Protein AF-A0AAV4JXS5-F1 (afdb_monomer_lite)

Sequence (543 aa):
MNNYVEPRRKEVLKKGHYRPLAHAPCLNTRSRQRSNQSGASGQAVKSPAWQGLETTVSVNIDRDWITKGKPPVSAPNWSAARILPVAVTVVVKVLRVVAVIVVVVVVVVVVVVVVVVVVVVVVVVVEVKKKKKKKKKRKEEEEADDDDVDDFDDDDDDDDDDDDDDDDDDDDDDDVEEEKNTMVLVVVVVVVVIMYVYREEYVCYSGWYSNDNWECNYAYCNGLTNLNGACNNYFSNSHIIYDRTSVQYYSAGSCVSPGSCSCTKNGFYGNGHTCGMCTAMSNCDTEICSNYYNQYCGRCAGRVVDQRRARGAVTAPAATLAPVPQNSPVPVLVRVDSAEAIAKQVFDTYPTIHNNYLYIVQGGTMYSPHNTNAGPTQSTKWTNYNNPSNLNFRFQASYSISAPSYHNYVTGFSVGLTGARFYLYQRRSSSNIRSYSYTCPSAGSAGSPRTSLLTCTSDISPSSYLSLPMNHLDELWFYCQADNGGYVVVRNHESGGSNTYYYSGKTQNYLFTFTIDIVDPYHCYSGTTCLNQMLDVPDVAVS

pLDDT: mean 70.64, std 22.06, range [28.62, 97.19]

Foldseek 3Di:
DDDDDDDDDDDDDDDDDDDDDDDDDDDDDDDDDDDDDDDDDDDDDDDDDDDDDDDDDDDDDDDDDDDDDDDDDDDPPPDPVVVVVVVVVVVVVVVVVVVVVVVVVVVVVVVVVVVVVVVVVVVVVVVVVVVVVVVVVVVVVPPPDDDDDYDDDDDDDDDDDDDDDDDDDDPDDDPPDPPVVVVVVVVVVVVVVVVVVPPDQDDDDPQFDDPPSPDRPWGDFPNDTVVRQQAWDFAPPDWAAPDPPDTDRIWDWHDPHHQWTDTDDAQWEIPRRYIDGEDDDPQARTWGAHDNVGIDHPHGHDDPDPDPDDDDDDDDDDDDDDDDDPDDPDPPPPPPPPVVVVVVVQFADEKDKAFKWKAQPPPGTDGQQDPVRHPDGPLEAEDADWQRQKIKIKIKIADADDDPDDDVFWPDDDKIWAWKKKKKFKDDPRDGPDMDMDTAPQAHHQAGGDRDMDMGMDMDGCVRPPPDIDDQFIKIKMKIKIWMWYWTWTADPVVRDIDIDITTHDMDMDIGMYTHHNQQDWDDDPDDDIDSDDDDPVNVVVD

Structure (mmCIF, N/CA/C/O backbone):
data_AF-A0AAV4JXS5-F1
#
_entry.id   AF-A0AAV4JXS5-F1
#
loop_
_atom_site.group_PDB
_atom_site.id
_atom_site.type_symbol
_atom_site.label_atom_id
_atom_site.label_alt_id
_atom_site.label_comp_id
_atom_site.label_asym_id
_atom_site.label_entity_id
_atom_site.label_seq_id
_atom_site.pdbx_PDB_ins_code
_atom_site.Cartn_x
_atom_site.Cartn_y
_atom_site.Cartn_z
_atom_site.occupancy
_atom_site.B_iso_or_equiv
_atom_site.auth_seq_id
_atom_site.auth_comp_id
_atom_site.auth_asym_id
_atom_site.auth_atom_id
_atom_site.pdbx_PDB_model_num
ATOM 1 N N . MET A 1 1 ? 50.121 -50.075 6.901 1.00 34.81 1 MET A N 1
ATOM 2 C CA . MET A 1 1 ? 50.917 -50.076 8.144 1.00 34.81 1 MET A CA 1
ATOM 3 C C . MET A 1 1 ? 50.045 -49.544 9.271 1.00 34.81 1 MET A C 1
ATOM 5 O O . MET A 1 1 ? 49.522 -48.451 9.143 1.00 34.81 1 MET A O 1
ATOM 9 N N . ASN A 1 2 ? 49.890 -50.383 10.298 1.00 36.88 2 ASN A N 1
ATOM 10 C CA . ASN A 1 2 ? 49.363 -50.187 11.655 1.00 36.88 2 ASN A CA 1
ATOM 11 C C . ASN A 1 2 ? 47.922 -49.698 11.894 1.00 36.88 2 ASN A C 1
ATOM 13 O O . ASN A 1 2 ? 47.618 -48.513 11.949 1.00 36.88 2 ASN A O 1
ATOM 17 N N . ASN A 1 3 ? 47.095 -50.711 12.181 1.00 46.12 3 ASN A N 1
ATOM 18 C CA . ASN A 1 3 ? 45.921 -50.708 13.049 1.00 46.12 3 ASN A CA 1
ATOM 19 C C . ASN A 1 3 ? 46.208 -50.093 14.428 1.00 46.12 3 ASN A C 1
ATOM 21 O O . ASN A 1 3 ? 47.240 -50.407 15.017 1.00 46.12 3 ASN A O 1
ATOM 25 N N . TYR A 1 4 ? 45.230 -49.386 14.999 1.00 37.94 4 TYR A N 1
ATOM 26 C CA . TYR A 1 4 ? 44.966 -49.440 16.439 1.00 37.94 4 TYR A CA 1
ATOM 27 C C . TYR A 1 4 ? 43.470 -49.235 16.712 1.00 37.94 4 TYR A C 1
ATOM 29 O O . TYR A 1 4 ? 42.831 -48.336 16.170 1.00 37.94 4 TYR A O 1
ATOM 37 N N . VAL A 1 5 ? 42.929 -50.142 17.520 1.00 43.94 5 VAL A N 1
ATOM 38 C CA . VAL A 1 5 ? 41.526 -50.317 17.906 1.00 43.94 5 VAL A CA 1
ATOM 39 C C . VAL A 1 5 ? 41.415 -50.085 19.423 1.00 43.94 5 VAL A C 1
ATOM 41 O O . VAL A 1 5 ? 42.381 -50.339 20.138 1.00 43.94 5 VAL A O 1
ATOM 44 N N . GLU A 1 6 ? 40.207 -49.687 19.861 1.00 40.00 6 GLU A N 1
ATOM 45 C CA . GLU A 1 6 ? 39.623 -49.682 21.229 1.00 40.00 6 GLU A CA 1
ATOM 46 C C . GLU A 1 6 ? 39.808 -48.451 22.159 1.00 40.00 6 GLU A C 1
ATOM 48 O O . GLU A 1 6 ? 40.770 -47.705 21.999 1.00 40.00 6 GLU A O 1
ATOM 53 N N . PRO A 1 7 ? 38.936 -48.243 23.192 1.00 50.34 7 PRO A N 1
ATOM 54 C CA . PRO A 1 7 ? 37.662 -48.920 23.501 1.00 50.34 7 PRO A CA 1
ATOM 55 C C . PRO A 1 7 ? 36.454 -48.015 23.846 1.00 50.34 7 PRO A C 1
ATOM 57 O O . PRO A 1 7 ? 36.547 -46.837 24.189 1.00 50.34 7 PRO A O 1
ATOM 60 N N . ARG A 1 8 ? 35.278 -48.660 23.821 1.00 39.47 8 ARG A N 1
ATOM 61 C CA . ARG A 1 8 ? 33.970 -48.173 24.290 1.00 39.47 8 ARG A CA 1
ATOM 62 C C . ARG A 1 8 ? 33.972 -47.912 25.802 1.00 39.47 8 ARG A C 1
ATOM 64 O O . ARG A 1 8 ? 34.279 -48.815 26.579 1.00 39.47 8 ARG A O 1
ATOM 71 N N . ARG A 1 9 ? 33.477 -46.744 26.228 1.00 37.09 9 ARG A N 1
ATOM 72 C CA . ARG A 1 9 ? 33.058 -46.488 27.616 1.00 37.09 9 ARG A CA 1
ATOM 73 C C . ARG A 1 9 ? 31.533 -46.440 27.699 1.00 37.09 9 ARG A C 1
ATOM 75 O O . ARG A 1 9 ? 30.885 -45.669 27.001 1.00 37.09 9 ARG A O 1
ATOM 82 N N . LYS A 1 10 ? 30.980 -47.311 28.546 1.00 39.78 10 LYS A N 1
ATOM 83 C CA . LYS A 1 10 ? 29.585 -47.301 28.997 1.00 39.78 10 LYS A CA 1
ATOM 84 C C . LYS A 1 10 ? 29.386 -46.093 29.913 1.00 39.78 10 LYS A C 1
ATOM 86 O O . LYS A 1 10 ? 30.100 -45.992 30.907 1.00 39.78 10 LYS A O 1
ATOM 91 N N . GLU A 1 11 ? 28.395 -45.252 29.636 1.00 39.47 11 GLU A N 1
ATOM 92 C CA . GLU A 1 11 ? 27.838 -44.345 30.639 1.00 39.47 11 GLU A CA 1
ATOM 93 C C . GLU A 1 11 ? 26.352 -44.600 30.867 1.00 39.47 11 GLU A C 1
ATOM 95 O O . GLU A 1 11 ? 25.600 -45.057 30.008 1.00 39.47 11 GLU A O 1
ATOM 100 N N . VAL A 1 12 ? 26.011 -44.401 32.131 1.00 39.31 12 VAL A N 1
ATOM 101 C CA . VAL A 1 12 ? 24.877 -44.924 32.873 1.00 39.31 12 VAL A CA 1
ATOM 102 C C . VAL A 1 12 ? 23.689 -43.974 32.759 1.00 39.31 12 VAL A C 1
ATOM 104 O O . VAL A 1 12 ? 23.835 -42.757 32.840 1.00 39.31 12 VAL A O 1
ATOM 107 N N . LEU A 1 13 ? 22.495 -44.556 32.627 1.00 37.47 13 LEU A N 1
ATOM 108 C CA . LEU A 1 13 ? 21.205 -43.876 32.694 1.00 37.47 13 LEU A CA 1
ATOM 109 C C . LEU A 1 13 ? 21.092 -42.936 33.910 1.00 37.47 13 LEU A C 1
ATOM 111 O O . LEU A 1 13 ? 21.135 -43.385 35.055 1.00 37.47 13 LEU A O 1
ATOM 115 N N . LYS A 1 14 ? 20.745 -41.668 33.662 1.00 36.12 14 LYS A N 1
ATOM 116 C CA . LYS A 1 14 ? 19.943 -40.859 34.591 1.00 36.12 14 LYS A CA 1
ATOM 117 C C . LYS A 1 14 ? 18.656 -40.424 33.892 1.00 36.12 14 LYS A C 1
ATOM 119 O O . LYS A 1 14 ? 18.670 -39.604 32.981 1.00 36.12 14 LYS A O 1
ATOM 124 N N . LYS A 1 15 ? 17.534 -41.007 34.326 1.00 36.88 15 LYS A N 1
ATOM 125 C CA . LYS A 1 15 ? 16.172 -40.591 33.967 1.00 36.88 15 LYS A CA 1
ATOM 126 C C . LYS A 1 15 ? 15.890 -39.220 34.589 1.00 36.88 15 LYS A C 1
ATOM 128 O O . LYS A 1 15 ? 15.784 -39.118 35.807 1.00 36.88 15 LYS A O 1
ATOM 133 N N . GLY A 1 16 ? 15.741 -38.192 33.759 1.00 31.45 16 GLY A N 1
ATOM 134 C CA . GLY A 1 16 ? 15.135 -36.917 34.136 1.00 31.45 16 GLY A CA 1
ATOM 135 C C . GLY A 1 16 ? 13.681 -36.880 33.672 1.00 31.45 16 GLY A C 1
ATOM 136 O O . GLY A 1 16 ? 13.414 -36.878 32.475 1.00 31.45 16 GLY A O 1
ATOM 137 N N . HIS A 1 17 ? 12.738 -36.883 34.612 1.00 38.22 17 HIS A N 1
ATOM 138 C CA . HIS A 1 17 ? 11.329 -36.601 34.348 1.00 38.22 17 HIS A CA 1
ATOM 139 C C . HIS A 1 17 ? 11.139 -35.105 34.070 1.00 38.22 17 HIS A C 1
ATOM 141 O O . HIS A 1 17 ? 11.329 -34.296 34.974 1.00 38.22 17 HIS A O 1
ATOM 147 N N . TYR A 1 18 ? 10.676 -34.748 32.870 1.00 31.47 18 TYR A N 1
ATOM 148 C CA . TYR A 1 18 ? 10.029 -33.459 32.617 1.00 31.47 18 TYR A CA 1
ATOM 149 C C . TYR A 1 18 ? 8.575 -33.691 32.202 1.00 31.47 18 TYR A C 1
ATOM 151 O O . TYR A 1 18 ? 8.278 -34.422 31.259 1.00 31.47 18 TYR A O 1
ATOM 159 N N . ARG A 1 19 ? 7.668 -33.100 32.984 1.00 31.00 19 ARG A N 1
ATOM 160 C CA . ARG A 1 19 ? 6.220 -33.059 32.750 1.00 31.00 19 ARG A CA 1
ATOM 161 C C . ARG A 1 19 ? 5.905 -32.054 31.630 1.00 31.00 19 ARG A C 1
ATOM 163 O O . ARG A 1 19 ? 6.539 -31.000 31.606 1.00 31.00 19 ARG A O 1
ATOM 170 N N . PRO A 1 20 ? 4.906 -32.306 30.768 1.00 34.59 20 PRO A N 1
ATOM 171 C CA . PRO A 1 20 ? 4.465 -31.324 29.786 1.00 34.59 20 PRO A CA 1
ATOM 172 C C . PRO A 1 20 ? 3.580 -30.259 30.452 1.00 34.59 20 PRO A C 1
ATOM 174 O O . PRO A 1 20 ? 2.637 -30.577 31.179 1.00 34.59 20 PRO A O 1
ATOM 177 N N . LEU A 1 21 ? 3.894 -28.987 30.198 1.00 31.45 21 LEU A N 1
ATOM 178 C CA . LEU A 1 21 ? 3.032 -27.847 30.506 1.00 31.45 21 LEU A CA 1
ATOM 179 C C . LEU A 1 21 ? 2.033 -27.653 29.365 1.00 31.45 21 LEU A C 1
ATOM 181 O O . LEU A 1 21 ? 2.389 -27.689 28.190 1.00 31.45 21 LEU A O 1
ATOM 185 N N . ALA A 1 22 ? 0.774 -27.472 29.745 1.00 33.66 22 ALA A N 1
ATOM 186 C CA . ALA A 1 22 ? -0.372 -27.401 28.861 1.00 33.66 22 ALA A CA 1
ATOM 187 C C . ALA A 1 22 ? -0.928 -25.970 28.736 1.00 33.66 22 ALA A C 1
ATOM 189 O O . ALA A 1 22 ? -0.859 -25.188 29.683 1.00 33.66 22 ALA A O 1
ATOM 190 N N . HIS A 1 23 ? -1.604 -25.760 27.600 1.00 31.77 23 HIS A N 1
ATOM 191 C CA . HIS A 1 23 ? -2.674 -24.799 27.286 1.00 31.77 23 HIS A CA 1
ATOM 192 C C . HIS A 1 23 ? -2.331 -23.376 26.806 1.00 31.77 23 HIS A C 1
ATOM 194 O O . HIS A 1 23 ? -1.908 -22.513 27.567 1.00 31.77 23 HIS A O 1
ATOM 200 N N . ALA A 1 24 ? -2.733 -23.117 25.554 1.00 33.50 24 ALA A N 1
ATOM 201 C CA . ALA A 1 24 ? -3.222 -21.829 25.062 1.00 33.50 24 ALA A CA 1
ATOM 202 C C . ALA A 1 24 ? -4.765 -21.899 24.914 1.00 33.50 24 ALA A C 1
ATOM 204 O O . ALA A 1 24 ? -5.274 -22.963 24.541 1.00 33.50 24 ALA A O 1
ATOM 205 N N . PRO A 1 25 ? -5.534 -20.831 25.204 1.00 40.19 25 PRO A N 1
ATOM 206 C CA . PRO A 1 25 ? -6.989 -20.840 25.063 1.00 40.19 25 PRO A CA 1
ATOM 207 C C . PRO A 1 25 ? -7.436 -20.371 23.667 1.00 40.19 25 PRO A C 1
ATOM 209 O O . PRO A 1 25 ? -7.042 -19.304 23.203 1.00 40.19 25 PRO A O 1
ATOM 212 N N . CYS A 1 26 ? -8.305 -21.152 23.021 1.00 30.78 26 CYS A N 1
ATOM 213 C CA . CYS A 1 26 ? -9.026 -20.763 21.806 1.00 30.78 26 CYS A CA 1
ATOM 214 C C . CYS A 1 26 ? -10.383 -20.148 22.187 1.00 30.78 26 CYS A C 1
ATOM 216 O O . CYS A 1 26 ? -11.215 -20.815 22.803 1.00 30.78 26 CYS A O 1
ATOM 218 N N . LEU A 1 27 ? -10.610 -18.888 21.815 1.00 34.38 27 LEU A N 1
ATOM 219 C CA . LEU A 1 27 ? -11.906 -18.206 21.905 1.00 34.38 27 LEU A CA 1
ATOM 220 C C . LEU A 1 27 ? -12.658 -18.379 20.579 1.00 34.38 27 LEU A C 1
ATOM 222 O O . LEU A 1 27 ? -12.078 -18.184 19.516 1.00 34.38 27 LEU A O 1
ATOM 226 N N . ASN A 1 28 ? -13.944 -18.730 20.638 1.00 30.03 28 ASN A N 1
ATOM 227 C CA . ASN A 1 28 ? -14.799 -18.888 19.462 1.00 30.03 28 ASN A CA 1
ATOM 228 C C . ASN A 1 28 ? -16.010 -17.948 19.564 1.00 30.03 28 ASN A C 1
ATOM 230 O O . ASN A 1 28 ? -16.782 -18.031 20.521 1.00 30.03 28 ASN A O 1
ATOM 234 N N . THR A 1 29 ? -16.188 -17.070 18.579 1.00 31.92 29 THR A N 1
ATOM 235 C CA . THR A 1 29 ? -17.360 -16.204 18.415 1.00 31.92 29 THR A CA 1
ATOM 236 C C . THR A 1 29 ? -18.291 -16.803 17.356 1.00 31.92 29 THR A C 1
ATOM 238 O O . THR A 1 29 ? -17.986 -16.840 16.169 1.00 31.92 29 THR A O 1
ATOM 241 N N . ARG A 1 30 ? -19.469 -17.281 17.779 1.00 30.41 30 ARG A N 1
ATOM 242 C CA . ARG A 1 30 ? -20.573 -17.659 16.877 1.00 30.41 30 ARG A CA 1
ATOM 243 C C . ARG A 1 30 ? -21.348 -16.405 16.465 1.00 30.41 30 ARG A C 1
ATOM 245 O O . ARG A 1 30 ? -21.971 -15.788 17.325 1.00 30.41 30 ARG A O 1
ATOM 252 N N . SER A 1 31 ? -21.407 -16.084 15.172 1.00 30.03 31 SER A N 1
ATOM 253 C CA . SER A 1 31 ? -22.419 -15.174 14.618 1.00 30.03 31 SER A CA 1
ATOM 254 C C . SER A 1 31 ? -23.512 -15.982 13.908 1.00 30.03 31 SER A C 1
ATOM 256 O O . SER A 1 31 ? -23.256 -16.926 13.164 1.00 30.03 31 SER A O 1
ATOM 258 N N . ARG A 1 32 ? -24.766 -15.658 14.225 1.00 29.31 32 ARG A N 1
ATOM 259 C CA . ARG A 1 32 ? -25.981 -16.302 13.715 1.00 29.31 32 ARG A CA 1
ATOM 260 C C . ARG A 1 32 ? -26.558 -15.352 12.662 1.00 29.31 32 ARG A C 1
ATOM 262 O O . ARG A 1 32 ? -27.016 -14.273 13.026 1.00 29.31 32 ARG A O 1
ATOM 269 N N . GLN A 1 33 ? -26.509 -15.712 11.380 1.00 31.72 33 GLN A N 1
ATOM 270 C CA . GLN A 1 33 ? -27.184 -14.951 10.324 1.00 31.72 33 GLN A CA 1
ATOM 271 C C . GLN A 1 33 ? -28.706 -15.079 10.489 1.00 31.72 33 GLN A C 1
ATOM 273 O O . GLN A 1 33 ? -29.249 -16.183 10.490 1.00 31.72 33 GLN A O 1
ATOM 278 N N . ARG A 1 34 ? -29.394 -13.941 10.619 1.00 28.62 34 ARG A N 1
ATOM 279 C CA . ARG A 1 34 ? -30.818 -13.795 10.303 1.00 28.62 34 ARG A CA 1
ATOM 280 C C . ARG A 1 34 ? -30.924 -12.806 9.150 1.00 28.62 34 ARG A C 1
ATOM 282 O O . ARG A 1 34 ? -30.517 -11.657 9.282 1.00 28.62 34 ARG A O 1
ATOM 289 N N . SER A 1 35 ? -31.444 -13.291 8.033 1.00 36.88 35 SER A N 1
ATOM 290 C CA . SER A 1 35 ? -31.957 -12.502 6.924 1.00 36.88 35 SER A CA 1
ATOM 291 C C . SER A 1 35 ? -33.221 -11.762 7.366 1.00 36.88 35 SER A C 1
ATOM 293 O O . SER A 1 35 ? -34.081 -12.353 8.012 1.00 36.88 35 SER A O 1
ATOM 295 N N . ASN A 1 36 ? -33.340 -10.485 7.007 1.00 31.77 36 ASN A N 1
ATOM 296 C CA . ASN A 1 36 ? -34.630 -9.813 6.877 1.00 31.77 36 ASN A CA 1
ATOM 297 C C . ASN A 1 36 ? -34.543 -8.785 5.746 1.00 31.77 36 ASN A C 1
ATOM 299 O O . ASN A 1 36 ? -33.726 -7.868 5.779 1.00 31.77 36 ASN A O 1
ATOM 303 N N . GLN A 1 37 ? -35.390 -9.002 4.743 1.00 36.91 37 GLN A N 1
ATOM 304 C CA . GLN A 1 37 ? -35.730 -8.070 3.676 1.00 36.91 37 GLN A CA 1
ATOM 305 C C . GLN A 1 37 ? -36.734 -7.025 4.184 1.00 36.91 37 GLN A C 1
ATOM 307 O O . GLN A 1 37 ? -37.650 -7.352 4.935 1.00 36.91 37 GLN A O 1
ATOM 312 N N . SER A 1 38 ? -36.564 -5.781 3.745 1.00 32.69 38 SER A N 1
ATOM 313 C CA . SER A 1 38 ? -37.563 -4.710 3.525 1.00 32.69 38 SER A CA 1
ATOM 314 C C . SER A 1 38 ? -36.740 -3.441 3.241 1.00 32.69 38 SER A C 1
ATOM 316 O O . SER A 1 38 ? -35.727 -3.224 3.891 1.00 32.69 38 SER A O 1
ATOM 318 N N . GLY A 1 39 ? -36.991 -2.585 2.257 1.00 31.00 39 GLY A N 1
ATOM 319 C CA . GLY A 1 39 ? -38.138 -2.370 1.387 1.00 31.00 39 GLY A CA 1
ATOM 320 C C . GLY A 1 39 ? -38.400 -0.861 1.360 1.00 31.00 39 GLY A C 1
ATOM 321 O O . GLY A 1 39 ? -38.734 -0.335 2.413 1.00 31.00 39 GLY A O 1
ATOM 322 N N . ALA A 1 40 ? -38.273 -0.232 0.176 1.00 31.14 40 ALA A N 1
ATOM 323 C CA . ALA A 1 40 ? -38.803 1.095 -0.213 1.00 31.14 40 ALA A CA 1
ATOM 324 C C . ALA A 1 40 ? -38.297 2.315 0.610 1.00 31.14 40 ALA A C 1
ATOM 326 O O . ALA A 1 40 ? -37.905 2.191 1.756 1.00 31.14 40 ALA A O 1
ATOM 327 N N . SER A 1 41 ? -38.245 3.572 0.173 1.00 32.09 41 SER A N 1
ATOM 328 C CA . SER A 1 41 ? -38.574 4.347 -1.033 1.00 32.09 41 SER A CA 1
ATOM 329 C C . SER A 1 41 ? -38.220 5.802 -0.671 1.00 32.09 41 SER A C 1
ATOM 331 O O . SER A 1 41 ? -38.343 6.160 0.500 1.00 32.09 41 SER A O 1
ATOM 333 N N . GLY A 1 42 ? -37.876 6.667 -1.629 1.00 31.67 42 GLY A N 1
ATOM 334 C CA . GLY A 1 42 ? -37.898 8.114 -1.368 1.00 31.67 42 GLY A CA 1
ATOM 335 C C . GLY A 1 42 ? -36.990 8.954 -2.255 1.00 31.67 42 GLY A C 1
ATOM 336 O O . GLY A 1 42 ? -35.882 9.300 -1.863 1.00 31.67 42 GLY A O 1
ATOM 337 N N . GLN A 1 43 ? -37.487 9.300 -3.441 1.00 34.59 43 GLN A N 1
ATOM 338 C CA . GLN A 1 43 ? -37.007 10.420 -4.253 1.00 34.59 43 GLN A CA 1
ATOM 339 C C . GLN A 1 43 ? -37.282 11.761 -3.546 1.00 34.59 43 GLN A C 1
ATOM 341 O O . GLN A 1 43 ? -38.334 11.892 -2.928 1.00 34.59 43 GLN A O 1
ATOM 346 N N . ALA A 1 44 ? -36.421 12.771 -3.739 1.00 31.78 44 ALA A N 1
ATOM 347 C CA . ALA A 1 44 ? -36.835 14.122 -4.164 1.00 31.78 44 ALA A CA 1
ATOM 348 C C . ALA A 1 44 ? -35.637 15.081 -4.361 1.00 31.78 44 ALA A C 1
ATOM 350 O O . ALA A 1 44 ? -35.002 15.529 -3.415 1.00 31.78 44 ALA A O 1
ATOM 351 N N . VAL A 1 45 ? -35.365 15.373 -5.635 1.00 32.81 45 VAL A N 1
ATOM 352 C CA . VAL A 1 45 ? -35.143 16.687 -6.279 1.00 32.81 45 VAL A CA 1
ATOM 353 C C . VAL A 1 45 ? -34.866 17.911 -5.378 1.00 32.81 45 VAL A C 1
ATOM 355 O O . VAL A 1 45 ? -35.729 18.301 -4.594 1.00 32.81 45 VAL A O 1
ATOM 358 N N . LYS A 1 46 ? -33.748 18.619 -5.635 1.00 30.52 46 LYS A N 1
ATOM 359 C CA . LYS A 1 46 ? -33.700 20.036 -6.096 1.00 30.52 46 LYS A CA 1
ATOM 360 C C . LYS A 1 46 ? -32.256 20.572 -6.197 1.00 30.52 46 LYS A C 1
ATOM 362 O O . LYS A 1 46 ? -31.551 20.680 -5.202 1.00 30.52 46 LYS A O 1
ATOM 367 N N . SER A 1 47 ? -31.882 20.983 -7.407 1.00 29.56 47 SER A N 1
ATOM 368 C CA . SER A 1 47 ? -30.871 22.014 -7.723 1.00 29.56 47 SER A CA 1
ATOM 369 C C . SER A 1 47 ? -31.627 23.279 -8.191 1.00 29.56 47 SER A C 1
ATOM 371 O O . SER A 1 47 ? -32.844 23.183 -8.373 1.00 29.56 47 SER A O 1
ATOM 373 N N . PRO A 1 48 ? -30.982 24.397 -8.584 1.00 50.34 48 PRO A N 1
ATOM 374 C CA . PRO A 1 48 ? -29.698 24.996 -8.186 1.00 50.34 48 PRO A CA 1
ATOM 375 C C . PRO A 1 48 ? -29.872 26.485 -7.775 1.00 50.34 48 PRO A C 1
ATOM 377 O O . PRO A 1 48 ? -30.923 27.079 -7.998 1.00 50.34 48 PRO A O 1
ATOM 380 N N . ALA A 1 49 ? -28.822 27.138 -7.269 1.00 32.25 49 ALA A N 1
ATOM 381 C CA . ALA A 1 49 ? -28.695 28.594 -7.397 1.00 32.25 49 ALA A CA 1
ATOM 382 C C . ALA A 1 49 ? -27.222 29.019 -7.410 1.00 32.25 49 ALA A C 1
ATOM 384 O O . ALA A 1 49 ? -26.455 28.725 -6.495 1.00 32.25 49 ALA A O 1
ATOM 385 N N . TRP A 1 50 ? -26.862 29.698 -8.494 1.00 33.56 50 TRP A N 1
ATOM 386 C CA . TRP A 1 50 ? -25.644 30.470 -8.689 1.00 33.56 50 TRP A CA 1
ATOM 387 C C . TRP A 1 50 ? -25.675 31.746 -7.844 1.00 33.56 50 TRP A C 1
ATOM 389 O O . TRP A 1 50 ? -26.720 32.386 -7.789 1.00 33.56 50 TRP A O 1
ATOM 399 N N . GLN A 1 51 ? -24.526 32.163 -7.306 1.00 33.09 51 GLN A N 1
ATOM 400 C CA . GLN A 1 51 ? -24.092 33.566 -7.267 1.00 33.09 51 GLN A CA 1
ATOM 401 C C . GLN A 1 51 ? -22.623 33.643 -6.832 1.00 33.09 51 GLN A C 1
ATOM 403 O O . GLN A 1 51 ? -22.220 33.054 -5.830 1.00 33.09 51 GLN A O 1
ATOM 408 N N . GLY A 1 52 ? -21.824 34.333 -7.646 1.00 34.28 52 GLY A N 1
ATOM 409 C CA . GLY A 1 52 ? -20.445 34.685 -7.341 1.00 34.28 52 GLY A CA 1
ATOM 410 C C . GLY A 1 52 ? -20.371 35.893 -6.414 1.00 34.28 52 GLY A C 1
ATOM 411 O O . GLY A 1 52 ? -21.303 36.692 -6.349 1.00 34.28 52 GLY A O 1
ATOM 412 N N . LEU A 1 53 ? -19.239 36.037 -5.730 1.00 34.75 53 LEU A N 1
ATOM 413 C CA . LEU A 1 53 ? -18.825 37.314 -5.168 1.00 34.75 53 LEU A CA 1
ATOM 414 C C . LEU A 1 53 ? -17.296 37.382 -5.130 1.00 34.75 53 LEU A C 1
ATOM 416 O O . LEU A 1 53 ? -16.626 36.545 -4.523 1.00 34.75 53 LEU A O 1
ATOM 420 N N . GLU A 1 54 ? -16.775 38.381 -5.832 1.00 37.25 54 GLU A N 1
ATOM 421 C CA . GLU A 1 54 ? -15.389 38.829 -5.810 1.00 37.25 54 GLU A CA 1
ATOM 422 C C . GLU A 1 54 ? -15.020 39.327 -4.406 1.00 37.25 54 GLU A C 1
ATOM 424 O O . GLU A 1 54 ? -15.823 39.963 -3.725 1.00 37.25 54 GLU A O 1
ATOM 429 N N . THR A 1 55 ? -13.790 39.063 -3.968 1.00 34.72 55 THR A N 1
ATOM 430 C CA . THR A 1 55 ? -13.221 39.683 -2.763 1.00 34.72 55 THR A CA 1
ATOM 431 C C . THR A 1 55 ? -11.830 40.219 -3.071 1.00 34.72 55 THR A C 1
ATOM 433 O O . THR A 1 55 ? -10.844 39.491 -3.168 1.00 34.72 55 THR A O 1
ATOM 436 N N . THR A 1 56 ? -11.776 41.535 -3.240 1.00 32.03 56 THR A N 1
ATOM 437 C CA . THR A 1 56 ? -10.584 42.378 -3.225 1.00 32.03 56 THR A CA 1
ATOM 438 C C . THR A 1 56 ? -10.047 42.472 -1.794 1.00 32.03 56 THR A C 1
ATOM 440 O O . THR A 1 56 ? -10.770 42.828 -0.867 1.00 32.03 56 THR A O 1
ATOM 443 N N . VAL A 1 57 ? -8.765 42.152 -1.599 1.00 30.34 57 VAL A N 1
ATOM 444 C CA . VAL A 1 57 ? -8.069 42.308 -0.311 1.00 30.34 57 VAL A CA 1
ATOM 445 C C . VAL A 1 57 ? -7.173 43.540 -0.382 1.00 30.34 57 VAL A C 1
ATOM 447 O O . VAL A 1 57 ? -6.133 43.532 -1.036 1.00 30.34 57 VAL A O 1
ATOM 450 N N . SER A 1 58 ? -7.581 44.603 0.307 1.00 30.81 58 SER A N 1
ATOM 451 C CA . SER A 1 58 ? -6.757 45.771 0.617 1.00 30.81 58 SER A CA 1
ATOM 452 C C . SER A 1 58 ? -5.940 45.505 1.885 1.00 30.81 58 SER A C 1
ATOM 454 O O . SER A 1 58 ? -6.508 45.252 2.948 1.00 30.81 58 SER A O 1
ATOM 456 N N . VAL A 1 59 ? -4.612 45.569 1.782 1.00 30.00 59 VAL A N 1
ATOM 457 C CA . VAL A 1 59 ? -3.684 45.441 2.916 1.00 30.00 59 VAL A CA 1
ATOM 458 C C . VAL A 1 59 ? -3.438 46.828 3.505 1.00 30.00 59 VAL A C 1
ATOM 460 O O . VAL A 1 59 ? -2.822 47.671 2.859 1.00 30.00 59 VAL A O 1
ATOM 463 N N . ASN A 1 60 ? -3.915 47.052 4.728 1.00 29.23 60 ASN A N 1
ATOM 464 C CA . ASN A 1 60 ? -3.610 48.237 5.526 1.00 29.23 60 ASN A CA 1
ATOM 465 C C . ASN A 1 60 ? -2.543 47.841 6.559 1.00 29.23 60 ASN A C 1
ATOM 467 O O . ASN A 1 60 ? -2.758 46.920 7.347 1.00 29.23 60 ASN A O 1
ATOM 471 N N . ILE A 1 61 ? -1.367 48.470 6.498 1.00 33.12 61 ILE A N 1
ATOM 472 C CA . ILE A 1 61 ? -0.241 48.201 7.402 1.00 33.12 61 ILE A CA 1
ATOM 473 C C . ILE A 1 61 ? -0.308 49.223 8.529 1.00 33.12 61 ILE A C 1
ATOM 475 O O . ILE A 1 61 ? 0.030 50.386 8.317 1.00 33.12 61 ILE A O 1
ATOM 479 N N . ASP A 1 62 ? -0.710 48.775 9.716 1.00 28.67 62 ASP A N 1
ATOM 480 C CA . ASP A 1 62 ? -0.668 49.590 10.926 1.00 28.67 62 ASP A CA 1
ATOM 481 C C . ASP A 1 62 ? 0.642 49.345 11.691 1.00 28.67 62 ASP A C 1
ATOM 483 O O . ASP A 1 62 ? 1.026 48.208 11.989 1.00 28.67 62 ASP A O 1
ATOM 487 N N . ARG A 1 63 ? 1.356 50.441 11.958 1.00 38.94 63 ARG A N 1
ATOM 488 C CA . ARG A 1 63 ? 2.582 50.513 12.757 1.00 38.94 63 ARG A CA 1
ATOM 489 C C . ARG A 1 63 ? 2.184 50.943 14.165 1.00 38.94 63 ARG A C 1
ATOM 491 O O . ARG A 1 63 ? 2.005 52.131 14.373 1.00 38.94 63 ARG A O 1
ATOM 498 N N . ASP A 1 64 ? 2.128 50.012 15.115 1.00 41.44 64 ASP A N 1
ATOM 499 C CA . ASP A 1 64 ? 2.364 50.336 16.529 1.00 41.44 64 ASP A CA 1
ATOM 500 C C . ASP A 1 64 ? 2.510 49.078 17.395 1.00 41.44 64 ASP A C 1
ATOM 502 O O . ASP A 1 64 ? 1.538 48.383 17.679 1.00 41.44 64 ASP A O 1
ATOM 506 N N . TRP A 1 65 ? 3.737 48.791 17.847 1.00 33.50 65 TRP A N 1
ATOM 507 C CA . TRP A 1 65 ? 3.974 48.055 19.096 1.00 33.50 65 TRP A CA 1
ATOM 508 C C . TRP A 1 65 ? 5.407 48.282 19.617 1.00 33.50 65 TRP A C 1
ATOM 510 O O . TRP A 1 65 ? 6.343 47.536 19.338 1.00 33.50 65 TRP A O 1
ATOM 520 N N . ILE A 1 66 ? 5.584 49.321 20.435 1.00 43.38 66 ILE A N 1
ATOM 521 C CA . ILE A 1 66 ? 6.687 49.417 21.399 1.00 43.38 66 ILE A CA 1
ATOM 522 C C . ILE A 1 66 ? 6.047 49.538 22.786 1.00 43.38 66 ILE A C 1
ATOM 524 O O . ILE A 1 66 ? 5.118 50.314 22.979 1.00 43.38 66 ILE A O 1
ATOM 528 N N . THR A 1 67 ? 6.587 48.783 23.747 1.00 46.00 67 THR A N 1
ATOM 529 C CA . THR A 1 67 ? 6.264 48.725 25.191 1.00 46.00 67 THR A CA 1
ATOM 530 C C . THR A 1 67 ? 5.248 47.665 25.652 1.00 46.00 67 THR A C 1
ATOM 532 O O . THR A 1 67 ? 4.094 47.943 25.960 1.00 46.00 67 THR A O 1
ATOM 535 N N . LYS A 1 68 ? 5.733 46.426 25.825 1.00 37.88 68 LYS A N 1
ATOM 536 C CA . LYS A 1 68 ? 5.617 45.648 27.082 1.00 37.88 68 LYS A CA 1
ATOM 537 C C . LYS A 1 68 ? 6.394 44.336 26.956 1.00 37.88 68 LYS A C 1
ATOM 539 O O . LYS A 1 68 ? 6.138 43.526 26.072 1.00 37.88 68 LYS A O 1
ATOM 544 N N . GLY A 1 69 ? 7.364 44.152 27.849 1.00 46.53 69 GLY A N 1
ATOM 545 C CA . GLY A 1 69 ? 8.248 42.993 27.880 1.00 46.53 69 GLY A CA 1
ATOM 546 C C . GLY A 1 69 ? 7.505 41.686 28.154 1.00 46.53 69 GLY A C 1
ATOM 547 O O . GLY A 1 69 ? 7.008 41.464 29.255 1.00 46.53 69 GLY A O 1
ATOM 548 N N . LYS A 1 70 ? 7.497 40.808 27.150 1.00 39.97 70 LYS A N 1
ATOM 549 C CA . LYS A 1 70 ? 7.444 39.345 27.265 1.00 39.97 70 LYS A CA 1
ATOM 550 C C . LYS A 1 70 ? 8.347 38.766 26.162 1.00 39.97 70 LYS A C 1
ATOM 552 O O . LYS A 1 70 ? 8.402 39.359 25.084 1.00 39.97 70 LYS A O 1
ATOM 557 N N . PRO A 1 71 ? 9.083 37.667 26.409 1.00 38.81 71 PRO A N 1
ATOM 558 C CA . PRO A 1 71 ? 9.970 37.078 25.407 1.00 38.81 71 PRO A CA 1
ATOM 559 C C . PRO A 1 71 ? 9.163 36.579 24.192 1.00 38.81 71 PRO A C 1
ATOM 561 O O . PRO A 1 71 ? 8.043 36.093 24.374 1.00 38.81 71 PRO A O 1
ATOM 564 N N . PRO A 1 72 ? 9.692 36.707 22.961 1.00 39.22 72 PRO A N 1
ATOM 565 C CA . PRO A 1 72 ? 8.942 36.411 21.750 1.00 39.22 72 PRO A CA 1
ATOM 566 C C . PRO A 1 72 ? 8.717 34.905 21.612 1.00 39.22 72 PRO A C 1
ATOM 568 O O . PRO A 1 72 ? 9.651 34.104 21.612 1.00 39.22 72 PRO A O 1
ATOM 571 N N . VAL A 1 73 ? 7.448 34.537 21.458 1.00 44.19 73 VAL A N 1
ATOM 572 C CA . VAL A 1 73 ? 7.039 33.246 20.912 1.00 44.19 73 VAL A CA 1
ATOM 573 C C . VAL A 1 73 ? 7.625 33.169 19.503 1.00 44.19 73 VAL A C 1
ATOM 575 O O . VAL A 1 73 ? 7.498 34.114 18.724 1.00 44.19 73 VAL A O 1
ATOM 578 N N . SER A 1 74 ? 8.325 32.076 19.216 1.00 43.41 74 SER A N 1
ATOM 579 C CA . SER A 1 74 ? 9.033 31.815 17.964 1.00 43.41 74 SER A CA 1
ATOM 580 C C . SER A 1 74 ? 8.211 32.217 16.741 1.00 43.41 74 SER A C 1
ATOM 582 O O . SER A 1 74 ? 7.076 31.762 16.577 1.00 43.41 74 SER A O 1
ATOM 584 N N . ALA A 1 75 ? 8.817 33.042 15.889 1.00 39.47 75 ALA A N 1
ATOM 585 C CA . ALA A 1 75 ? 8.297 33.421 14.587 1.00 39.47 75 ALA A CA 1
ATOM 586 C C . ALA A 1 75 ? 7.785 32.184 13.823 1.00 39.47 75 ALA A C 1
ATOM 588 O O . ALA A 1 75 ? 8.458 31.147 13.828 1.00 39.47 75 ALA A O 1
ATOM 589 N N . PRO A 1 76 ? 6.622 32.256 13.154 1.00 45.09 76 PRO A N 1
ATOM 590 C CA . PRO A 1 76 ? 6.226 31.193 12.252 1.00 45.09 76 PRO A CA 1
ATOM 591 C C . PRO A 1 76 ? 7.284 31.136 11.150 1.00 45.09 76 PRO A C 1
ATOM 593 O O . PRO A 1 76 ? 7.485 32.109 10.432 1.00 45.09 76 PRO A O 1
ATOM 596 N N . ASN A 1 77 ? 7.999 30.021 11.031 1.00 43.41 77 ASN A N 1
ATOM 597 C CA . ASN A 1 77 ? 8.853 29.768 9.879 1.00 43.41 77 ASN A CA 1
ATOM 598 C C . ASN A 1 77 ? 7.946 29.717 8.647 1.00 43.41 77 ASN A C 1
ATOM 600 O O . ASN A 1 77 ? 7.181 28.761 8.483 1.00 43.41 77 ASN A O 1
ATOM 604 N N . TRP A 1 78 ? 8.005 30.752 7.805 1.00 40.94 78 TRP A N 1
ATOM 605 C CA . TRP A 1 78 ? 7.331 30.795 6.509 1.00 40.94 78 TRP A CA 1
ATOM 606 C C . TRP A 1 78 ? 7.902 29.655 5.679 1.00 40.94 78 TRP A C 1
ATOM 608 O O . TRP A 1 78 ? 9.011 29.705 5.153 1.00 40.94 78 TRP A O 1
ATOM 618 N N . SER A 1 79 ? 7.178 28.547 5.696 1.00 47.09 79 SER A N 1
ATOM 619 C CA . SER A 1 79 ? 7.667 27.277 5.206 1.00 47.09 79 SER A CA 1
ATOM 620 C C . SER A 1 79 ? 7.562 27.306 3.687 1.00 47.09 79 SER A C 1
ATOM 622 O O . SER A 1 79 ? 6.459 27.349 3.137 1.00 47.09 79 SER A O 1
ATOM 624 N N . ALA A 1 80 ? 8.702 27.195 3.006 1.00 52.31 80 ALA A N 1
ATOM 625 C CA . ALA A 1 80 ? 8.803 26.948 1.563 1.00 52.31 80 ALA A CA 1
ATOM 626 C C . ALA A 1 80 ? 7.948 25.744 1.078 1.00 52.31 80 ALA A C 1
ATOM 628 O O . ALA A 1 80 ? 7.694 25.582 -0.113 1.00 52.31 80 ALA A O 1
ATOM 629 N N . ALA A 1 81 ? 7.430 24.934 2.007 1.00 51.25 81 ALA A N 1
ATOM 630 C CA . ALA A 1 81 ? 6.541 23.799 1.787 1.00 51.25 81 ALA A CA 1
ATOM 631 C C . ALA A 1 81 ? 5.147 24.139 1.212 1.00 51.25 81 ALA A C 1
ATOM 633 O O . ALA A 1 81 ? 4.473 23.232 0.730 1.00 51.25 81 ALA A O 1
ATOM 634 N N . ARG A 1 82 ? 4.694 25.405 1.214 1.00 50.19 82 ARG A N 1
ATOM 635 C CA . ARG A 1 82 ? 3.409 25.782 0.576 1.00 50.19 82 ARG A CA 1
ATOM 636 C C . ARG A 1 82 ? 3.522 26.208 -0.893 1.00 50.19 82 ARG A C 1
ATOM 638 O O . ARG A 1 82 ? 2.500 26.266 -1.569 1.00 50.19 82 ARG A O 1
ATOM 645 N N . ILE A 1 83 ? 4.729 26.458 -1.407 1.00 55.31 83 ILE A N 1
ATOM 646 C CA . ILE A 1 83 ? 4.932 26.940 -2.789 1.00 55.31 83 ILE A CA 1
ATOM 647 C C . ILE A 1 83 ? 5.100 25.770 -3.778 1.00 55.31 83 ILE A C 1
ATOM 649 O O . ILE A 1 83 ? 4.663 25.853 -4.924 1.00 55.31 83 ILE A O 1
ATOM 653 N N . LEU A 1 84 ? 5.646 24.635 -3.330 1.00 58.12 84 LEU A N 1
ATOM 654 C CA . LEU A 1 84 ? 5.907 23.458 -4.172 1.00 58.12 84 LEU A CA 1
ATOM 655 C C . LEU A 1 84 ? 4.668 22.825 -4.845 1.00 58.12 84 LEU A C 1
ATOM 657 O O . LEU A 1 84 ? 4.745 22.568 -6.046 1.00 58.12 84 LEU A O 1
ATOM 661 N N . PRO A 1 85 ? 3.514 22.602 -4.179 1.00 67.75 85 PRO A N 1
ATOM 662 C CA . PRO A 1 85 ? 2.349 22.029 -4.863 1.00 67.75 85 PRO A CA 1
ATOM 663 C C . PRO A 1 85 ? 1.734 23.001 -5.885 1.00 67.75 85 PRO A C 1
ATOM 665 O O . PRO A 1 85 ? 1.193 22.573 -6.907 1.00 67.75 85 PRO A O 1
ATOM 668 N N . VAL A 1 86 ? 1.869 24.313 -5.664 1.00 74.50 86 VAL A N 1
ATOM 669 C CA . VAL A 1 86 ? 1.450 25.334 -6.636 1.00 74.50 86 VAL A CA 1
ATOM 670 C C . VAL A 1 86 ? 2.380 25.312 -7.851 1.00 74.50 86 VAL A C 1
ATOM 672 O O . VAL A 1 86 ? 1.904 25.288 -8.979 1.00 74.50 86 VAL A O 1
ATOM 675 N N . ALA A 1 87 ? 3.694 25.204 -7.646 1.00 75.00 87 ALA A N 1
ATOM 676 C CA . ALA A 1 87 ? 4.652 25.094 -8.744 1.00 75.00 87 ALA A CA 1
ATOM 677 C C . ALA A 1 87 ? 4.426 23.828 -9.592 1.00 75.00 87 ALA A C 1
ATOM 679 O O . ALA A 1 87 ? 4.380 23.917 -10.815 1.00 75.00 87 ALA A O 1
ATOM 680 N N . VAL A 1 88 ? 4.203 22.662 -8.971 1.00 81.75 88 VAL A N 1
ATOM 681 C CA . VAL A 1 88 ? 3.956 21.405 -9.706 1.00 81.75 88 VAL A CA 1
ATOM 682 C C . VAL A 1 88 ? 2.650 21.466 -10.501 1.00 81.75 88 VAL A C 1
ATOM 684 O O . VAL A 1 88 ? 2.615 21.060 -11.661 1.00 81.75 88 VAL A O 1
ATOM 687 N N . THR A 1 89 ? 1.576 22.017 -9.928 1.00 83.38 89 THR A N 1
ATOM 688 C CA . THR A 1 89 ? 0.303 22.163 -10.656 1.00 83.38 89 THR A CA 1
ATOM 689 C C . THR A 1 89 ? 0.397 23.171 -11.802 1.00 83.38 89 THR A C 1
ATOM 691 O O . THR A 1 89 ? -0.196 22.939 -12.857 1.00 83.38 89 THR A O 1
ATOM 694 N N . VAL A 1 90 ? 1.183 24.242 -11.647 1.00 89.12 90 VAL A N 1
ATOM 695 C CA . VAL A 1 90 ? 1.499 25.178 -12.736 1.00 89.12 90 VAL A CA 1
ATOM 696 C C . VAL A 1 90 ? 2.308 24.479 -13.828 1.00 89.12 90 VAL A C 1
ATOM 698 O O . VAL A 1 90 ? 1.926 24.564 -14.990 1.00 89.12 90 VAL A O 1
ATOM 701 N N . VAL A 1 91 ? 3.347 23.713 -13.482 1.00 89.38 91 VAL A N 1
ATOM 702 C CA . VAL A 1 91 ? 4.166 22.969 -14.457 1.00 89.38 91 VAL A CA 1
ATOM 703 C C . VAL A 1 91 ? 3.325 21.958 -15.241 1.00 89.38 91 VAL A C 1
ATOM 705 O O . VAL A 1 91 ? 3.410 21.918 -16.465 1.00 89.38 91 VAL A O 1
ATOM 708 N N . VAL A 1 92 ? 2.450 21.192 -14.583 1.00 88.75 92 VAL A N 1
ATOM 709 C CA . VAL A 1 92 ? 1.566 20.231 -15.271 1.00 88.75 92 VAL A CA 1
ATOM 710 C C . VAL A 1 92 ? 0.568 20.942 -16.193 1.00 88.75 92 VAL A C 1
ATOM 712 O O . VAL A 1 92 ? 0.303 20.461 -17.295 1.00 88.75 92 VAL A O 1
ATOM 715 N N . LYS A 1 93 ? 0.029 22.101 -15.790 1.00 88.62 93 LYS A N 1
ATOM 716 C CA . LYS A 1 93 ? -0.838 22.910 -16.663 1.00 88.62 93 LYS A CA 1
ATOM 717 C C . LYS A 1 93 ? -0.076 23.455 -17.870 1.00 88.62 93 LYS A C 1
ATOM 719 O O . LYS A 1 93 ? -0.591 23.359 -18.979 1.00 88.62 93 LYS A O 1
ATOM 724 N N . VAL A 1 94 ? 1.146 23.953 -17.676 1.00 92.56 94 VAL A N 1
ATOM 725 C CA . VAL A 1 94 ? 2.011 24.422 -18.769 1.00 92.56 94 VAL A CA 1
ATOM 726 C C . VAL A 1 94 ? 2.326 23.276 -19.731 1.00 92.56 94 VAL A C 1
ATOM 728 O O . VAL A 1 94 ? 2.163 23.449 -20.932 1.00 92.56 94 VAL A O 1
ATOM 731 N N . LEU A 1 95 ? 2.668 22.083 -19.236 1.00 89.25 95 LEU A N 1
ATOM 732 C CA . LEU A 1 95 ? 2.929 20.912 -20.084 1.00 89.25 95 LEU A CA 1
ATOM 733 C C . LEU A 1 95 ? 1.708 20.499 -20.916 1.00 89.25 95 LEU A C 1
ATOM 735 O O . LEU A 1 95 ? 1.855 20.181 -22.093 1.00 89.25 95 LEU A O 1
ATOM 739 N N . ARG A 1 96 ? 0.496 20.551 -20.346 1.00 88.56 96 ARG A N 1
ATOM 740 C CA . ARG A 1 96 ? -0.740 20.297 -21.108 1.00 88.56 96 ARG A CA 1
ATOM 741 C C . ARG A 1 96 ? -0.970 21.345 -22.195 1.00 88.56 96 ARG A C 1
ATOM 743 O O . ARG A 1 96 ? -1.337 20.979 -23.304 1.00 88.56 96 ARG A O 1
ATOM 750 N N . VAL A 1 97 ? -0.726 22.623 -21.901 1.00 92.00 97 VAL A N 1
ATOM 751 C CA . VAL A 1 97 ? -0.838 23.704 -22.894 1.00 92.00 97 VAL A CA 1
ATOM 752 C C . VAL A 1 97 ? 0.189 23.520 -24.014 1.00 92.00 97 VAL A C 1
ATOM 754 O O . VAL A 1 97 ? -0.170 23.618 -25.182 1.00 92.00 97 VAL A O 1
ATOM 757 N N . VAL A 1 98 ? 1.436 23.170 -23.684 1.00 92.00 98 VAL A N 1
ATOM 758 C CA . VAL A 1 98 ? 2.482 22.885 -24.680 1.00 92.00 98 VAL A CA 1
ATOM 759 C C . VAL A 1 98 ? 2.097 21.693 -25.558 1.00 92.00 98 VAL A C 1
ATOM 761 O O . VAL A 1 98 ? 2.213 21.788 -26.774 1.00 92.00 98 VAL A O 1
ATOM 764 N N . ALA A 1 99 ? 1.576 20.605 -24.981 1.00 89.88 99 ALA A N 1
ATOM 765 C CA . ALA A 1 99 ? 1.115 19.451 -25.755 1.00 89.88 99 ALA A CA 1
ATOM 766 C C . ALA A 1 99 ? -0.007 19.826 -26.740 1.00 89.88 99 ALA A C 1
ATOM 768 O O . ALA A 1 99 ? 0.037 19.421 -27.899 1.00 89.88 99 ALA A O 1
ATOM 769 N N . VAL A 1 100 ? -0.969 20.652 -26.313 1.00 89.50 100 VAL A N 1
ATOM 770 C CA . VAL A 1 100 ? -2.034 21.158 -27.195 1.00 89.50 100 VAL A CA 1
ATOM 771 C C . VAL A 1 100 ? -1.457 22.022 -28.319 1.00 89.50 100 VAL A C 1
ATOM 773 O O . VAL A 1 100 ? -1.836 21.837 -29.471 1.00 89.50 100 VAL A O 1
ATOM 776 N N . ILE A 1 101 ? -0.503 22.911 -28.025 1.00 89.56 101 ILE A N 1
ATOM 777 C CA . ILE A 1 101 ? 0.159 23.738 -29.048 1.00 89.56 101 ILE A CA 1
ATOM 778 C C . ILE A 1 101 ? 0.889 22.859 -30.071 1.00 89.56 101 ILE A C 1
ATOM 780 O O . ILE A 1 101 ? 0.754 23.093 -31.268 1.00 89.56 101 ILE A O 1
ATOM 784 N N . VAL A 1 102 ? 1.611 21.823 -29.630 1.00 91.75 102 VAL A N 1
ATOM 785 C CA . VAL A 1 102 ? 2.306 20.891 -30.536 1.00 91.75 102 VAL A CA 1
ATOM 786 C C . VAL A 1 102 ? 1.313 20.186 -31.460 1.00 91.75 102 VAL A C 1
ATOM 788 O O . VAL A 1 102 ? 1.543 20.137 -32.665 1.00 91.75 102 VAL A O 1
ATOM 791 N N . VAL A 1 103 ? 0.184 19.702 -30.932 1.00 89.62 103 VAL A N 1
ATOM 792 C CA . VAL A 1 103 ? -0.866 19.073 -31.750 1.00 89.62 103 VAL A CA 1
ATOM 793 C C . VAL A 1 103 ? -1.429 20.059 -32.779 1.00 89.62 103 VAL A C 1
ATOM 795 O O . VAL A 1 103 ? -1.547 19.707 -33.949 1.00 89.62 103 VAL A O 1
ATOM 798 N N . VAL A 1 104 ? -1.710 21.306 -32.385 1.00 89.31 104 VAL A N 1
ATOM 799 C CA . VAL A 1 104 ? -2.199 22.343 -33.311 1.00 89.31 104 VAL A CA 1
ATOM 800 C C . VAL A 1 104 ? -1.178 22.631 -34.415 1.00 89.31 104 VAL A C 1
ATOM 802 O O . VAL A 1 104 ? -1.555 22.708 -35.581 1.00 89.31 104 VAL A O 1
ATOM 805 N N . VAL A 1 105 ? 0.114 22.728 -34.086 1.00 92.31 105 VAL A N 1
ATOM 806 C CA . VAL A 1 105 ? 1.180 22.938 -35.081 1.00 92.31 105 VAL A CA 1
ATOM 807 C C . VAL A 1 105 ? 1.245 21.776 -36.073 1.00 92.31 105 VAL A C 1
ATOM 809 O O . VAL A 1 105 ? 1.320 22.016 -37.276 1.00 92.31 105 VAL A O 1
ATOM 812 N N . VAL A 1 106 ? 1.159 20.528 -35.602 1.00 91.81 106 VAL A N 1
ATOM 813 C CA . VAL A 1 106 ? 1.143 19.345 -36.481 1.00 91.81 106 VAL A CA 1
ATOM 814 C C . VAL A 1 106 ? -0.060 19.385 -37.426 1.00 91.81 106 VAL A C 1
ATOM 816 O O . VAL A 1 106 ? 0.106 19.176 -38.625 1.00 91.81 106 VAL A O 1
ATOM 819 N N . VAL A 1 107 ? -1.251 19.720 -36.921 1.00 89.81 107 VAL A N 1
ATOM 820 C CA . VAL A 1 107 ? -2.461 19.847 -37.751 1.00 89.81 107 VAL A CA 1
ATOM 821 C C . VAL A 1 107 ? -2.291 20.932 -38.818 1.00 89.81 107 VAL A C 1
ATOM 823 O O . VAL A 1 107 ? -2.593 20.685 -39.983 1.00 89.81 107 VAL A O 1
ATOM 826 N N . VAL A 1 108 ? -1.752 22.104 -38.467 1.00 90.56 108 VAL A N 1
ATOM 827 C CA . VAL A 1 108 ? -1.500 23.188 -39.434 1.00 90.56 108 VAL A CA 1
ATOM 828 C C . VAL A 1 108 ? -0.521 22.745 -40.524 1.00 90.56 108 VAL A C 1
ATOM 830 O O . VAL A 1 108 ? -0.769 23.004 -41.699 1.00 90.56 108 VAL A O 1
ATOM 833 N N . VAL A 1 109 ? 0.557 22.038 -40.169 1.00 91.75 109 VAL A N 1
ATOM 834 C CA . VAL A 1 109 ? 1.524 21.516 -41.150 1.00 91.75 109 VAL A CA 1
ATOM 835 C C . VAL A 1 109 ? 0.853 20.541 -42.117 1.00 91.75 109 VAL A C 1
ATOM 837 O O . VAL A 1 109 ? 1.048 20.660 -43.325 1.00 91.75 109 VAL A O 1
ATOM 840 N N . VAL A 1 110 ? 0.019 19.623 -41.617 1.00 90.56 110 VAL A N 1
ATOM 841 C CA . VAL A 1 110 ? -0.731 18.684 -42.467 1.00 90.56 110 VAL A CA 1
ATOM 842 C C . VAL A 1 110 ? -1.656 19.434 -43.429 1.00 90.56 110 VAL A C 1
ATOM 844 O O . VAL A 1 110 ? -1.657 19.135 -44.621 1.00 90.56 110 VAL A O 1
ATOM 847 N N . VAL A 1 111 ? -2.383 20.451 -42.956 1.00 90.50 111 VAL A N 1
ATOM 848 C CA . VAL A 1 111 ? -3.259 21.273 -43.811 1.00 90.50 111 VAL A CA 1
ATOM 849 C C . VAL A 1 111 ? -2.460 21.982 -44.908 1.00 90.50 111 VAL A C 1
ATOM 851 O O . VAL A 1 111 ? -2.866 21.954 -46.068 1.00 90.50 111 VAL A O 1
ATOM 854 N N . VAL A 1 112 ? -1.300 22.564 -44.585 1.00 92.88 112 VAL A N 1
ATOM 855 C CA . VAL A 1 112 ? -0.432 23.213 -45.583 1.00 92.88 112 VAL A CA 1
ATOM 856 C C . VAL A 1 112 ? 0.041 22.212 -46.638 1.00 92.88 112 VAL A C 1
ATOM 858 O O . VAL A 1 112 ? -0.012 22.519 -47.828 1.00 92.88 112 VAL A O 1
ATOM 861 N N . VAL A 1 113 ? 0.450 21.004 -46.235 1.00 91.44 113 VAL A N 1
ATOM 862 C CA . VAL A 1 113 ? 0.856 19.947 -47.176 1.00 91.44 113 VAL A CA 1
ATOM 863 C C . VAL A 1 113 ? -0.295 19.579 -48.113 1.00 91.44 113 VAL A C 1
ATOM 865 O O . VAL A 1 113 ? -0.088 19.505 -49.322 1.00 91.44 113 VAL A O 1
ATOM 868 N N . VAL A 1 114 ? -1.514 19.417 -47.589 1.00 90.44 114 VAL A N 1
ATOM 869 C CA . VAL A 1 114 ? -2.702 19.125 -48.407 1.00 90.44 114 VAL A CA 1
ATOM 870 C C . VAL A 1 114 ? -2.967 20.244 -49.418 1.00 90.44 114 VAL A C 1
ATOM 872 O O . VAL A 1 114 ? -3.162 19.958 -50.597 1.00 90.44 114 VAL A O 1
ATOM 875 N N . VAL A 1 115 ? -2.905 21.514 -49.004 1.00 92.31 115 VAL A N 1
ATOM 876 C CA . VAL A 1 115 ? -3.093 22.662 -49.913 1.00 92.31 115 VAL A CA 1
ATOM 877 C C . VAL A 1 115 ? -2.043 22.668 -51.026 1.00 92.31 115 VAL A C 1
ATOM 879 O O . VAL A 1 115 ? -2.390 22.863 -52.190 1.00 92.31 115 VAL A O 1
ATOM 882 N N . VAL A 1 116 ? -0.771 22.405 -50.707 1.00 92.75 116 VAL A N 1
ATOM 883 C CA . VAL A 1 116 ? 0.300 22.319 -51.714 1.00 92.75 116 VAL A CA 1
ATOM 884 C C . VAL A 1 116 ? 0.019 21.201 -52.718 1.00 92.75 116 VAL A C 1
ATOM 886 O O . VAL A 1 116 ? 0.138 21.427 -53.921 1.00 92.75 116 VAL A O 1
ATOM 889 N N . VAL A 1 117 ? -0.404 20.021 -52.254 1.00 90.69 117 VAL A N 1
ATOM 890 C CA . VAL A 1 117 ? -0.767 18.902 -53.139 1.00 90.69 117 VAL A CA 1
ATOM 891 C C . VAL A 1 117 ? -1.919 19.291 -54.068 1.00 90.69 117 VAL A C 1
ATOM 893 O O . VAL A 1 117 ? -1.822 19.062 -55.272 1.00 90.69 117 VAL A O 1
ATOM 896 N N . VAL A 1 118 ? -2.968 19.940 -53.553 1.00 90.69 118 VAL A N 1
ATOM 897 C CA . VAL A 1 118 ? -4.100 20.411 -54.371 1.00 90.69 118 VAL A CA 1
ATOM 898 C C . VAL A 1 118 ? -3.638 21.406 -55.439 1.00 90.69 118 VAL A C 1
ATOM 900 O O . VAL A 1 118 ? -3.999 21.257 -56.604 1.00 90.69 118 VAL A O 1
ATOM 903 N N . VAL A 1 119 ? -2.789 22.379 -55.089 1.00 91.38 119 VAL A N 1
ATOM 904 C CA . VAL A 1 119 ? -2.241 23.344 -56.060 1.00 91.38 119 VAL A CA 1
ATOM 905 C C . VAL A 1 119 ? -1.439 22.635 -57.154 1.00 91.38 119 VAL A C 1
ATOM 907 O O . VAL A 1 119 ? -1.621 22.938 -58.333 1.00 91.38 119 VAL A O 1
ATOM 910 N N . VAL A 1 120 ? -0.597 21.660 -56.795 1.00 90.19 120 VAL A N 1
ATOM 911 C CA . VAL A 1 120 ? 0.168 20.866 -57.772 1.00 90.19 120 VAL A CA 1
ATOM 912 C C . VAL A 1 120 ? -0.770 20.118 -58.719 1.00 90.19 120 VAL A C 1
ATOM 914 O O . VAL A 1 120 ? -0.573 20.168 -59.933 1.00 90.19 120 VAL A O 1
ATOM 917 N N . VAL A 1 121 ? -1.824 19.483 -58.198 1.00 88.62 121 VAL A N 1
ATOM 918 C CA . VAL A 1 121 ? -2.826 18.788 -59.021 1.00 88.62 121 VAL A CA 1
ATOM 919 C C . VAL A 1 121 ? -3.513 19.757 -59.987 1.00 88.62 121 VAL A C 1
ATOM 921 O O . VAL A 1 121 ? -3.605 19.461 -61.178 1.00 88.62 121 VAL A O 1
ATOM 924 N N . VAL A 1 122 ? -3.930 20.940 -59.523 1.00 89.38 122 VAL A N 1
ATOM 925 C CA . VAL A 1 122 ? -4.558 21.962 -60.379 1.00 89.38 122 VAL A CA 1
ATOM 926 C C . VAL A 1 122 ? -3.613 22.405 -61.499 1.00 89.38 122 VAL A C 1
ATOM 928 O O . VAL A 1 122 ? -4.030 22.467 -62.656 1.00 89.38 122 VAL A O 1
ATOM 931 N N . VAL A 1 123 ? -2.334 22.656 -61.198 1.00 88.00 123 VAL A N 1
ATOM 932 C CA . VAL A 1 123 ? -1.328 23.025 -62.211 1.00 88.00 123 VAL A CA 1
ATOM 933 C C . VAL A 1 123 ? -1.186 21.925 -63.266 1.00 88.00 123 VAL A C 1
ATOM 935 O O . VAL A 1 123 ? -1.253 22.215 -64.463 1.00 88.00 123 VAL A O 1
ATOM 938 N N . VAL A 1 124 ? -1.081 20.660 -62.844 1.00 86.75 124 VAL A N 1
ATOM 939 C CA . VAL A 1 124 ? -0.995 19.509 -63.759 1.00 86.75 124 VAL A CA 1
ATOM 940 C C . VAL A 1 124 ? -2.241 19.419 -64.648 1.00 86.75 124 VAL A C 1
ATOM 942 O O . VAL A 1 124 ? -2.120 19.267 -65.865 1.00 86.75 124 VAL A O 1
ATOM 945 N N . VAL A 1 125 ? -3.443 19.576 -64.086 1.00 83.94 125 VAL A N 1
ATOM 946 C CA . VAL A 1 125 ? -4.701 19.545 -64.854 1.00 83.94 125 VAL A CA 1
ATOM 947 C C . VAL A 1 125 ? -4.760 20.682 -65.880 1.00 83.94 125 VAL A C 1
ATOM 949 O O . VAL A 1 125 ? -5.152 20.453 -67.030 1.00 83.94 125 VAL A O 1
ATOM 952 N N . VAL A 1 126 ? -4.335 21.896 -65.515 1.00 85.88 126 VAL A N 1
ATOM 953 C CA . VAL A 1 126 ? -4.287 23.049 -66.432 1.00 85.88 126 VAL A CA 1
ATOM 954 C C . VAL A 1 126 ? -3.315 22.795 -67.588 1.00 85.88 126 VAL A C 1
ATOM 956 O O . VAL A 1 126 ? -3.648 23.079 -68.744 1.00 85.88 126 VAL A O 1
ATOM 959 N N . GLU A 1 127 ? -2.140 22.219 -67.324 1.00 82.94 127 GLU A N 1
ATOM 960 C CA . GLU A 1 127 ? -1.182 21.863 -68.376 1.00 82.94 127 GLU A CA 1
ATOM 961 C C . GLU A 1 127 ? -1.711 20.770 -69.314 1.00 82.94 127 GLU A C 1
ATOM 963 O O . GLU A 1 127 ? -1.562 20.871 -70.538 1.00 82.94 127 GLU A O 1
ATOM 968 N N . VAL A 1 128 ? -2.389 19.754 -68.772 1.00 78.81 128 VAL A N 1
ATOM 969 C CA . VAL A 1 128 ? -3.003 18.682 -69.568 1.00 78.81 128 VAL A CA 1
ATOM 970 C C . VAL A 1 128 ? -4.130 19.233 -70.450 1.00 78.81 128 VAL A C 1
ATOM 972 O O . VAL A 1 128 ? -4.184 18.916 -71.644 1.00 78.81 128 VAL A O 1
ATOM 975 N N . LYS A 1 129 ? -4.991 20.119 -69.923 1.00 76.38 129 LYS A N 1
ATOM 976 C CA . LYS A 1 129 ? -6.052 20.776 -70.711 1.00 76.38 129 LYS A CA 1
ATOM 977 C C . LYS A 1 129 ? -5.476 21.666 -71.824 1.00 76.38 129 LYS A C 1
ATOM 979 O O . LYS A 1 129 ? -5.986 21.636 -72.947 1.00 76.38 129 LYS A O 1
ATOM 984 N N . LYS A 1 130 ? -4.369 22.385 -71.579 1.00 74.81 130 LYS A N 1
ATOM 985 C CA . LYS A 1 130 ? -3.663 23.165 -72.620 1.00 74.81 130 LYS A CA 1
ATOM 986 C C . LYS A 1 130 ? -3.098 22.277 -73.737 1.00 74.81 130 LYS A C 1
ATOM 988 O O . LYS A 1 130 ? -3.190 22.649 -74.908 1.00 74.81 130 LYS A O 1
ATOM 993 N N . LYS A 1 131 ? -2.572 21.088 -73.412 1.00 69.31 131 LYS A N 1
ATOM 994 C CA . LYS A 1 131 ? -2.080 20.123 -74.417 1.00 69.31 131 LYS A CA 1
ATOM 995 C C . LYS A 1 131 ? -3.210 19.523 -75.265 1.00 69.31 131 LYS A C 1
ATOM 997 O O . LYS A 1 131 ? -3.023 19.362 -76.469 1.00 69.31 131 LYS A O 1
ATOM 1002 N N . LYS A 1 132 ? -4.395 19.264 -74.692 1.00 66.19 132 LYS A N 1
ATOM 1003 C CA . LYS A 1 132 ? -5.559 18.766 -75.453 1.00 66.19 132 LYS A CA 1
ATOM 1004 C C . LYS A 1 132 ? -6.116 19.802 -76.444 1.00 66.19 132 LYS A C 1
ATOM 1006 O O . LYS A 1 132 ? -6.370 19.442 -77.591 1.00 66.19 132 LYS A O 1
ATOM 1011 N N . LYS A 1 133 ? -6.204 21.092 -76.078 1.00 62.12 133 LYS A N 1
ATOM 1012 C CA . LYS A 1 133 ? -6.648 22.154 -77.014 1.00 62.12 133 LYS A CA 1
ATOM 1013 C C . LYS A 1 133 ? -5.707 22.340 -78.217 1.00 62.12 133 LYS A C 1
ATOM 1015 O O . LYS A 1 133 ? -6.184 22.588 -79.319 1.00 62.12 133 LYS A O 1
ATOM 1020 N N . LYS A 1 134 ? -4.391 22.145 -78.050 1.00 58.59 134 LYS A N 1
ATOM 1021 C CA . LYS A 1 134 ? -3.424 22.190 -79.170 1.00 58.59 134 LYS A CA 1
ATOM 1022 C C . LYS A 1 134 ? -3.522 20.996 -80.128 1.00 58.59 134 LYS A C 1
ATOM 1024 O O . LYS A 1 134 ? -3.124 21.132 -81.277 1.00 58.59 134 LYS A O 1
ATOM 1029 N N . LYS A 1 135 ? -4.032 19.844 -79.675 1.00 57.69 135 LYS A N 1
ATOM 1030 C CA . LYS A 1 135 ? -4.190 18.647 -80.518 1.00 57.69 135 LYS A CA 1
ATOM 1031 C C . LYS A 1 135 ? -5.477 18.681 -81.351 1.00 57.69 135 LYS A C 1
ATOM 1033 O O . LYS A 1 135 ? -5.461 18.174 -82.462 1.00 57.69 135 LYS A O 1
ATOM 1038 N N . LYS A 1 136 ? -6.548 19.324 -80.857 1.00 55.50 136 LYS A N 1
ATOM 1039 C CA . LYS A 1 136 ? -7.797 19.517 -81.623 1.00 55.50 136 LYS A CA 1
ATOM 1040 C C . LYS A 1 136 ? -7.602 20.489 -82.796 1.00 55.50 136 LYS A C 1
ATOM 1042 O O . LYS A 1 136 ? -7.977 20.167 -83.910 1.00 55.50 136 LYS A O 1
ATOM 1047 N N . LYS A 1 137 ? -6.866 21.587 -82.583 1.00 54.91 137 LYS A N 1
ATOM 1048 C CA . LYS A 1 137 ? -6.579 22.582 -83.635 1.00 54.91 137 LYS A CA 1
ATOM 1049 C C . LYS A 1 137 ? -5.667 22.085 -84.770 1.00 54.91 137 LYS A C 1
ATOM 1051 O O . LYS A 1 137 ? -5.508 22.779 -85.755 1.00 54.91 137 LYS A O 1
ATOM 1056 N N . ARG A 1 138 ? -5.036 20.916 -84.610 1.00 52.69 138 ARG A N 1
ATOM 1057 C CA . ARG A 1 138 ? -4.167 20.306 -85.628 1.00 52.69 138 ARG A CA 1
ATOM 1058 C C . ARG A 1 138 ? -4.854 19.175 -86.403 1.00 52.69 138 ARG A C 1
ATOM 1060 O O . ARG A 1 138 ? -4.231 18.623 -87.290 1.00 52.69 138 ARG A O 1
ATOM 1067 N N . LYS A 1 139 ? -6.091 18.818 -86.032 1.00 50.81 139 LYS A N 1
ATOM 1068 C CA . LYS A 1 139 ? -6.937 17.871 -86.774 1.00 50.81 139 LYS A CA 1
ATOM 1069 C C . LYS A 1 139 ? -7.932 18.569 -87.707 1.00 50.81 139 LYS A C 1
ATOM 1071 O O . LYS A 1 139 ? -8.341 17.963 -88.675 1.00 50.81 139 LYS A O 1
ATOM 1076 N N . GLU A 1 140 ? -8.270 19.834 -87.452 1.00 52.34 140 GLU A N 1
ATOM 1077 C CA . GLU A 1 140 ? -9.107 20.648 -88.357 1.00 52.34 140 GLU A CA 1
ATOM 1078 C C . GLU A 1 140 ? -8.346 21.210 -89.575 1.00 52.34 140 GLU A C 1
ATOM 1080 O O . GLU A 1 140 ? -8.976 21.735 -90.479 1.00 52.34 140 GLU A O 1
ATOM 1085 N N . GLU A 1 141 ? -7.012 21.108 -89.629 1.00 52.25 141 GLU A N 1
ATOM 1086 C CA . GLU A 1 141 ? -6.205 21.529 -90.797 1.00 52.25 141 GLU A CA 1
ATOM 1087 C C . GLU A 1 141 ? -5.796 20.351 -91.708 1.00 52.25 141 GLU A C 1
ATOM 1089 O O . GLU A 1 141 ? -5.083 20.567 -92.679 1.00 52.25 141 GLU A O 1
ATOM 1094 N N . GLU A 1 142 ? -6.211 19.112 -91.405 1.00 51.44 142 GLU A N 1
ATOM 1095 C CA . GLU A 1 142 ? -5.819 17.903 -92.162 1.00 51.44 142 GLU A CA 1
ATOM 1096 C C . GLU A 1 142 ? -7.012 17.214 -92.866 1.00 51.44 142 GLU A C 1
ATOM 1098 O O . GLU A 1 142 ? -6.831 16.166 -93.469 1.00 51.44 142 GLU A O 1
ATOM 1103 N N . GLU A 1 143 ? -8.217 17.802 -92.821 1.00 51.94 143 GLU A N 1
ATOM 1104 C CA . GLU A 1 143 ? -9.433 17.303 -93.505 1.00 51.94 143 GLU A CA 1
ATOM 1105 C C . GLU A 1 143 ? -9.986 18.321 -94.527 1.00 51.94 143 GLU A C 1
ATOM 1107 O O . GLU A 1 143 ? -11.192 18.484 -94.682 1.00 51.94 143 GLU A O 1
ATOM 1112 N N . ALA A 1 144 ? -9.096 19.043 -95.214 1.00 48.06 144 ALA A N 1
ATOM 1113 C CA . ALA A 1 144 ? -9.444 19.964 -96.299 1.00 48.06 144 ALA A CA 1
ATOM 1114 C C . ALA A 1 144 ? -8.540 19.730 -97.521 1.00 48.06 144 ALA A C 1
ATOM 1116 O O . ALA A 1 144 ? -7.806 20.627 -97.914 1.00 48.06 144 ALA A O 1
ATOM 1117 N N . ASP A 1 145 ? -8.515 18.501 -98.033 1.00 48.38 145 ASP A N 1
ATOM 1118 C CA . ASP A 1 145 ? -8.092 18.162 -99.403 1.00 48.38 145 ASP A CA 1
ATOM 1119 C C . ASP A 1 145 ? -8.287 16.651 -99.586 1.00 48.38 145 ASP A C 1
ATOM 1121 O O . ASP A 1 145 ? -7.482 15.850 -99.115 1.00 48.38 145 ASP A O 1
ATOM 1125 N N . ASP A 1 146 ? -9.426 16.258 -100.142 1.00 46.38 146 ASP A N 1
ATOM 1126 C CA . ASP A 1 146 ? -9.456 15.478 -101.383 1.00 46.38 146 ASP A CA 1
ATOM 1127 C C . ASP A 1 146 ? -10.921 15.207 -101.731 1.00 46.38 146 ASP A C 1
ATOM 1129 O O . ASP A 1 146 ? -11.596 14.339 -101.169 1.00 46.38 146 ASP A O 1
ATOM 1133 N N . ASP A 1 147 ? -11.383 16.053 -102.646 1.00 52.00 147 ASP A N 1
ATOM 1134 C CA . ASP A 1 147 ? -12.529 15.839 -103.505 1.00 52.00 147 ASP A CA 1
ATOM 1135 C C . ASP A 1 147 ? -12.323 14.597 -104.396 1.00 52.00 147 ASP A C 1
ATOM 1137 O O . ASP A 1 147 ? -11.201 14.163 -104.661 1.00 52.00 147 ASP A O 1
ATOM 1141 N N . ASP A 1 148 ? -13.453 14.128 -104.922 1.00 47.94 148 ASP A N 1
ATOM 1142 C CA . ASP A 1 148 ? -13.639 13.516 -106.240 1.00 47.94 148 ASP A CA 1
ATOM 1143 C C . ASP A 1 148 ? -14.052 12.031 -106.343 1.00 47.94 148 ASP A C 1
ATOM 1145 O O . ASP A 1 148 ? -13.372 11.090 -105.932 1.00 47.94 148 ASP A O 1
ATOM 1149 N N . VAL A 1 149 ? -15.162 11.930 -107.089 1.00 46.34 149 VAL A N 1
ATOM 1150 C CA . VAL A 1 149 ? -15.633 10.937 -108.066 1.00 46.34 149 VAL A CA 1
ATOM 1151 C C . VAL A 1 149 ? -16.472 9.714 -107.649 1.00 46.34 149 VAL A C 1
ATOM 1153 O O . VAL A 1 149 ? -15.971 8.653 -107.285 1.00 46.34 149 VAL A O 1
ATOM 1156 N N . ASP A 1 150 ? -17.779 9.917 -107.873 1.00 46.78 150 ASP A N 1
ATOM 1157 C CA . ASP A 1 150 ? -18.625 9.267 -108.896 1.00 46.78 150 ASP A CA 1
ATOM 1158 C C . ASP A 1 150 ? -19.429 7.992 -108.572 1.00 46.78 150 ASP A C 1
ATOM 1160 O O . ASP A 1 150 ? -18.912 6.880 -108.484 1.00 46.78 150 ASP A O 1
ATOM 1164 N N . ASP A 1 151 ? -20.745 8.243 -108.586 1.00 49.25 151 ASP A N 1
ATOM 1165 C CA . ASP A 1 151 ? -21.778 7.625 -109.429 1.00 49.25 151 ASP A CA 1
ATOM 1166 C C . ASP A 1 151 ? -22.419 6.265 -109.089 1.00 49.25 151 ASP A C 1
ATOM 1168 O O . ASP A 1 151 ? -21.769 5.258 -108.804 1.00 49.25 151 ASP A O 1
ATOM 1172 N N . PHE A 1 152 ? -23.737 6.289 -109.357 1.00 44.28 152 PHE A N 1
ATOM 1173 C CA . PHE A 1 152 ? -24.713 5.216 -109.582 1.00 44.28 152 PHE A CA 1
ATOM 1174 C C . PHE A 1 152 ? -25.279 4.531 -108.333 1.00 44.28 152 PHE A C 1
ATOM 1176 O O . 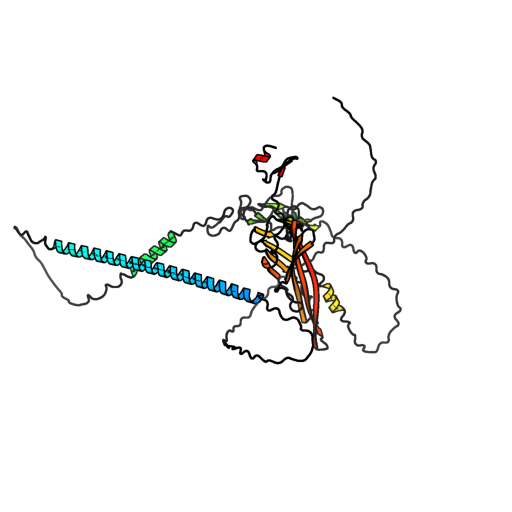PHE A 1 152 ? -24.542 4.059 -107.475 1.00 44.28 152 PHE A O 1
ATOM 1183 N N . ASP A 1 153 ? -26.579 4.309 -108.192 1.00 49.75 153 ASP A N 1
ATOM 1184 C CA . ASP A 1 153 ? -27.808 4.745 -108.871 1.00 49.75 153 ASP A CA 1
ATOM 1185 C C . ASP A 1 153 ? -28.938 4.110 -108.032 1.00 49.75 153 ASP A C 1
ATOM 1187 O O . ASP A 1 153 ? -28.725 3.075 -107.392 1.00 49.75 153 ASP A O 1
ATOM 1191 N N . ASP A 1 154 ? -30.115 4.716 -108.120 1.00 51.59 154 ASP A N 1
ATOM 1192 C CA . ASP A 1 154 ? -31.410 4.040 -108.177 1.00 51.59 154 ASP A CA 1
ATOM 1193 C C . ASP A 1 154 ? -32.045 3.395 -106.925 1.00 51.59 154 ASP A C 1
ATOM 1195 O O . ASP A 1 154 ? -31.623 2.377 -106.370 1.00 51.59 154 ASP A O 1
ATOM 1199 N N . ASP A 1 155 ? -33.200 4.003 -106.641 1.00 53.25 155 ASP A N 1
ATOM 1200 C CA . ASP A 1 155 ? -34.502 3.356 -106.493 1.00 53.25 155 ASP A CA 1
ATOM 1201 C C . ASP A 1 155 ? -34.992 3.018 -105.079 1.00 53.25 155 ASP A C 1
ATOM 1203 O O . ASP A 1 155 ? -34.692 1.991 -104.468 1.00 53.25 155 ASP A O 1
ATOM 1207 N N . ASP A 1 156 ? -35.867 3.931 -104.658 1.00 52.41 156 ASP A N 1
ATOM 1208 C CA . ASP A 1 156 ? -37.306 3.676 -104.543 1.00 52.41 156 ASP A CA 1
ATOM 1209 C C . ASP A 1 156 ? -37.903 3.508 -103.142 1.00 52.41 156 ASP A C 1
ATOM 1211 O O . ASP A 1 156 ? -37.541 2.645 -102.340 1.00 52.41 156 ASP A O 1
ATOM 1215 N N . ASP A 1 157 ? -38.934 4.340 -102.999 1.00 58.75 157 ASP A N 1
ATOM 1216 C CA . ASP A 1 157 ? -40.175 4.179 -102.260 1.00 58.75 157 ASP A CA 1
ATOM 1217 C C . ASP A 1 157 ? -40.107 4.443 -100.751 1.00 58.75 157 ASP A C 1
ATOM 1219 O O . ASP A 1 157 ? -39.539 3.685 -99.964 1.00 58.75 157 ASP A O 1
ATOM 1223 N N . ASP A 1 158 ? -40.534 5.626 -100.314 1.00 57.94 158 ASP A N 1
ATOM 1224 C CA . ASP A 1 158 ? -41.916 6.150 -100.302 1.00 57.94 158 ASP A CA 1
ATOM 1225 C C . ASP A 1 158 ? -42.600 5.818 -98.972 1.00 57.94 158 ASP A C 1
ATOM 1227 O O . ASP A 1 158 ? -42.494 4.716 -98.428 1.00 57.94 158 ASP A O 1
ATOM 1231 N N . ASP A 1 159 ? -43.332 6.834 -98.524 1.00 57.06 159 ASP A N 1
ATOM 1232 C CA . ASP A 1 159 ? -44.434 6.803 -97.577 1.00 57.06 159 ASP A CA 1
ATOM 1233 C C . ASP A 1 159 ? -44.072 6.697 -96.085 1.00 57.06 159 ASP A C 1
ATOM 1235 O O . ASP A 1 159 ? -43.432 5.762 -95.610 1.00 57.06 159 ASP A O 1
ATOM 1239 N N . ASP A 1 160 ? -44.560 7.551 -95.201 1.00 53.53 160 ASP A N 1
ATOM 1240 C CA . ASP A 1 160 ? -45.347 8.775 -95.300 1.00 53.53 160 ASP A CA 1
ATOM 1241 C C . ASP A 1 160 ? -45.629 9.148 -93.833 1.00 53.53 160 ASP A C 1
ATOM 1243 O O . ASP A 1 160 ? -45.660 8.283 -92.947 1.00 53.53 160 ASP A O 1
ATOM 1247 N N . ASP A 1 161 ? -45.886 10.432 -93.643 1.00 58.41 161 ASP A N 1
ATOM 1248 C CA . ASP A 1 161 ? -46.822 10.974 -92.664 1.00 58.41 161 ASP A CA 1
ATOM 1249 C C . ASP A 1 161 ? -46.410 11.103 -91.185 1.00 58.41 161 ASP A C 1
ATOM 1251 O O . ASP A 1 161 ? -46.379 10.149 -90.402 1.00 58.41 161 ASP A O 1
ATOM 1255 N N . ASP A 1 162 ? -46.199 12.384 -90.848 1.00 56.88 162 ASP A N 1
ATOM 1256 C CA . ASP A 1 162 ? -47.087 13.173 -89.978 1.00 56.88 162 ASP A CA 1
ATOM 1257 C C . ASP A 1 162 ? -47.179 12.763 -88.499 1.00 56.88 162 ASP A C 1
ATOM 1259 O O . ASP A 1 162 ? -47.340 11.609 -88.118 1.00 56.88 162 ASP A O 1
ATOM 1263 N N . ASP A 1 163 ? -47.208 13.665 -87.539 1.00 58.41 163 ASP A N 1
ATOM 1264 C CA . ASP A 1 163 ? -47.182 15.117 -87.507 1.00 58.41 163 ASP A CA 1
ATOM 1265 C C . ASP A 1 163 ? -46.993 15.450 -86.016 1.00 58.41 163 ASP A C 1
ATOM 1267 O O . ASP A 1 163 ? -46.983 14.566 -85.149 1.00 58.41 163 ASP A O 1
ATOM 1271 N N . ASP A 1 164 ? -46.943 16.743 -85.750 1.00 58.28 164 ASP A N 1
ATOM 1272 C CA . ASP A 1 164 ? -47.156 17.388 -84.461 1.00 58.28 164 ASP A CA 1
ATOM 1273 C C . ASP A 1 164 ? -45.892 17.613 -83.625 1.00 58.28 164 ASP A C 1
ATOM 1275 O O . ASP A 1 164 ? -45.505 16.851 -82.734 1.00 58.28 164 ASP A O 1
ATOM 1279 N N . ASP A 1 165 ? -45.247 18.740 -83.945 1.00 59.97 165 ASP A N 1
ATOM 1280 C CA . ASP A 1 165 ? -45.464 19.964 -83.161 1.00 59.97 165 ASP A CA 1
ATOM 1281 C C . ASP A 1 165 ? -45.805 19.697 -81.686 1.00 59.97 165 ASP A C 1
ATOM 1283 O O . ASP A 1 165 ? -46.914 19.308 -81.330 1.00 59.97 165 ASP A O 1
ATOM 1287 N N . ASP A 1 166 ? -44.859 19.987 -80.805 1.00 58.88 166 ASP A N 1
ATOM 1288 C CA . ASP A 1 166 ? -45.028 21.210 -80.033 1.00 58.88 166 ASP A CA 1
ATOM 1289 C C . ASP A 1 166 ? -43.722 21.559 -79.324 1.00 58.88 166 ASP A C 1
ATOM 1291 O O . ASP A 1 166 ? -43.136 20.782 -78.561 1.00 58.88 166 ASP A O 1
ATOM 1295 N N . ASP A 1 167 ? -43.287 22.773 -79.646 1.00 59.03 167 ASP A N 1
ATOM 1296 C CA . ASP A 1 167 ? -42.569 23.669 -78.762 1.00 59.03 167 ASP A CA 1
ATOM 1297 C C . ASP A 1 167 ? -43.010 23.475 -77.303 1.00 59.03 167 ASP A C 1
ATOM 1299 O O . ASP A 1 167 ? -44.197 23.510 -76.989 1.00 59.03 167 ASP A O 1
ATOM 1303 N N . ASP A 1 168 ? -42.050 23.293 -76.404 1.00 54.78 168 ASP A N 1
ATOM 1304 C CA . ASP A 1 168 ? -41.861 24.236 -75.302 1.00 54.78 168 ASP A CA 1
ATOM 1305 C C . ASP A 1 168 ? -40.713 23.744 -74.411 1.00 54.78 168 ASP A C 1
ATOM 1307 O O . ASP A 1 168 ? -40.767 22.682 -73.789 1.00 54.78 168 ASP A O 1
ATOM 1311 N N . ASP A 1 169 ? -39.647 24.546 -74.424 1.00 56.75 169 ASP A N 1
ATOM 1312 C CA . ASP A 1 169 ? -39.038 25.118 -73.225 1.00 56.75 169 ASP A CA 1
ATOM 1313 C C . ASP A 1 169 ? -39.020 24.230 -71.969 1.00 56.75 169 ASP A C 1
ATOM 1315 O O . ASP A 1 169 ? -40.026 24.099 -71.279 1.00 56.75 169 ASP A O 1
ATOM 1319 N N . ASP A 1 170 ? -37.840 23.692 -71.633 1.00 58.38 170 ASP A N 1
ATOM 1320 C CA . ASP A 1 170 ? -37.225 23.821 -70.294 1.00 58.38 170 ASP A CA 1
ATOM 1321 C C . ASP A 1 170 ? -35.945 22.958 -70.204 1.00 58.38 170 ASP A C 1
ATOM 1323 O O . ASP A 1 170 ? -35.857 21.986 -69.455 1.00 58.38 170 ASP A O 1
ATOM 1327 N N . ASP A 1 171 ? -34.921 23.330 -70.979 1.00 53.44 171 ASP A N 1
ATOM 1328 C CA . ASP A 1 171 ? -33.572 22.731 -70.948 1.00 53.44 171 ASP A CA 1
ATOM 1329 C C . ASP A 1 171 ? -32.611 23.561 -70.062 1.00 53.44 171 ASP A C 1
ATOM 1331 O O . ASP A 1 171 ? -31.459 23.817 -70.417 1.00 53.44 171 ASP A O 1
ATOM 1335 N N . ASP A 1 172 ? -33.084 24.003 -68.892 1.00 56.91 172 ASP A N 1
ATOM 1336 C CA . ASP A 1 172 ? -32.262 24.673 -67.879 1.00 56.91 172 ASP A CA 1
ATOM 1337 C C . ASP A 1 172 ? -32.352 23.927 -66.527 1.00 56.91 172 ASP A C 1
ATOM 1339 O O . ASP A 1 172 ? -33.422 23.778 -65.943 1.00 56.91 172 ASP A O 1
ATOM 1343 N N . ASP A 1 173 ? -31.177 23.544 -66.004 1.00 58.12 173 ASP A N 1
ATOM 1344 C CA . ASP A 1 173 ? -30.865 23.352 -64.571 1.00 58.12 173 ASP A CA 1
ATOM 1345 C C . ASP A 1 173 ? -30.902 21.956 -63.892 1.00 58.12 173 ASP A C 1
ATOM 1347 O O . ASP A 1 173 ? -31.281 21.875 -62.725 1.00 58.12 173 ASP A O 1
ATOM 1351 N N . ASP A 1 174 ? -30.342 20.884 -64.479 1.00 54.47 174 ASP A N 1
ATOM 1352 C CA . ASP A 1 174 ? -30.082 19.630 -63.712 1.00 54.47 174 ASP A CA 1
ATOM 1353 C C . ASP A 1 174 ? -28.598 19.209 -63.539 1.00 54.47 174 ASP A C 1
ATOM 1355 O O . ASP A 1 174 ? -28.289 18.180 -62.933 1.00 54.47 174 ASP A O 1
ATOM 1359 N N . ASP A 1 175 ? -27.632 20.042 -63.935 1.00 56.59 175 ASP A N 1
ATOM 1360 C CA . ASP A 1 175 ? -26.202 19.665 -63.988 1.00 56.59 175 ASP A CA 1
ATOM 1361 C C . ASP A 1 175 ? -25.355 19.999 -62.729 1.00 56.59 175 ASP A C 1
ATOM 1363 O O . ASP A 1 175 ? -24.162 20.310 -62.832 1.00 56.59 175 ASP A O 1
ATOM 1367 N N . VAL A 1 176 ? -25.912 19.952 -61.504 1.00 55.72 176 VAL A N 1
ATOM 1368 C CA . VAL A 1 176 ? -25.136 20.332 -60.284 1.00 55.72 176 VAL A CA 1
ATOM 1369 C C . VAL A 1 176 ? -25.167 19.341 -59.104 1.00 55.72 176 VAL A C 1
ATOM 1371 O O . VAL A 1 176 ? -24.436 19.533 -58.130 1.00 55.72 176 VAL A O 1
ATOM 1374 N N . GLU A 1 177 ? -25.897 18.224 -59.149 1.00 56.03 177 GLU A N 1
ATOM 1375 C CA . GLU A 1 177 ? -25.949 17.299 -57.990 1.00 56.03 177 GLU A CA 1
ATOM 1376 C C . GLU A 1 177 ? -25.000 16.074 -58.068 1.00 56.03 177 GLU A C 1
ATOM 1378 O O . GLU A 1 177 ? -24.867 15.344 -57.082 1.00 56.03 177 GLU A O 1
ATOM 1383 N N . GLU A 1 178 ? -24.233 15.869 -59.150 1.00 54.56 178 GLU A N 1
ATOM 1384 C CA . GLU A 1 178 ? -23.391 14.658 -59.297 1.00 54.56 178 GLU A CA 1
ATOM 1385 C C . GLU A 1 178 ? -21.999 14.718 -58.613 1.00 54.56 178 GLU A C 1
ATOM 1387 O O . GLU A 1 178 ? -21.361 13.682 -58.408 1.00 54.56 178 GLU A O 1
ATOM 1392 N N . GLU A 1 179 ? -21.514 15.880 -58.151 1.00 56.34 179 GLU A N 1
ATOM 1393 C CA . GLU A 1 179 ? -20.194 15.961 -57.481 1.00 56.34 179 GLU A CA 1
ATOM 1394 C C . GLU A 1 179 ? -20.220 15.663 -55.966 1.00 56.34 179 GLU A C 1
ATOM 1396 O O . GLU A 1 179 ? -19.173 15.404 -55.361 1.00 56.34 179 GLU A O 1
ATOM 1401 N N . LYS A 1 180 ? -21.390 15.634 -55.310 1.00 55.88 180 LYS A N 1
ATOM 1402 C CA . LYS A 1 180 ? -21.452 15.325 -53.863 1.00 55.88 180 LYS A CA 1
ATOM 1403 C C . LYS A 1 180 ? -21.390 13.827 -53.569 1.00 55.88 180 LYS A C 1
ATOM 1405 O O . LYS A 1 180 ? -20.802 13.429 -52.559 1.00 55.88 180 LYS A O 1
ATOM 1410 N N . ASN A 1 181 ? -21.925 12.982 -54.450 1.00 58.03 181 ASN A N 1
ATOM 1411 C CA . ASN A 1 181 ? -21.949 11.535 -54.217 1.00 58.03 181 ASN A CA 1
ATOM 1412 C C . ASN A 1 181 ? -20.578 10.872 -54.392 1.00 58.03 181 ASN A C 1
ATOM 1414 O O . ASN A 1 181 ? -20.269 9.914 -53.680 1.00 58.03 181 ASN A O 1
ATOM 1418 N N . THR A 1 182 ? -19.704 11.407 -55.246 1.00 66.81 182 THR A N 1
ATOM 1419 C CA . THR A 1 182 ? -18.340 10.881 -55.408 1.00 66.81 182 THR A CA 1
ATOM 1420 C C . THR A 1 182 ? -17.488 11.120 -54.161 1.00 66.81 182 THR A C 1
ATOM 1422 O O . THR A 1 182 ? -16.745 10.228 -53.750 1.00 66.81 182 THR A O 1
ATOM 1425 N N . MET A 1 183 ? -17.630 12.270 -53.489 1.00 67.25 183 MET A N 1
ATOM 1426 C CA . MET A 1 183 ? -16.890 12.542 -52.250 1.00 67.25 183 MET A CA 1
ATOM 1427 C C . MET A 1 183 ? -17.355 11.638 -51.097 1.00 67.25 183 MET A C 1
ATOM 1429 O O . MET A 1 183 ? -16.523 11.117 -50.352 1.00 67.25 183 MET A O 1
ATOM 1433 N N . VAL A 1 184 ? -18.664 11.383 -50.983 1.00 75.75 184 VAL A N 1
ATOM 1434 C CA . VAL A 1 184 ? -19.219 10.463 -49.975 1.00 75.75 184 VAL A CA 1
ATOM 1435 C C . VAL A 1 184 ? -18.759 9.027 -50.232 1.00 75.75 184 VAL A C 1
ATOM 1437 O O . VAL A 1 184 ? -18.321 8.355 -49.298 1.00 75.75 184 VAL A O 1
ATOM 1440 N N . LEU A 1 185 ? -18.768 8.571 -51.488 1.00 76.38 185 LEU A N 1
ATOM 1441 C CA . LEU A 1 185 ? -18.305 7.230 -51.848 1.00 76.38 185 LEU A CA 1
ATOM 1442 C C . LEU A 1 185 ? -16.815 7.038 -51.520 1.00 76.38 185 LEU A C 1
ATOM 1444 O O . LEU A 1 185 ? -16.437 6.023 -50.936 1.00 76.38 185 LEU A O 1
ATOM 1448 N N . VAL A 1 186 ? -15.970 8.028 -51.827 1.00 77.19 186 VAL A N 1
ATOM 1449 C CA . VAL A 1 186 ? -14.535 7.976 -51.508 1.00 77.19 186 VAL A CA 1
ATOM 1450 C C . VAL A 1 186 ? -14.310 7.947 -49.996 1.00 77.19 186 VAL A C 1
ATOM 1452 O O . VAL A 1 186 ? -13.503 7.149 -49.526 1.00 77.19 186 VAL A O 1
ATOM 1455 N N . VAL A 1 187 ? -15.048 8.738 -49.210 1.00 79.56 187 VAL A N 1
ATOM 1456 C CA . VAL A 1 187 ? -14.944 8.706 -47.741 1.00 79.56 187 VAL A CA 1
ATOM 1457 C C . VAL A 1 187 ? -15.382 7.351 -47.184 1.00 79.56 187 VAL A C 1
ATOM 1459 O O . VAL A 1 187 ? -14.685 6.798 -46.336 1.00 79.56 187 VAL A O 1
ATOM 1462 N N . VAL A 1 188 ? -16.479 6.769 -47.676 1.00 83.50 188 VAL A N 1
ATOM 1463 C CA . VAL A 1 188 ? -16.950 5.449 -47.225 1.00 83.50 188 VAL A CA 1
ATOM 1464 C C . VAL A 1 188 ? -15.940 4.357 -47.574 1.00 83.50 188 VAL A C 1
ATOM 1466 O O . VAL A 1 188 ? -15.602 3.551 -46.711 1.00 83.50 188 VAL A O 1
ATOM 1469 N N . VAL A 1 189 ? -15.392 4.352 -48.792 1.00 81.88 189 VAL A N 1
ATOM 1470 C CA . VAL A 1 189 ? -14.367 3.376 -49.196 1.00 81.88 189 VAL A CA 1
ATOM 1471 C C . VAL A 1 189 ? -13.095 3.548 -48.367 1.00 81.88 189 VAL A C 1
ATOM 1473 O O . VAL A 1 189 ? -12.543 2.556 -47.903 1.00 81.88 189 VAL A O 1
ATOM 1476 N N . VAL A 1 190 ? -12.657 4.782 -48.100 1.00 79.88 190 VAL A N 1
ATOM 1477 C CA . VAL A 1 190 ? -11.496 5.044 -47.237 1.00 79.88 190 VAL A CA 1
ATOM 1478 C C . VAL A 1 190 ? -11.755 4.564 -45.807 1.00 79.88 190 VAL A C 1
ATOM 1480 O O . VAL A 1 190 ? -10.893 3.901 -45.242 1.00 79.88 190 VAL A O 1
ATOM 1483 N N . VAL A 1 191 ? -12.935 4.810 -45.230 1.00 80.44 191 VAL A N 1
ATOM 1484 C CA . VAL A 1 191 ? -13.290 4.318 -43.886 1.00 80.44 191 VAL A CA 1
ATOM 1485 C C . VAL A 1 191 ? -13.343 2.791 -43.852 1.00 80.44 191 VAL A C 1
ATOM 1487 O O . VAL A 1 191 ? -12.802 2.191 -42.928 1.00 80.44 191 VAL A O 1
ATOM 1490 N N . VAL A 1 192 ? -13.928 2.146 -44.864 1.00 80.31 192 VAL A N 1
ATOM 1491 C CA . VAL A 1 192 ? -13.998 0.680 -44.947 1.00 80.31 192 VAL A CA 1
ATOM 1492 C C . VAL A 1 192 ? -12.606 0.073 -45.116 1.00 80.31 192 VAL A C 1
ATOM 1494 O O . VAL A 1 192 ? -12.285 -0.882 -44.417 1.00 80.31 192 VAL A O 1
ATOM 1497 N N . VAL A 1 193 ? -11.750 0.639 -45.972 1.00 77.88 193 VAL A N 1
ATOM 1498 C CA . VAL A 1 193 ? -10.362 0.182 -46.150 1.00 77.88 193 VAL A CA 1
ATOM 1499 C C . VAL A 1 193 ? -9.552 0.400 -44.874 1.00 77.88 193 VAL A C 1
ATOM 1501 O O . VAL A 1 193 ? -8.830 -0.504 -44.469 1.00 77.88 193 VAL A O 1
ATOM 1504 N N . ILE A 1 194 ? -9.713 1.536 -44.189 1.00 74.31 194 ILE A N 1
ATOM 1505 C CA . ILE A 1 194 ? -9.119 1.774 -42.866 1.00 74.31 194 ILE A CA 1
ATOM 1506 C C . ILE A 1 194 ? -9.589 0.680 -41.895 1.00 74.31 194 ILE A C 1
ATOM 1508 O O . ILE A 1 194 ? -8.756 -0.025 -41.335 1.00 74.31 194 ILE A O 1
ATOM 1512 N N . MET A 1 195 ? -10.894 0.434 -41.751 1.00 71.44 195 MET A N 1
ATOM 1513 C CA . MET A 1 195 ? -11.392 -0.613 -40.847 1.00 71.44 195 MET A CA 1
ATOM 1514 C C . MET A 1 195 ? -10.912 -2.025 -41.221 1.00 71.44 195 MET A C 1
ATOM 1516 O O . MET A 1 195 ? -10.676 -2.835 -40.329 1.00 71.44 195 MET A O 1
ATOM 1520 N N . TYR A 1 196 ? -10.740 -2.329 -42.511 1.00 75.00 196 TYR A N 1
ATOM 1521 C CA . TYR A 1 196 ? -10.272 -3.641 -42.968 1.00 75.00 196 TYR A CA 1
ATOM 1522 C C . TYR A 1 196 ? -8.760 -3.833 -42.778 1.00 75.00 196 TYR A C 1
ATOM 1524 O O . TYR A 1 196 ? -8.314 -4.934 -42.460 1.00 75.00 196 TYR A O 1
ATOM 1532 N N . VAL A 1 197 ? -7.968 -2.770 -42.951 1.00 73.00 197 VAL A N 1
ATOM 1533 C CA . VAL A 1 197 ? -6.508 -2.791 -42.766 1.00 73.00 197 VAL A CA 1
ATOM 1534 C C . VAL A 1 197 ? -6.133 -2.780 -41.279 1.00 73.00 197 VAL A C 1
ATOM 1536 O O . VAL A 1 197 ? -5.146 -3.406 -40.903 1.00 73.00 197 VAL A O 1
ATOM 1539 N N . TYR A 1 198 ? -6.939 -2.163 -40.410 1.00 66.69 198 TYR A N 1
ATOM 1540 C CA . TYR A 1 198 ? -6.744 -2.178 -38.953 1.00 66.69 198 TYR A CA 1
ATOM 1541 C C . TYR A 1 198 ? -7.394 -3.385 -38.260 1.00 66.69 198 TYR A C 1
ATOM 1543 O O . TYR A 1 198 ? -7.914 -3.267 -37.149 1.00 66.69 198 TYR A O 1
ATOM 1551 N N . ARG A 1 199 ? -7.363 -4.574 -38.875 1.00 56.56 199 ARG A N 1
ATOM 1552 C CA . ARG A 1 199 ? -7.737 -5.800 -38.160 1.00 56.56 199 ARG A CA 1
ATOM 1553 C C . ARG A 1 199 ? -6.594 -6.186 -37.218 1.00 56.56 199 ARG A C 1
ATOM 1555 O O . ARG A 1 199 ? -5.726 -6.976 -37.569 1.00 56.56 199 ARG A O 1
ATOM 1562 N N . GLU A 1 200 ? -6.567 -5.567 -36.041 1.00 65.94 200 GLU A N 1
ATOM 1563 C CA . GLU A 1 200 ? -5.628 -5.907 -34.974 1.00 65.94 200 GLU A CA 1
ATOM 1564 C C . GLU A 1 200 ? -5.878 -7.359 -34.536 1.00 65.94 200 GLU A C 1
ATOM 1566 O O . GLU A 1 200 ? -6.925 -7.687 -33.975 1.00 65.94 200 GLU A O 1
ATOM 1571 N N . GLU A 1 201 ? -4.939 -8.261 -34.829 1.00 72.94 201 GLU A N 1
ATOM 1572 C CA . GLU A 1 201 ? -4.951 -9.599 -34.243 1.00 72.94 201 GLU A CA 1
ATOM 1573 C C . GLU A 1 201 ? -4.584 -9.480 -32.761 1.00 72.94 201 GLU A C 1
ATOM 1575 O O . GLU A 1 201 ? -3.427 -9.262 -32.393 1.00 72.94 201 GLU A O 1
ATOM 1580 N N . TYR A 1 202 ? -5.585 -9.610 -31.892 1.00 72.25 202 TYR A N 1
ATOM 1581 C CA . TYR A 1 202 ? -5.376 -9.657 -30.450 1.00 72.25 202 TYR A CA 1
ATOM 1582 C C . TYR A 1 202 ? -4.761 -11.005 -30.065 1.00 72.25 202 TYR A C 1
ATOM 1584 O O . TYR A 1 202 ? -5.451 -12.009 -29.897 1.00 72.25 202 TYR A O 1
ATOM 1592 N N . VAL A 1 203 ? -3.438 -11.031 -29.920 1.00 84.88 203 VAL A N 1
ATOM 1593 C CA . VAL A 1 203 ? -2.713 -12.185 -29.379 1.00 84.88 203 VAL A CA 1
ATOM 1594 C C . VAL A 1 203 ? -2.573 -12.011 -27.869 1.00 84.88 203 VAL A C 1
ATOM 1596 O O . VAL A 1 203 ? -2.035 -11.011 -27.392 1.00 84.88 203 VAL A O 1
ATOM 1599 N N . CYS A 1 204 ? -3.042 -12.990 -27.097 1.00 90.50 204 CYS A N 1
ATOM 1600 C CA . CYS A 1 204 ? -2.845 -12.980 -25.651 1.00 90.50 204 CYS A CA 1
ATOM 1601 C C . CYS A 1 204 ? -1.361 -13.066 -25.286 1.00 90.50 204 CYS A C 1
ATOM 1603 O O . CYS A 1 204 ? -0.593 -13.810 -25.898 1.00 90.50 204 CYS A O 1
ATOM 1605 N N . TYR A 1 205 ? -0.961 -12.343 -24.236 1.00 88.38 205 TYR A N 1
ATOM 1606 C CA . TYR A 1 205 ? 0.370 -12.495 -23.654 1.00 88.38 205 TYR A CA 1
ATOM 1607 C C . TYR A 1 205 ? 0.628 -13.953 -23.252 1.00 88.38 205 TYR A C 1
ATOM 1609 O O . TYR A 1 205 ? -0.281 -14.660 -22.810 1.00 88.38 205 TYR A O 1
ATOM 1617 N N . SER A 1 206 ? 1.888 -14.385 -23.369 1.00 91.44 206 SER A N 1
ATOM 1618 C CA . SER A 1 206 ? 2.309 -15.747 -23.021 1.00 91.44 206 SER A CA 1
ATOM 1619 C C . SER A 1 206 ? 1.774 -16.172 -21.647 1.00 91.44 206 SER A C 1
ATOM 1621 O O . SER A 1 206 ? 1.943 -15.464 -20.651 1.00 91.44 206 SER A O 1
ATOM 1623 N N . GLY A 1 207 ? 1.101 -17.326 -21.610 1.00 89.62 207 GLY A N 1
ATOM 1624 C CA . GLY A 1 207 ? 0.473 -17.870 -20.404 1.00 89.62 207 GLY A CA 1
ATOM 1625 C C . GLY A 1 207 ? -0.980 -17.443 -20.162 1.00 89.62 207 GLY A C 1
ATOM 1626 O O . GLY A 1 207 ? -1.548 -17.847 -19.149 1.00 89.62 207 GLY A O 1
ATOM 1627 N N . TRP A 1 208 ? -1.598 -16.684 -21.067 1.00 90.62 208 TRP A N 1
ATOM 1628 C CA . TRP A 1 208 ? -3.027 -16.361 -21.037 1.00 90.62 208 TRP A CA 1
ATOM 1629 C C . TRP A 1 208 ? -3.758 -16.945 -22.247 1.00 90.62 208 TRP A C 1
ATOM 1631 O O . TRP A 1 208 ? -3.192 -17.108 -23.324 1.00 90.62 208 TRP A O 1
ATOM 1641 N N . TYR A 1 209 ? -5.029 -17.269 -22.049 1.00 90.38 209 TYR A N 1
ATOM 1642 C CA . TYR A 1 209 ? -5.924 -17.868 -23.025 1.00 90.38 209 TYR A CA 1
ATOM 1643 C C . TYR A 1 209 ? -7.211 -17.049 -23.110 1.00 90.38 209 TYR A C 1
ATOM 1645 O O . TYR A 1 209 ? -7.766 -16.632 -22.088 1.00 90.38 209 TYR A O 1
ATOM 1653 N N . SER A 1 210 ? -7.679 -16.845 -24.337 1.00 88.50 210 SER A N 1
ATOM 1654 C CA . SER A 1 210 ? -8.989 -16.277 -24.638 1.00 88.50 210 SER A CA 1
ATOM 1655 C C . SER A 1 210 ? -9.883 -17.386 -25.179 1.00 88.50 210 SER A C 1
ATOM 1657 O O . SER A 1 210 ? -9.456 -18.175 -26.018 1.00 88.50 210 SER A O 1
ATOM 1659 N N . ASN A 1 211 ? -11.114 -17.460 -24.678 1.00 86.00 211 ASN A N 1
ATOM 1660 C CA . ASN A 1 211 ? -12.108 -18.412 -25.178 1.00 86.00 211 ASN A CA 1
ATOM 1661 C C . ASN A 1 211 ? -12.900 -17.842 -26.370 1.00 86.00 211 ASN A C 1
ATOM 1663 O O . ASN A 1 211 ? -13.646 -18.560 -27.025 1.00 86.00 211 ASN A O 1
ATOM 1667 N N . ASP A 1 212 ? -12.776 -16.543 -26.623 1.00 86.75 212 ASP A N 1
ATOM 1668 C CA . ASP A 1 212 ? -13.701 -15.788 -27.459 1.00 86.75 212 ASP A CA 1
ATOM 1669 C C . ASP A 1 212 ? -13.014 -14.787 -28.406 1.00 86.75 212 ASP A C 1
ATOM 1671 O O . ASP A 1 212 ? -13.680 -14.166 -29.231 1.00 86.75 212 ASP A O 1
ATOM 1675 N N . ASN A 1 213 ? -11.682 -14.706 -28.368 1.00 79.62 213 ASN A N 1
ATOM 1676 C CA . ASN A 1 213 ? -10.818 -13.829 -29.165 1.00 79.62 213 ASN A CA 1
ATOM 1677 C C . ASN A 1 213 ? -10.980 -12.322 -28.896 1.00 79.62 213 ASN A C 1
ATOM 1679 O O . ASN A 1 213 ? -10.412 -11.528 -29.644 1.00 79.62 213 ASN A O 1
ATOM 1683 N N . TRP A 1 214 ? -11.710 -11.908 -27.854 1.00 82.44 214 TRP A N 1
ATOM 1684 C CA . TRP A 1 214 ? -11.802 -10.492 -27.461 1.00 82.44 214 TRP A CA 1
ATOM 1685 C C . TRP A 1 214 ? -11.162 -10.205 -26.104 1.00 82.44 214 TRP A C 1
ATOM 1687 O O . TRP A 1 214 ? -10.632 -9.111 -25.918 1.00 82.44 214 TRP A O 1
ATOM 1697 N N . GLU A 1 215 ? -11.118 -11.174 -25.181 1.00 88.00 215 GLU A N 1
ATOM 1698 C CA . GLU A 1 215 ? -10.503 -10.967 -23.865 1.00 88.00 215 GLU A CA 1
ATOM 1699 C C . GLU A 1 215 ? -9.638 -12.151 -23.400 1.00 88.00 215 GLU A C 1
ATOM 1701 O O . GLU A 1 215 ? -10.024 -13.320 -23.457 1.00 88.00 215 GLU A O 1
ATOM 1706 N N . CYS A 1 216 ? -8.446 -11.852 -22.877 1.00 90.25 216 CYS A N 1
ATOM 1707 C CA . CYS A 1 216 ? -7.496 -12.836 -22.347 1.00 90.25 216 CYS A CA 1
ATOM 1708 C C . CYS A 1 216 ? -7.784 -13.155 -20.873 1.00 90.25 216 CYS A C 1
ATOM 1710 O O . CYS A 1 216 ? -6.973 -12.875 -19.993 1.00 90.25 216 CYS A O 1
ATOM 1712 N N . ASN A 1 217 ? -8.958 -13.723 -20.600 1.00 91.31 217 ASN A N 1
ATOM 1713 C CA . ASN A 1 217 ? -9.488 -13.863 -19.239 1.00 91.31 217 ASN A CA 1
ATOM 1714 C C . ASN A 1 217 ? -8.985 -15.095 -18.466 1.00 91.31 217 ASN A C 1
ATOM 1716 O O . ASN A 1 217 ? -9.204 -15.196 -17.256 1.00 91.31 217 ASN A O 1
ATOM 1720 N N . TYR A 1 218 ? -8.315 -16.043 -19.126 1.00 91.31 218 TYR A N 1
ATOM 1721 C CA . TYR A 1 218 ? -7.938 -17.313 -18.505 1.00 91.31 218 TYR A CA 1
ATOM 1722 C C . TYR A 1 218 ? -6.424 -17.479 -18.435 1.00 91.31 218 TYR A C 1
ATOM 1724 O O . TYR A 1 218 ? -5.765 -17.699 -19.444 1.00 91.31 218 TYR A O 1
ATOM 1732 N N . ALA A 1 219 ? -5.859 -17.437 -17.233 1.00 92.00 219 ALA A N 1
ATOM 1733 C CA . ALA A 1 219 ? -4.460 -17.796 -17.033 1.00 92.00 219 ALA A CA 1
ATOM 1734 C C . ALA A 1 219 ? -4.249 -19.318 -17.154 1.00 92.00 219 ALA A C 1
ATOM 1736 O O . ALA A 1 219 ? -5.077 -20.114 -16.700 1.00 92.00 219 ALA A O 1
ATOM 1737 N N . TYR A 1 220 ? -3.113 -19.710 -17.730 1.00 92.31 220 TYR A N 1
ATOM 1738 C CA . TYR A 1 220 ? -2.625 -21.084 -17.759 1.00 92.31 220 TYR A CA 1
ATOM 1739 C C . TYR A 1 220 ? -1.874 -21.418 -16.463 1.00 92.31 220 TYR A C 1
ATOM 1741 O O . TYR A 1 220 ? -0.874 -20.778 -16.129 1.00 92.31 220 TYR A O 1
ATOM 1749 N N . CYS A 1 221 ? -2.282 -22.479 -15.769 1.00 91.50 221 CYS A N 1
ATOM 1750 C CA . CYS A 1 221 ? -1.468 -23.130 -14.740 1.00 91.50 221 CYS A CA 1
ATOM 1751 C C . CYS A 1 221 ? -1.333 -24.610 -15.065 1.00 91.50 221 CYS A C 1
ATOM 1753 O O . CYS A 1 221 ? -2.307 -25.265 -15.417 1.00 91.50 221 CYS A O 1
ATOM 1755 N N . ASN A 1 222 ? -0.117 -25.143 -14.947 1.00 90.50 222 ASN A N 1
ATOM 1756 C CA . ASN A 1 222 ? 0.157 -26.561 -15.188 1.00 90.50 222 ASN A CA 1
ATOM 1757 C C . ASN A 1 222 ? -0.341 -27.067 -16.563 1.00 90.50 222 ASN A C 1
ATOM 1759 O O . ASN A 1 222 ? -0.850 -28.178 -16.678 1.00 90.50 222 ASN A O 1
ATOM 1763 N N . GLY A 1 223 ? -0.268 -26.221 -17.597 1.00 90.31 223 GLY A N 1
ATOM 1764 C CA . GLY A 1 223 ? -0.758 -26.563 -18.937 1.00 90.31 223 GLY A CA 1
ATOM 1765 C C . GLY A 1 223 ? -2.284 -26.656 -19.066 1.00 90.31 223 GLY A C 1
ATOM 1766 O O . GLY A 1 223 ? -2.769 -27.163 -20.070 1.00 90.31 223 GLY A O 1
ATOM 1767 N N . LEU A 1 224 ? -3.046 -26.160 -18.086 1.00 92.12 224 LEU A N 1
ATOM 1768 C CA . LEU A 1 224 ? -4.510 -26.131 -18.085 1.00 92.12 224 LEU A CA 1
ATOM 1769 C C . LEU A 1 224 ? -5.036 -24.727 -17.737 1.00 92.12 224 LEU A C 1
ATOM 1771 O O . LEU A 1 224 ? -4.326 -23.910 -17.153 1.00 92.12 224 LEU A O 1
ATOM 1775 N N . THR A 1 225 ? -6.303 -24.454 -18.049 1.00 91.38 225 THR A N 1
ATOM 1776 C CA . THR A 1 225 ? -7.017 -23.232 -17.634 1.00 91.38 225 THR A CA 1
ATOM 1777 C C . THR A 1 225 ? -7.974 -23.517 -16.470 1.00 91.38 225 THR A C 1
ATOM 1779 O O . THR A 1 225 ? -8.223 -24.671 -16.110 1.00 91.38 225 THR A O 1
ATOM 1782 N N . ASN A 1 226 ? -8.560 -22.465 -15.888 1.00 84.62 226 ASN A N 1
ATOM 1783 C CA . ASN A 1 226 ? -9.571 -22.587 -14.825 1.00 84.62 226 ASN A CA 1
ATOM 1784 C C . ASN A 1 226 ? -10.761 -23.478 -15.200 1.00 84.62 226 ASN A C 1
ATOM 1786 O O . ASN A 1 226 ? -11.269 -24.202 -14.347 1.00 84.62 226 ASN A O 1
ATOM 1790 N N . LEU A 1 227 ? -11.166 -23.463 -16.473 1.00 85.62 227 LEU A N 1
ATOM 1791 C CA . LEU A 1 227 ? -12.254 -24.294 -16.998 1.00 85.62 227 LEU A CA 1
ATOM 1792 C C . LEU A 1 227 ? -11.941 -25.793 -16.884 1.00 85.62 227 LEU A C 1
ATOM 1794 O O . LEU A 1 227 ? -12.844 -26.598 -16.679 1.00 85.62 227 LEU A O 1
ATOM 1798 N N . ASN A 1 228 ? -10.655 -26.148 -16.929 1.00 84.44 228 ASN A N 1
ATOM 1799 C CA . ASN A 1 228 ? -10.175 -27.527 -16.905 1.00 84.44 228 ASN A CA 1
ATOM 1800 C C . ASN A 1 228 ? -9.619 -27.935 -15.530 1.00 84.44 228 ASN A C 1
ATOM 1802 O O . ASN A 1 228 ? -8.958 -28.963 -15.412 1.00 84.44 228 ASN A O 1
ATOM 1806 N N . GLY A 1 229 ? -9.860 -27.136 -14.484 1.00 87.50 229 GLY A N 1
ATOM 1807 C CA . GLY A 1 229 ? -9.440 -27.467 -13.123 1.00 87.50 229 GLY A CA 1
ATOM 1808 C C . GLY A 1 229 ? -7.929 -27.397 -12.898 1.00 87.50 229 GLY A C 1
ATOM 1809 O O . GLY A 1 229 ? -7.408 -28.173 -12.106 1.00 87.50 229 GLY A O 1
ATOM 1810 N N . ALA A 1 230 ? -7.227 -26.466 -13.549 1.00 89.88 230 ALA A N 1
ATOM 1811 C CA . ALA A 1 230 ? -5.769 -26.304 -13.464 1.00 89.88 230 ALA A CA 1
ATOM 1812 C C . ALA A 1 230 ? -5.175 -26.328 -12.039 1.00 89.88 230 ALA A C 1
ATOM 1814 O O . ALA A 1 230 ? -4.076 -26.834 -11.827 1.00 89.88 230 ALA A O 1
ATOM 1815 N N . CYS A 1 231 ? -5.912 -25.812 -11.052 1.00 94.31 231 CYS A N 1
ATOM 1816 C CA . CYS A 1 231 ? -5.484 -25.746 -9.652 1.00 94.31 231 CYS A CA 1
ATOM 1817 C C . CYS A 1 231 ? -6.016 -26.891 -8.772 1.00 94.31 231 CYS A C 1
ATOM 1819 O O . CYS A 1 231 ? -5.770 -26.908 -7.559 1.00 94.31 231 CYS A O 1
ATOM 1821 N N . ASN A 1 232 ? -6.744 -27.842 -9.357 1.00 92.88 232 ASN A N 1
ATOM 1822 C CA . ASN A 1 232 ? -7.314 -28.982 -8.657 1.00 92.88 232 ASN A CA 1
ATOM 1823 C C . ASN A 1 232 ? -6.337 -30.155 -8.736 1.00 92.88 232 ASN A C 1
ATOM 1825 O O . ASN A 1 232 ? -6.071 -30.697 -9.803 1.00 92.88 232 ASN A O 1
ATOM 1829 N N . ASN A 1 233 ? -5.811 -30.555 -7.587 1.00 93.19 233 ASN A N 1
ATOM 1830 C CA . ASN A 1 233 ? -4.918 -31.685 -7.433 1.00 93.19 233 ASN A CA 1
ATOM 1831 C C . ASN A 1 233 ? -5.571 -32.710 -6.503 1.00 93.19 233 ASN A C 1
ATOM 1833 O O . ASN A 1 233 ? -6.225 -32.338 -5.524 1.00 93.19 233 ASN A O 1
ATOM 1837 N N . TYR A 1 234 ? -5.426 -33.989 -6.835 1.00 93.19 234 TYR A N 1
ATOM 1838 C CA . TYR A 1 234 ? -5.983 -35.092 -6.061 1.00 93.19 234 TYR A CA 1
ATOM 1839 C C . TYR A 1 234 ? -4.931 -35.650 -5.105 1.00 93.19 234 TYR A C 1
ATOM 1841 O O . TYR A 1 234 ? -3.853 -36.066 -5.526 1.00 93.19 234 TYR A O 1
ATOM 1849 N N . PHE A 1 235 ? -5.263 -35.707 -3.819 1.00 92.44 235 PHE A N 1
ATOM 1850 C CA . PHE A 1 235 ? -4.383 -36.228 -2.779 1.00 92.44 235 PHE A CA 1
ATOM 1851 C C . PHE A 1 235 ? -4.875 -37.611 -2.346 1.00 92.44 235 PHE A C 1
ATOM 1853 O O . PHE A 1 235 ? -5.752 -37.734 -1.500 1.00 92.44 235 PHE A O 1
ATOM 1860 N N . SER A 1 236 ? -4.311 -38.676 -2.919 1.00 88.19 236 SER A N 1
ATOM 1861 C CA . SER A 1 236 ? -4.733 -40.057 -2.620 1.00 88.19 236 SER A CA 1
ATOM 1862 C C . SER A 1 236 ? -4.467 -40.485 -1.171 1.00 88.19 236 SER A C 1
ATOM 1864 O O . SER A 1 236 ? -5.205 -41.298 -0.622 1.00 88.19 236 SER A O 1
ATOM 1866 N N . ASN A 1 237 ? -3.432 -39.921 -0.541 1.00 84.50 237 ASN A N 1
ATOM 1867 C CA . ASN A 1 237 ? -2.962 -40.311 0.793 1.00 84.50 237 ASN A CA 1
ATOM 1868 C C . ASN A 1 237 ? -3.318 -39.303 1.899 1.00 84.50 237 ASN A C 1
ATOM 1870 O O . ASN A 1 237 ? -2.881 -39.472 3.035 1.00 84.50 237 ASN A O 1
ATOM 1874 N N . SER A 1 238 ? -4.062 -38.237 1.588 1.00 83.88 238 SER A N 1
ATOM 1875 C CA . SER A 1 238 ? -4.386 -37.179 2.551 1.00 83.88 238 SER A CA 1
ATOM 1876 C C . SER A 1 238 ? -5.738 -36.543 2.240 1.00 83.88 238 SER A C 1
ATOM 1878 O O . SER A 1 238 ? -6.178 -36.538 1.094 1.00 83.88 238 SER A O 1
ATOM 1880 N N . HIS A 1 239 ? -6.421 -36.021 3.256 1.00 83.06 239 HIS A N 1
ATOM 1881 C CA . HIS A 1 239 ? -7.734 -35.403 3.099 1.00 83.06 239 HIS A CA 1
ATOM 1882 C C . HIS A 1 239 ? -7.997 -34.344 4.170 1.00 83.06 239 HIS A C 1
ATOM 1884 O O . HIS A 1 239 ? -7.416 -34.397 5.249 1.00 83.06 239 HIS A O 1
ATOM 1890 N N . ILE A 1 240 ? -8.909 -33.412 3.882 1.00 84.31 240 ILE A N 1
ATOM 1891 C CA . ILE A 1 240 ? -9.392 -32.415 4.852 1.00 84.31 240 ILE A CA 1
ATOM 1892 C C . ILE A 1 240 ? -10.836 -32.733 5.232 1.00 84.31 240 ILE A C 1
ATOM 1894 O O . ILE A 1 240 ? -11.650 -33.065 4.366 1.00 84.31 240 ILE A O 1
ATOM 1898 N N . ILE A 1 241 ? -11.157 -32.596 6.520 1.00 83.38 241 ILE A N 1
ATOM 1899 C CA . ILE A 1 241 ? -12.488 -32.837 7.088 1.00 83.38 241 ILE A CA 1
ATOM 1900 C C . ILE A 1 241 ? -13.105 -31.488 7.508 1.00 83.38 241 ILE A C 1
ATOM 1902 O O . ILE A 1 241 ? -12.763 -30.929 8.546 1.00 83.38 241 ILE A O 1
ATOM 1906 N N . TYR A 1 242 ? -14.016 -30.916 6.712 1.00 80.00 242 TYR A N 1
ATOM 1907 C CA . TYR A 1 242 ? -14.627 -29.604 7.039 1.00 80.00 242 TYR A CA 1
ATOM 1908 C C . TYR A 1 242 ? -15.744 -29.700 8.092 1.00 80.00 242 TYR A C 1
ATOM 1910 O O . TYR A 1 242 ? -15.897 -28.856 8.988 1.00 80.00 242 TYR A O 1
ATOM 1918 N N . ASP A 1 243 ? -16.527 -30.762 7.994 1.00 75.50 243 ASP A N 1
ATOM 1919 C CA . ASP A 1 243 ? -17.508 -31.214 8.962 1.00 75.50 243 ASP A CA 1
ATOM 1920 C C . ASP A 1 243 ? -17.342 -32.731 9.104 1.00 75.50 243 ASP A C 1
ATOM 1922 O O . ASP A 1 243 ? -16.710 -33.360 8.261 1.00 75.50 243 ASP A O 1
ATOM 1926 N N . ARG A 1 244 ? -17.867 -33.343 10.170 1.00 72.00 244 ARG A N 1
ATOM 1927 C CA . ARG A 1 244 ? -17.670 -34.780 10.465 1.00 72.00 244 ARG A CA 1
ATOM 1928 C C . ARG A 1 244 ? -18.163 -35.740 9.360 1.00 72.00 244 ARG A C 1
ATOM 1930 O O . ARG A 1 244 ? -18.134 -36.948 9.573 1.00 72.00 244 ARG A O 1
ATOM 1937 N N . THR A 1 245 ? -18.649 -35.228 8.232 1.00 78.00 245 THR A N 1
ATOM 1938 C CA . THR A 1 245 ? -19.233 -35.979 7.124 1.00 78.00 245 THR A CA 1
ATOM 1939 C C . THR A 1 245 ? -18.581 -35.701 5.766 1.00 78.00 245 THR A C 1
ATOM 1941 O O . THR A 1 245 ? -18.598 -36.584 4.914 1.00 78.00 245 THR A O 1
ATOM 1944 N N . SER A 1 246 ? -17.982 -34.528 5.542 1.00 88.25 246 SER A N 1
ATOM 1945 C CA . SER A 1 246 ? -17.389 -34.158 4.257 1.00 88.25 246 SER A CA 1
ATOM 1946 C C . SER A 1 246 ? -15.872 -34.337 4.281 1.00 88.25 246 SER A C 1
ATOM 1948 O O . SER A 1 246 ? -15.159 -33.592 4.960 1.00 88.25 246 SER A O 1
ATOM 1950 N N . VAL A 1 247 ? -15.383 -35.292 3.495 1.00 86.50 247 VAL A N 1
ATOM 1951 C CA . VAL A 1 247 ? -13.957 -35.514 3.258 1.00 86.50 247 VAL A CA 1
ATOM 1952 C C . VAL A 1 247 ? -13.593 -34.964 1.881 1.00 86.50 247 VAL A C 1
ATOM 1954 O O . VAL A 1 247 ? -14.173 -35.370 0.875 1.00 86.50 247 VAL A O 1
ATOM 1957 N N . GLN A 1 248 ? -12.644 -34.031 1.818 1.00 90.12 248 GLN A N 1
ATOM 1958 C CA . GLN A 1 248 ? -12.198 -33.415 0.569 1.00 90.12 248 GLN A CA 1
ATOM 1959 C C . GLN A 1 248 ? -10.815 -33.950 0.176 1.00 90.12 248 GLN A C 1
ATOM 1961 O O . GLN A 1 248 ? -9.827 -33.696 0.863 1.00 90.12 248 GLN A O 1
ATOM 1966 N N . TYR A 1 249 ? -10.759 -34.646 -0.963 1.00 91.50 249 TYR A N 1
ATOM 1967 C CA . TYR A 1 249 ? -9.521 -35.182 -1.552 1.00 91.50 249 TYR A CA 1
ATOM 1968 C C . TYR A 1 249 ? -8.946 -34.316 -2.679 1.00 91.50 249 TYR A C 1
ATOM 1970 O O . TYR A 1 249 ? -7.780 -34.456 -3.034 1.00 91.50 249 TYR A O 1
ATOM 1978 N N . TYR A 1 250 ? -9.764 -33.432 -3.254 1.00 92.94 250 TYR A N 1
ATOM 1979 C CA . TYR A 1 250 ? -9.360 -32.536 -4.336 1.00 92.94 250 TYR A CA 1
ATOM 1980 C C . TYR A 1 250 ? -9.162 -31.127 -3.796 1.00 92.94 250 TYR A C 1
ATOM 1982 O O . TYR A 1 250 ? -10.076 -30.590 -3.156 1.00 92.94 250 TYR A O 1
ATOM 1990 N N . SER A 1 251 ? -8.022 -30.506 -4.090 1.00 92.19 251 SER A N 1
ATOM 1991 C CA . SER A 1 251 ? -7.904 -29.061 -3.904 1.00 92.19 251 SER A CA 1
ATOM 1992 C C . SER A 1 251 ? -8.899 -28.323 -4.794 1.00 92.19 251 SER A C 1
ATOM 1994 O O . SER A 1 251 ? -9.327 -28.829 -5.829 1.00 92.19 251 SER A O 1
ATOM 1996 N N . ALA A 1 252 ? -9.287 -27.126 -4.361 1.00 89.88 252 ALA A N 1
ATOM 1997 C CA . ALA A 1 252 ? -10.121 -26.225 -5.139 1.00 89.88 252 ALA A CA 1
ATOM 1998 C C . ALA A 1 252 ? -9.435 -24.860 -5.218 1.00 89.88 252 ALA A C 1
ATOM 2000 O O . ALA A 1 252 ? -9.136 -24.248 -4.186 1.00 89.88 252 ALA A O 1
ATOM 2001 N N . GLY A 1 253 ? -9.189 -24.393 -6.437 1.00 91.88 253 GLY A N 1
ATOM 2002 C CA . GLY A 1 253 ? -8.585 -23.092 -6.684 1.00 91.88 253 GLY A CA 1
ATOM 2003 C C . GLY A 1 253 ? -8.774 -22.611 -8.115 1.00 91.88 253 GLY A C 1
ATOM 2004 O O . GLY A 1 253 ? -9.288 -23.340 -8.962 1.00 91.88 253 GLY A O 1
ATOM 2005 N N . SER A 1 254 ? -8.319 -21.388 -8.362 1.00 93.94 254 SER A N 1
ATOM 2006 C CA . SER A 1 254 ? -8.339 -20.733 -9.666 1.00 93.94 254 SER A CA 1
ATOM 2007 C C . SER A 1 254 ? -6.978 -20.100 -9.954 1.00 93.94 254 SER A C 1
ATOM 2009 O O . SER A 1 254 ? -6.394 -19.447 -9.091 1.00 93.94 254 SER A O 1
ATOM 2011 N N . CYS A 1 255 ? -6.481 -20.259 -11.172 1.00 94.31 255 CYS A N 1
ATOM 2012 C CA . CYS A 1 255 ? -5.383 -19.507 -11.750 1.00 94.31 255 CYS A CA 1
ATOM 2013 C C . CYS A 1 255 ? -5.700 -18.020 -11.714 1.00 94.31 255 CYS A C 1
ATOM 2015 O O . CYS A 1 255 ? -6.688 -17.578 -12.306 1.00 94.31 255 CYS A O 1
ATOM 2017 N N . VAL A 1 256 ? -4.848 -17.269 -11.024 1.00 93.31 256 VAL A N 1
ATOM 2018 C CA . VAL A 1 256 ? -4.913 -15.802 -10.947 1.00 93.31 256 VAL A CA 1
ATOM 2019 C C . VAL A 1 256 ? -3.849 -15.140 -11.814 1.00 93.31 256 VAL A C 1
ATOM 2021 O O . VAL A 1 256 ? -3.995 -13.982 -12.190 1.00 93.31 256 VAL A O 1
ATOM 2024 N N . SER A 1 257 ? -2.790 -15.875 -12.151 1.00 93.00 257 SER A N 1
ATOM 2025 C CA . SER A 1 257 ? -1.769 -15.470 -13.113 1.00 93.00 257 SER A CA 1
ATOM 2026 C C . SER A 1 257 ? -1.110 -16.712 -13.725 1.00 93.00 257 SER A C 1
ATOM 2028 O O . SER A 1 257 ? -1.265 -17.808 -13.174 1.00 93.00 257 SER A O 1
ATOM 2030 N N . PRO A 1 258 ? -0.358 -16.576 -14.833 1.00 93.56 258 PRO A N 1
ATOM 2031 C CA . PRO A 1 258 ? 0.367 -17.693 -15.425 1.00 93.56 258 PRO A CA 1
ATOM 2032 C C . PRO A 1 258 ? 1.244 -18.394 -14.384 1.00 93.56 258 PRO A C 1
ATOM 2034 O O . PRO A 1 258 ? 2.054 -17.754 -13.711 1.00 93.56 258 PRO A O 1
ATOM 2037 N N . GLY A 1 259 ? 1.032 -19.698 -14.204 1.00 91.38 259 GLY A N 1
ATOM 2038 C CA . GLY A 1 259 ? 1.763 -20.517 -13.235 1.00 91.38 259 GLY A CA 1
ATOM 2039 C C . GLY A 1 259 ? 1.438 -20.269 -11.755 1.00 91.38 259 GLY A C 1
ATOM 2040 O O . GLY A 1 259 ? 2.165 -20.791 -10.911 1.00 91.38 259 GLY A O 1
ATOM 2041 N N . SER A 1 260 ? 0.382 -19.516 -11.420 1.00 94.12 260 SER A N 1
ATOM 2042 C CA . SER A 1 260 ? 0.007 -19.204 -10.032 1.00 94.12 260 SER A CA 1
ATOM 2043 C C . SER A 1 260 ? -1.469 -19.471 -9.733 1.00 94.12 260 SER A C 1
ATOM 2045 O O . SER A 1 260 ? -2.371 -18.856 -10.311 1.00 94.12 260 SER A O 1
ATOM 2047 N N . CYS A 1 261 ? -1.708 -20.352 -8.764 1.00 95.44 261 CYS A N 1
ATOM 2048 C CA . CYS A 1 261 ? -3.021 -20.736 -8.267 1.00 95.44 261 CYS A CA 1
ATOM 2049 C C . CYS A 1 261 ? -3.396 -20.009 -6.970 1.00 95.44 261 CYS A C 1
ATOM 2051 O O . CYS A 1 261 ? -2.640 -19.993 -5.999 1.00 95.44 261 CYS A O 1
ATOM 2053 N N . SER A 1 262 ? -4.622 -19.490 -6.926 1.00 94.88 262 SER A N 1
ATOM 2054 C CA . SER A 1 262 ? -5.295 -19.025 -5.715 1.00 94.88 262 SER A CA 1
ATOM 2055 C C . SER A 1 262 ? -6.264 -20.095 -5.218 1.00 94.88 262 SER A C 1
ATOM 2057 O O . SER A 1 262 ? -7.180 -20.495 -5.935 1.00 94.88 262 SER A O 1
ATOM 2059 N N . CYS A 1 263 ? -6.065 -20.579 -3.994 1.00 94.69 263 CYS A N 1
ATOM 2060 C CA . CYS A 1 263 ? -6.838 -21.679 -3.418 1.00 94.69 263 CYS A CA 1
ATOM 2061 C C . CYS A 1 263 ? -7.934 -21.122 -2.512 1.00 94.69 263 CYS A C 1
ATOM 2063 O O . CYS A 1 263 ? -7.658 -20.342 -1.604 1.00 94.69 263 CYS A O 1
ATOM 2065 N N . THR A 1 264 ? -9.186 -21.500 -2.763 1.00 90.00 264 THR A N 1
ATOM 2066 C CA . THR A 1 264 ? -10.353 -20.867 -2.122 1.00 90.00 264 THR A CA 1
ATOM 2067 C C . THR A 1 264 ? -10.858 -21.618 -0.895 1.00 90.00 264 THR A C 1
ATOM 2069 O O . THR A 1 264 ? -11.648 -21.074 -0.124 1.00 90.00 264 THR A O 1
ATOM 2072 N N . LYS A 1 265 ? -10.417 -22.864 -0.691 1.00 91.81 265 LYS A N 1
ATOM 2073 C CA . LYS A 1 265 ? -10.846 -23.704 0.431 1.00 91.81 265 LYS A CA 1
ATOM 2074 C C . LYS A 1 265 ? -9.785 -23.782 1.532 1.00 91.81 265 LYS A C 1
ATOM 2076 O O . LYS A 1 265 ? -8.602 -23.950 1.247 1.00 91.81 265 LYS A O 1
ATOM 2081 N N . ASN A 1 266 ? -10.234 -23.747 2.792 1.00 91.12 266 ASN A N 1
ATOM 2082 C CA . ASN A 1 266 ? -9.379 -23.979 3.963 1.00 91.12 266 ASN A CA 1
ATOM 2083 C C . ASN A 1 266 ? -8.671 -25.339 3.862 1.00 91.12 266 ASN A C 1
ATOM 2085 O O . ASN A 1 266 ? -9.223 -26.284 3.302 1.00 91.12 266 ASN A O 1
ATOM 2089 N N . GLY A 1 267 ? -7.463 -25.439 4.405 1.00 91.69 267 GLY A N 1
ATOM 2090 C CA . GLY A 1 267 ? -6.639 -26.646 4.316 1.00 91.69 267 GLY A CA 1
ATOM 2091 C C . GLY A 1 267 ? -5.813 -26.761 3.026 1.00 91.69 267 GLY A C 1
ATOM 2092 O O . GLY A 1 267 ? -5.005 -27.680 2.908 1.00 91.69 267 GLY A O 1
ATOM 2093 N N . PHE A 1 268 ? -5.950 -25.816 2.089 1.00 94.94 268 PHE A N 1
ATOM 2094 C CA . PHE A 1 268 ? -5.111 -25.725 0.893 1.00 94.94 268 PHE A CA 1
ATOM 2095 C C . PHE A 1 268 ? -4.419 -24.362 0.786 1.00 94.94 268 PHE A C 1
ATOM 2097 O O . PHE A 1 268 ? -4.957 -23.351 1.230 1.00 94.94 268 PHE A O 1
ATOM 2104 N N . TYR A 1 269 ? -3.250 -24.326 0.146 1.00 94.69 269 TYR A N 1
ATOM 2105 C CA . TYR A 1 269 ? -2.478 -23.113 -0.122 1.00 94.69 269 TYR A CA 1
ATOM 2106 C C . TYR A 1 269 ? -1.945 -23.090 -1.560 1.00 94.69 269 TYR A C 1
ATOM 2108 O O . TYR A 1 269 ? -1.774 -24.138 -2.181 1.00 94.69 269 TYR A O 1
ATOM 2116 N N . GLY A 1 270 ? -1.663 -21.903 -2.103 1.00 94.19 270 GLY A N 1
ATOM 2117 C CA . GLY A 1 270 ? -1.086 -21.770 -3.446 1.00 94.19 270 GLY A CA 1
ATOM 2118 C C . GLY A 1 270 ? 0.363 -22.262 -3.480 1.00 94.19 270 GLY A C 1
ATOM 2119 O O . GLY A 1 270 ? 1.219 -21.689 -2.810 1.00 94.19 270 GLY A O 1
ATOM 2120 N N . ASN A 1 271 ? 0.648 -23.309 -4.257 1.00 93.75 271 ASN A N 1
ATOM 2121 C CA . ASN A 1 271 ? 1.982 -23.891 -4.429 1.00 93.75 271 ASN A CA 1
ATOM 2122 C C . ASN A 1 271 ? 2.446 -23.750 -5.890 1.00 93.75 271 ASN A C 1
ATOM 2124 O O . ASN A 1 271 ? 2.685 -24.732 -6.595 1.00 93.75 271 ASN A O 1
ATOM 2128 N N . GLY A 1 272 ? 2.495 -22.506 -6.372 1.00 93.25 272 GLY A N 1
ATOM 2129 C CA . GLY A 1 272 ? 2.747 -22.207 -7.781 1.00 93.25 272 GLY A CA 1
ATOM 2130 C C . GLY A 1 272 ? 1.574 -22.649 -8.652 1.00 93.25 272 GLY A C 1
ATOM 2131 O O . G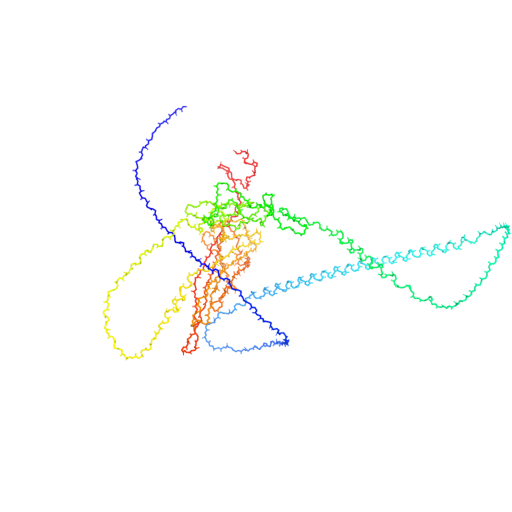LY A 1 272 ? 0.469 -22.132 -8.511 1.00 93.25 272 GLY A O 1
ATOM 2132 N N . HIS A 1 273 ? 1.806 -23.619 -9.534 1.00 93.06 273 HIS A N 1
ATOM 2133 C CA . HIS A 1 273 ? 0.849 -24.046 -10.558 1.00 93.06 273 HIS A CA 1
ATOM 2134 C C . HIS A 1 273 ? -0.245 -24.999 -10.049 1.00 93.06 273 HIS A C 1
ATOM 2136 O O . HIS A 1 273 ? -1.123 -25.364 -10.822 1.00 93.06 273 HIS A O 1
ATOM 2142 N N . THR A 1 274 ? -0.208 -25.403 -8.775 1.00 94.06 274 THR A N 1
ATOM 2143 C CA . THR A 1 274 ? -1.262 -26.201 -8.128 1.00 94.06 274 THR A CA 1
ATOM 2144 C C . THR A 1 274 ? -1.545 -25.694 -6.717 1.00 94.06 274 THR A C 1
ATOM 2146 O O . THR A 1 274 ? -0.760 -24.948 -6.129 1.00 94.06 274 THR A O 1
ATOM 2149 N N . CYS A 1 275 ? -2.675 -26.107 -6.149 1.00 95.88 275 CYS A N 1
ATOM 2150 C CA . CYS A 1 275 ? -2.945 -25.936 -4.727 1.00 95.88 275 CYS A CA 1
ATOM 2151 C C . CYS A 1 275 ? -2.334 -27.095 -3.929 1.00 95.88 275 CYS A C 1
ATOM 2153 O O . CYS A 1 275 ? -2.684 -28.249 -4.160 1.00 95.88 275 CYS A O 1
ATOM 2155 N N . GLY A 1 276 ? -1.441 -26.791 -2.987 1.00 94.56 276 GLY A N 1
ATOM 2156 C CA . GLY A 1 276 ? -0.901 -27.749 -2.020 1.00 94.56 276 GLY A CA 1
ATOM 2157 C C . GLY A 1 276 ? -1.841 -27.939 -0.828 1.00 94.56 276 GLY A C 1
ATOM 2158 O O . GLY A 1 276 ? -2.591 -27.029 -0.484 1.00 94.56 276 GLY A O 1
ATOM 2159 N N . MET A 1 277 ? -1.810 -29.112 -0.195 1.00 94.06 277 MET A N 1
ATOM 2160 C CA . MET A 1 277 ? -2.543 -29.393 1.047 1.00 94.06 277 MET A CA 1
ATOM 2161 C C . MET A 1 277 ? -1.678 -29.038 2.266 1.00 94.06 277 MET A C 1
ATOM 2163 O O . MET A 1 277 ? -0.468 -29.262 2.241 1.00 94.06 277 MET A O 1
ATOM 2167 N N . CYS A 1 278 ? -2.275 -28.492 3.329 1.00 93.81 278 CYS A N 1
ATOM 2168 C CA . CYS A 1 278 ? -1.574 -28.254 4.595 1.00 93.81 278 CYS A CA 1
ATOM 2169 C C . CYS A 1 278 ? -1.048 -29.569 5.194 1.00 93.81 278 CYS A C 1
ATOM 2171 O O . CYS A 1 278 ? -1.644 -30.631 5.003 1.00 93.81 278 CYS A O 1
ATOM 2173 N N . THR A 1 279 ? 0.037 -29.506 5.967 1.00 91.38 279 THR A N 1
ATOM 2174 C CA . THR A 1 279 ? 0.536 -30.688 6.681 1.00 91.38 279 THR A CA 1
ATOM 2175 C C . THR A 1 279 ? -0.394 -30.997 7.851 1.00 91.38 279 THR A C 1
ATOM 2177 O O . THR A 1 279 ? -0.680 -30.115 8.662 1.00 91.38 279 THR A O 1
ATOM 2180 N N . ALA A 1 280 ? -0.838 -32.249 7.968 1.00 85.94 280 ALA A N 1
ATOM 2181 C CA . ALA A 1 280 ? -1.751 -32.674 9.027 1.00 85.94 280 ALA A CA 1
ATOM 2182 C C . ALA A 1 280 ? -1.216 -32.317 10.427 1.00 85.94 280 ALA A C 1
ATOM 2184 O O . ALA A 1 280 ? -0.049 -32.568 10.748 1.00 85.94 280 ALA A O 1
ATOM 2185 N N . MET A 1 281 ? -2.076 -31.750 11.276 1.00 81.31 281 MET A N 1
ATOM 2186 C CA . MET A 1 281 ? -1.743 -31.421 12.663 1.00 81.31 281 MET A CA 1
ATOM 2187 C C . MET A 1 281 ? -2.418 -32.404 13.622 1.00 81.31 281 MET A C 1
ATOM 2189 O O . MET A 1 281 ? -3.631 -32.597 13.594 1.00 81.31 281 MET A O 1
ATOM 2193 N N . SER A 1 282 ? -1.650 -32.997 14.542 1.00 83.50 282 SER A N 1
ATOM 2194 C CA . SER A 1 282 ? -2.222 -33.885 15.562 1.00 83.50 282 SER A CA 1
ATOM 2195 C C . SER A 1 282 ? -3.276 -33.147 16.397 1.00 83.50 282 SER A C 1
ATOM 2197 O O . SER A 1 282 ? -2.983 -32.088 16.957 1.00 83.50 282 SER A O 1
ATOM 2199 N N . ASN A 1 283 ? -4.463 -33.740 16.544 1.00 83.31 283 ASN A N 1
ATOM 2200 C CA . ASN A 1 283 ? -5.627 -33.160 17.226 1.00 83.31 283 ASN A CA 1
ATOM 2201 C C . ASN A 1 283 ? -6.222 -31.911 16.547 1.00 83.31 283 ASN A C 1
ATOM 2203 O O . ASN A 1 283 ? -6.805 -31.066 17.231 1.00 83.31 283 ASN A O 1
ATOM 2207 N N . CYS A 1 284 ? -6.106 -31.790 15.225 1.00 83.31 284 CYS A N 1
ATOM 2208 C CA . CYS A 1 284 ? -6.810 -30.783 14.445 1.00 83.31 284 CYS A CA 1
ATOM 2209 C C . CYS A 1 284 ? -7.809 -31.436 13.484 1.00 83.31 284 CYS A C 1
ATOM 2211 O O . CYS A 1 284 ? 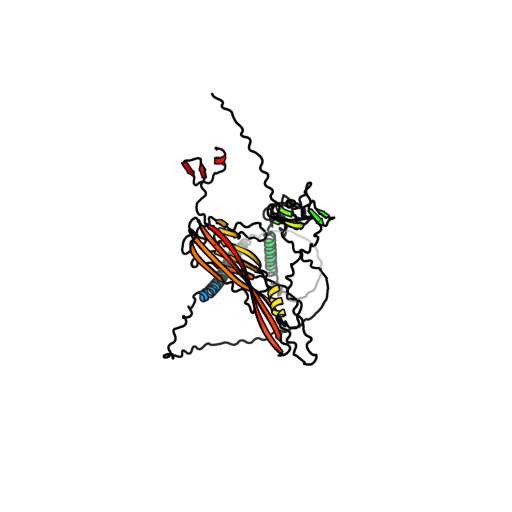-7.449 -32.350 12.756 1.00 83.31 284 CYS A O 1
ATOM 2213 N N . ASP A 1 285 ? -9.059 -30.975 13.499 1.00 81.50 285 ASP A N 1
ATOM 2214 C CA . ASP A 1 285 ? -10.086 -31.372 12.529 1.00 81.50 285 ASP A CA 1
ATOM 2215 C C . ASP A 1 285 ? -9.981 -30.540 11.240 1.00 81.50 285 ASP A C 1
ATOM 2217 O O . ASP A 1 285 ? -10.360 -31.000 10.169 1.00 81.50 285 ASP A O 1
ATOM 2221 N N . THR A 1 286 ? -9.530 -29.284 11.334 1.00 86.38 286 THR A N 1
ATOM 2222 C CA . THR A 1 286 ? -9.444 -28.380 10.177 1.00 86.38 286 THR A CA 1
ATOM 2223 C C . THR A 1 286 ? -8.207 -27.500 10.265 1.00 86.38 286 THR A C 1
ATOM 2225 O O . THR A 1 286 ? -8.171 -26.541 11.041 1.00 86.38 286 THR A O 1
ATOM 2228 N N . GLU A 1 287 ? -7.207 -27.793 9.446 1.00 88.31 287 GLU A N 1
ATOM 2229 C CA . GLU A 1 287 ? -6.019 -26.970 9.271 1.00 88.31 287 GLU A CA 1
ATOM 2230 C C . GLU A 1 287 ? -6.300 -25.773 8.357 1.00 88.31 287 GLU A C 1
ATOM 2232 O O . GLU A 1 287 ? -7.053 -25.847 7.384 1.00 88.31 287 GLU A O 1
ATOM 2237 N N . ILE A 1 288 ? -5.671 -24.644 8.662 1.00 89.62 288 ILE A N 1
ATOM 2238 C CA . ILE A 1 288 ? -5.638 -23.472 7.794 1.00 89.62 288 ILE A CA 1
ATOM 2239 C C . ILE A 1 288 ? -4.173 -23.116 7.589 1.00 89.62 288 ILE A C 1
ATOM 2241 O O . ILE A 1 288 ? -3.431 -22.957 8.558 1.00 89.62 288 ILE A O 1
ATOM 2245 N N . CYS A 1 289 ? -3.750 -22.989 6.335 1.00 91.69 289 CYS A N 1
ATOM 2246 C CA . CYS A 1 289 ? -2.390 -22.600 6.004 1.00 91.69 289 CYS A CA 1
ATOM 2247 C C . CYS A 1 289 ? -2.353 -21.665 4.799 1.00 91.69 289 CYS A C 1
ATOM 2249 O O . CYS A 1 289 ? -3.240 -21.692 3.950 1.00 91.69 289 CYS A O 1
ATOM 2251 N N . SER A 1 290 ? -1.318 -20.829 4.739 1.00 89.94 290 SER A N 1
ATOM 2252 C CA . SER A 1 290 ? -1.042 -19.972 3.577 1.00 89.94 290 SER A CA 1
ATOM 2253 C C . SER A 1 290 ? 0.176 -20.423 2.772 1.00 89.94 290 SER A C 1
ATOM 2255 O O . SER A 1 290 ? 0.353 -20.000 1.633 1.00 89.94 290 SER A O 1
ATOM 2257 N N . ASN A 1 291 ? 1.008 -21.287 3.353 1.00 91.44 291 ASN A N 1
ATOM 2258 C CA . ASN A 1 291 ? 2.088 -22.018 2.698 1.00 91.44 291 ASN A CA 1
ATOM 2259 C C . ASN A 1 291 ? 2.410 -23.291 3.507 1.00 91.44 291 ASN A C 1
ATOM 2261 O O . ASN A 1 291 ? 1.851 -23.487 4.587 1.00 91.44 291 ASN A O 1
ATOM 2265 N N . TYR A 1 292 ? 3.344 -24.115 3.022 1.00 87.69 292 TYR A N 1
ATOM 2266 C CA . TYR A 1 292 ? 3.752 -25.371 3.672 1.00 87.69 292 TYR A CA 1
ATOM 2267 C C . TYR A 1 292 ? 4.237 -25.215 5.130 1.00 87.69 292 TYR A C 1
ATOM 2269 O O . TYR A 1 292 ? 4.112 -26.141 5.925 1.00 87.69 292 TYR A O 1
ATOM 2277 N N . TYR A 1 293 ? 4.784 -24.051 5.496 1.00 84.56 293 TYR A N 1
ATOM 2278 C CA . TYR A 1 293 ? 5.379 -23.800 6.815 1.00 84.56 293 TYR A CA 1
ATOM 2279 C C . TYR A 1 293 ? 4.471 -23.005 7.760 1.00 84.56 293 TYR A C 1
ATOM 2281 O O . TYR A 1 293 ? 4.733 -22.941 8.960 1.00 84.56 293 TYR A O 1
ATOM 2289 N N . ASN A 1 294 ? 3.424 -22.369 7.236 1.00 85.50 294 ASN A N 1
ATOM 2290 C CA . ASN A 1 294 ? 2.553 -21.477 7.988 1.00 85.50 294 ASN A CA 1
ATOM 2291 C C . ASN A 1 294 ? 1.160 -22.082 8.113 1.00 85.50 294 ASN A C 1
ATOM 2293 O O . ASN A 1 294 ? 0.269 -21.752 7.329 1.00 85.50 294 ASN A O 1
ATOM 2297 N N . GLN A 1 295 ? 0.999 -22.962 9.097 1.00 88.94 295 GLN A N 1
ATOM 2298 C CA . GLN A 1 295 ? -0.246 -23.664 9.374 1.00 88.94 295 GLN A CA 1
ATOM 2299 C C . GLN A 1 295 ? -0.685 -23.474 10.825 1.00 88.94 295 GLN A C 1
ATOM 2301 O O . GLN A 1 295 ? 0.131 -23.482 11.747 1.00 88.94 295 GLN A O 1
ATOM 2306 N N . TYR A 1 296 ? -1.987 -23.314 11.027 1.00 87.50 296 TYR A N 1
ATOM 2307 C CA . TYR A 1 296 ? -2.614 -23.279 12.339 1.00 87.50 296 TYR A CA 1
ATOM 2308 C C . TYR A 1 296 ? -3.911 -24.082 12.326 1.00 87.50 296 TYR A C 1
ATOM 2310 O O . TYR A 1 296 ? -4.514 -24.333 11.282 1.00 87.50 296 TYR A O 1
ATOM 2318 N N . CYS A 1 297 ? -4.349 -24.488 13.513 1.00 87.06 297 CYS A N 1
ATOM 2319 C CA . CYS A 1 297 ? -5.564 -25.265 13.652 1.00 87.06 297 CYS A CA 1
ATOM 2320 C C . CYS A 1 297 ? -6.790 -24.348 13.744 1.00 87.06 297 CYS A C 1
ATOM 2322 O O . CYS A 1 297 ? -6.943 -23.612 14.717 1.00 87.06 297 CYS A O 1
ATOM 2324 N N . GLY A 1 298 ? -7.672 -24.399 12.745 1.00 83.38 298 GLY A N 1
ATOM 2325 C CA . GLY A 1 298 ? -8.949 -23.682 12.755 1.00 83.38 298 GLY A CA 1
ATOM 2326 C C . GLY A 1 298 ? -10.000 -24.349 13.650 1.00 83.38 298 GLY A C 1
ATOM 2327 O O . GLY A 1 298 ? -10.866 -23.671 14.207 1.00 83.38 298 GLY A O 1
ATOM 2328 N N . ARG A 1 299 ? -9.923 -25.676 13.824 1.00 81.88 299 ARG A N 1
ATOM 2329 C CA . ARG A 1 299 ? -10.802 -26.450 14.714 1.00 81.88 299 ARG A CA 1
ATOM 2330 C C . ARG A 1 299 ? -10.058 -27.643 15.304 1.00 81.88 299 ARG A C 1
ATOM 2332 O O . ARG A 1 299 ? -9.630 -28.509 14.557 1.00 81.88 299 ARG A O 1
ATOM 2339 N N . CYS A 1 300 ? -9.940 -27.715 16.626 1.00 80.19 300 CYS A N 1
ATOM 2340 C CA . CYS A 1 300 ? -9.288 -28.844 17.295 1.00 80.19 300 CYS A CA 1
ATOM 2341 C C . CYS A 1 300 ? -10.202 -30.076 17.358 1.00 80.19 300 CYS A C 1
ATOM 2343 O O . CYS A 1 300 ? -11.397 -29.945 17.633 1.00 80.19 300 CYS A O 1
ATOM 2345 N N . ALA A 1 301 ? -9.614 -31.259 17.200 1.00 73.69 301 ALA A N 1
ATOM 2346 C CA . ALA A 1 301 ? -10.279 -32.533 17.421 1.00 73.69 301 ALA A CA 1
ATOM 2347 C C . ALA A 1 301 ? -10.557 -32.727 18.920 1.00 73.69 301 ALA A C 1
ATOM 2349 O O . ALA A 1 301 ? -9.647 -32.686 19.751 1.00 73.69 301 ALA A O 1
ATOM 2350 N N . GLY A 1 302 ? -11.826 -32.941 19.279 1.00 63.84 302 GLY A N 1
ATOM 2351 C CA . GLY A 1 302 ? -12.244 -33.263 20.647 1.00 63.84 302 GLY A CA 1
ATOM 2352 C C . GLY A 1 302 ? -13.420 -32.435 21.172 1.00 63.84 302 GLY A C 1
ATOM 2353 O O . GLY A 1 302 ? -13.765 -31.367 20.670 1.00 63.84 302 GLY A O 1
ATOM 2354 N N . ARG A 1 303 ? -14.084 -32.950 22.213 1.00 47.88 303 ARG A N 1
ATOM 2355 C CA . ARG A 1 303 ? -15.142 -32.228 22.932 1.00 47.88 303 ARG A CA 1
ATOM 2356 C C . ARG A 1 303 ? -14.464 -31.290 23.929 1.00 47.88 303 ARG A C 1
ATOM 2358 O O . ARG A 1 303 ? -13.892 -31.761 24.906 1.00 47.88 303 ARG A O 1
ATOM 2365 N N . VAL A 1 304 ? -14.524 -29.980 23.695 1.00 45.88 304 VAL A N 1
ATOM 2366 C CA . VAL A 1 304 ? -14.088 -28.990 24.691 1.00 45.88 304 VAL A CA 1
ATOM 2367 C C . VAL A 1 304 ? -15.032 -29.105 25.888 1.00 45.88 304 VAL A C 1
ATOM 2369 O O . VAL A 1 304 ? -16.197 -28.718 25.808 1.00 45.88 304 VAL A O 1
ATOM 2372 N N . VAL A 1 305 ? -14.566 -29.731 26.969 1.00 40.81 305 VAL A N 1
ATOM 2373 C CA . VAL A 1 305 ? -15.295 -29.786 28.238 1.00 40.81 305 VAL A CA 1
ATOM 2374 C C . VAL A 1 305 ? -14.897 -28.545 29.020 1.00 40.81 305 VAL A C 1
ATOM 2376 O O . VAL A 1 305 ? -13.723 -28.354 29.332 1.00 40.81 305 VAL A O 1
ATOM 2379 N N . ASP A 1 306 ? -15.870 -27.689 29.297 1.00 36.28 306 ASP A N 1
ATOM 2380 C CA . ASP A 1 306 ? -15.675 -26.424 29.995 1.00 36.28 306 ASP A CA 1
ATOM 2381 C C . ASP A 1 306 ? -15.359 -26.698 31.481 1.00 36.28 306 ASP A C 1
ATOM 2383 O O . ASP A 1 306 ? -16.245 -26.757 32.337 1.00 36.28 306 ASP A O 1
ATOM 2387 N N . GLN A 1 307 ? -14.094 -26.986 31.805 1.00 37.72 307 GLN A N 1
ATOM 2388 C CA . GLN A 1 307 ? -13.670 -27.148 33.194 1.00 37.72 307 GLN A CA 1
ATOM 2389 C C . GLN A 1 307 ? -13.526 -25.771 33.846 1.00 37.72 307 GLN A C 1
ATOM 2391 O O . GLN A 1 307 ? -12.496 -25.106 33.728 1.00 37.72 307 GLN A O 1
ATOM 2396 N N . ARG A 1 308 ? -14.560 -25.373 34.598 1.00 37.66 308 ARG A N 1
ATOM 2397 C CA . ARG A 1 308 ? -14.508 -24.271 35.569 1.00 37.66 308 ARG A CA 1
ATOM 2398 C C . ARG A 1 308 ? -13.373 -24.519 36.570 1.00 37.66 308 ARG A C 1
ATOM 2400 O O . ARG A 1 308 ? -13.567 -25.206 37.570 1.00 37.66 308 ARG A O 1
ATOM 2407 N N . ARG A 1 309 ? -12.187 -23.950 36.343 1.00 36.66 309 ARG A N 1
ATOM 2408 C CA . ARG A 1 309 ? -11.188 -23.799 37.410 1.00 36.66 309 ARG A CA 1
ATOM 2409 C C . ARG A 1 309 ? -11.594 -22.634 38.308 1.00 36.66 309 ARG A C 1
ATOM 2411 O O . ARG A 1 309 ? -11.833 -21.520 37.847 1.00 36.66 309 ARG A O 1
ATOM 2418 N N . ALA A 1 310 ? -11.707 -22.956 39.591 1.00 36.59 310 ALA A N 1
ATOM 2419 C CA . ALA A 1 310 ? -12.096 -22.088 40.687 1.00 36.59 310 ALA A CA 1
ATOM 2420 C C . ALA A 1 310 ? -11.268 -20.794 40.740 1.00 36.59 310 ALA A C 1
ATOM 2422 O O . ALA A 1 310 ? -10.040 -20.830 40.792 1.00 36.59 310 ALA A O 1
ATOM 2423 N N . ARG A 1 311 ? -11.955 -19.647 40.805 1.00 34.03 311 ARG A N 1
ATOM 2424 C CA . ARG A 1 311 ? -11.395 -18.443 41.425 1.00 34.03 311 ARG A CA 1
ATOM 2425 C C . ARG A 1 311 ? -11.497 -18.630 42.935 1.00 34.03 311 ARG A C 1
ATOM 2427 O O . ARG A 1 311 ? -12.594 -18.837 43.448 1.00 34.03 311 ARG A O 1
ATOM 2434 N N . GLY A 1 312 ? -10.360 -18.574 43.624 1.00 33.34 312 GLY A N 1
ATOM 2435 C CA . GLY A 1 312 ? -10.316 -18.477 45.077 1.00 33.34 312 GLY A CA 1
ATOM 2436 C C . GLY A 1 312 ? -11.023 -17.201 45.523 1.00 33.34 312 GLY A C 1
ATOM 2437 O O . GLY A 1 312 ? -10.584 -16.100 45.198 1.00 33.34 312 GLY A O 1
ATOM 2438 N N . ALA A 1 313 ? -12.138 -17.363 46.228 1.00 31.12 313 ALA A N 1
ATOM 2439 C CA . ALA A 1 313 ? -12.756 -16.292 46.984 1.00 31.12 313 ALA A CA 1
ATOM 2440 C C . ALA A 1 313 ? -11.925 -16.080 48.252 1.00 31.12 313 ALA A C 1
ATOM 2442 O O . ALA A 1 313 ? -11.822 -16.973 49.092 1.00 31.12 313 ALA A O 1
ATOM 2443 N N . VAL A 1 314 ? -11.319 -14.902 48.378 1.00 32.19 314 VAL A N 1
ATOM 2444 C CA . VAL A 1 314 ? -10.831 -14.413 49.666 1.00 32.19 314 VAL A CA 1
ATOM 2445 C C . VAL A 1 314 ? -12.065 -14.081 50.499 1.00 32.19 314 VAL A C 1
ATOM 2447 O O . VAL A 1 314 ? -12.827 -13.174 50.171 1.00 32.19 314 VAL A O 1
ATOM 2450 N N . THR A 1 315 ? -12.291 -14.856 51.553 1.00 33.75 315 THR A N 1
ATOM 2451 C CA . THR A 1 315 ? -13.274 -14.569 52.597 1.00 33.75 315 THR A CA 1
ATOM 2452 C C . THR A 1 315 ? -12.840 -13.324 53.367 1.00 33.75 315 THR A C 1
ATOM 2454 O O . THR A 1 315 ? -11.879 -13.376 54.132 1.00 33.75 315 THR A O 1
ATOM 2457 N N . ALA A 1 316 ? -13.548 -12.210 53.180 1.00 33.12 316 ALA A N 1
ATOM 2458 C CA . ALA A 1 316 ? -13.570 -11.124 54.155 1.00 33.12 316 ALA A CA 1
ATOM 2459 C C . ALA A 1 316 ? -14.560 -11.495 55.279 1.00 33.12 316 ALA A C 1
ATOM 2461 O O . ALA A 1 316 ? -15.620 -12.056 54.980 1.00 33.12 316 ALA A O 1
ATOM 2462 N N . PRO A 1 317 ? -14.240 -11.235 56.558 1.00 38.31 317 PRO A N 1
ATOM 2463 C CA . PRO A 1 317 ? -15.115 -11.592 57.662 1.00 38.31 317 PRO A CA 1
ATOM 2464 C C . PRO A 1 317 ? -16.363 -10.705 57.672 1.00 38.31 317 PRO A C 1
ATOM 2466 O O . PRO A 1 317 ? -16.313 -9.511 57.373 1.00 38.31 317 PRO A O 1
ATOM 2469 N N . ALA A 1 318 ? -17.485 -11.332 58.018 1.00 38.03 318 ALA A N 1
ATOM 2470 C CA . ALA A 1 318 ? -18.793 -10.719 58.151 1.00 38.03 318 ALA A CA 1
ATOM 2471 C C . ALA A 1 318 ? -18.761 -9.553 59.151 1.00 38.03 318 ALA A C 1
ATOM 2473 O O . ALA A 1 318 ? -18.579 -9.755 60.351 1.00 38.03 318 ALA A O 1
ATOM 2474 N N . ALA A 1 319 ? -18.970 -8.337 58.646 1.00 35.88 319 ALA A N 1
ATOM 2475 C CA . ALA A 1 319 ? -19.359 -7.202 59.464 1.00 35.88 319 ALA A CA 1
ATOM 2476 C C . ALA A 1 319 ? -20.877 -7.249 59.669 1.00 35.88 319 ALA A C 1
ATOM 2478 O O . ALA A 1 319 ? -21.662 -7.266 58.720 1.00 35.88 319 ALA A O 1
ATOM 2479 N N . THR A 1 320 ? -21.262 -7.306 60.935 1.00 40.44 320 THR A N 1
ATOM 2480 C CA . THR A 1 320 ? -22.622 -7.295 61.461 1.00 40.44 320 THR A CA 1
ATOM 2481 C C . THR A 1 320 ? -23.366 -6.045 60.981 1.00 40.44 320 THR A C 1
ATOM 2483 O O . THR A 1 320 ? -23.028 -4.929 61.372 1.00 40.44 320 THR A O 1
ATOM 2486 N N . LEU A 1 321 ? -24.381 -6.216 60.131 1.00 35.91 321 LEU A N 1
ATOM 2487 C CA . LEU A 1 321 ? -25.305 -5.141 59.769 1.00 35.91 321 LEU A CA 1
ATOM 2488 C C . LEU A 1 321 ? -26.319 -4.948 60.902 1.00 35.91 321 LEU A C 1
ATOM 2490 O O . LEU A 1 321 ? -27.133 -5.827 61.179 1.00 35.91 321 LEU A O 1
ATOM 2494 N N . ALA A 1 322 ? -26.261 -3.782 61.542 1.00 39.03 322 ALA A N 1
ATOM 2495 C CA . ALA A 1 322 ? -27.347 -3.258 62.358 1.00 39.03 322 ALA A CA 1
ATOM 2496 C C . ALA A 1 322 ? -28.523 -2.824 61.452 1.00 39.03 322 ALA A C 1
ATOM 2498 O O . ALA A 1 322 ? -28.289 -2.344 60.339 1.00 39.03 322 ALA A O 1
ATOM 2499 N N . PRO A 1 323 ? -29.782 -2.966 61.900 1.00 42.66 323 PRO A N 1
ATOM 2500 C CA . PRO A 1 323 ? -30.945 -2.544 61.128 1.00 42.66 323 PRO A CA 1
ATOM 2501 C C . PRO A 1 323 ? -31.053 -1.011 61.120 1.00 42.66 323 PRO A C 1
ATOM 2503 O O . PRO A 1 323 ? -31.142 -0.375 62.169 1.00 42.66 323 PRO A O 1
ATOM 2506 N N . VAL A 1 324 ? -31.046 -0.415 59.927 1.00 41.53 324 VAL A N 1
ATOM 2507 C CA . VAL A 1 324 ? -31.295 1.022 59.722 1.00 41.53 324 VAL A CA 1
ATOM 2508 C C . VAL A 1 324 ? -32.812 1.270 59.680 1.00 41.53 324 VAL A C 1
ATOM 2510 O O . VAL A 1 324 ? -33.522 0.488 59.041 1.00 41.53 324 VAL A O 1
ATOM 2513 N N . PRO A 1 325 ? -33.340 2.333 60.319 1.00 42.78 325 PRO A N 1
ATOM 2514 C CA . PRO A 1 325 ? -34.768 2.629 60.309 1.00 42.78 325 PRO A CA 1
ATOM 2515 C C . PRO A 1 325 ? -35.244 3.059 58.918 1.00 42.78 325 PRO A C 1
ATOM 2517 O O . PRO A 1 325 ? -34.656 3.930 58.275 1.00 42.78 325 PRO A O 1
ATOM 2520 N N . GLN A 1 326 ? -36.358 2.474 58.485 1.00 46.69 326 GLN A N 1
ATOM 2521 C CA . GLN A 1 326 ? -37.161 2.956 57.368 1.00 46.69 326 GLN A CA 1
ATOM 2522 C C . GLN A 1 326 ? -37.756 4.316 57.746 1.00 46.69 326 GLN A C 1
ATOM 2524 O O . GLN A 1 326 ? -38.628 4.362 58.607 1.00 46.69 326 GLN A O 1
ATOM 2529 N N . ASN A 1 327 ? -37.244 5.404 57.163 1.00 48.44 327 ASN A N 1
ATOM 2530 C CA . ASN A 1 327 ? -37.982 6.619 56.775 1.00 48.44 327 ASN A CA 1
ATOM 2531 C C . ASN A 1 327 ? -37.013 7.786 56.564 1.00 48.44 327 ASN A C 1
ATOM 2533 O O . ASN A 1 327 ? -36.798 8.611 57.448 1.00 48.44 327 ASN A O 1
ATOM 2537 N N . SER A 1 328 ? -36.443 7.874 55.365 1.00 39.28 328 SER A N 1
ATOM 2538 C CA . SER A 1 328 ? -36.017 9.140 54.759 1.00 39.28 328 SER A CA 1
ATOM 2539 C C . SER A 1 328 ? -35.810 8.923 53.258 1.00 39.28 328 SER A C 1
ATOM 2541 O O . SER A 1 328 ? -35.202 7.917 52.882 1.00 39.28 328 SER A O 1
ATOM 2543 N N . PRO A 1 329 ? -36.293 9.826 52.388 1.00 41.28 329 PRO A N 1
ATOM 2544 C CA . PRO A 1 329 ? -36.004 9.781 50.965 1.00 41.28 329 PRO A CA 1
ATOM 2545 C C . PRO A 1 329 ? -34.556 10.232 50.763 1.00 41.28 329 PRO A C 1
ATOM 2547 O O . PRO A 1 329 ? -34.270 11.406 50.543 1.00 41.28 329 PRO A O 1
ATOM 2550 N N . VAL A 1 330 ? -33.617 9.300 50.899 1.00 40.50 330 VAL A N 1
ATOM 2551 C CA . VAL A 1 330 ? -32.241 9.535 50.466 1.00 40.50 330 VAL A CA 1
ATOM 2552 C C . VAL A 1 330 ? -32.257 9.470 48.938 1.00 40.50 330 VAL A C 1
ATOM 2554 O O . VAL A 1 330 ? -32.697 8.451 48.398 1.00 40.50 330 VAL A O 1
ATOM 2557 N N . PRO A 1 331 ? -31.815 10.516 48.216 1.00 41.56 331 PRO A N 1
ATOM 2558 C CA . PRO A 1 331 ? -31.638 10.412 46.780 1.00 41.56 331 PRO A CA 1
ATOM 2559 C C . PRO A 1 331 ? -30.619 9.301 46.539 1.00 41.56 331 PRO A C 1
ATOM 2561 O O . PRO A 1 331 ? -29.469 9.383 46.975 1.00 41.56 331 PRO A O 1
ATOM 2564 N N . VAL A 1 332 ? -31.071 8.223 45.900 1.00 40.19 332 VAL A N 1
ATOM 2565 C CA . VAL A 1 332 ? -30.208 7.142 45.438 1.00 40.19 332 VAL A CA 1
ATOM 2566 C C . VAL A 1 332 ? -29.321 7.750 44.362 1.00 40.19 332 VAL A C 1
ATOM 2568 O O . VAL A 1 332 ? -29.677 7.797 43.188 1.00 40.19 332 VAL A O 1
ATOM 2571 N N . LEU A 1 333 ? -28.174 8.272 44.786 1.00 38.53 333 LEU A N 1
ATOM 2572 C CA . LEU A 1 333 ? -27.100 8.677 43.903 1.00 38.53 333 LEU A CA 1
ATOM 2573 C C . LEU A 1 333 ? -26.564 7.382 43.283 1.00 38.53 333 LEU A C 1
ATOM 2575 O O . LEU A 1 333 ? -25.697 6.710 43.846 1.00 38.53 333 LEU A O 1
ATOM 2579 N N . VAL A 1 334 ? -27.156 6.972 42.161 1.00 37.88 334 VAL A N 1
ATOM 2580 C CA . VAL A 1 334 ? -26.647 5.874 41.343 1.00 37.88 334 VAL A CA 1
ATOM 2581 C C . VAL A 1 334 ? -25.265 6.314 40.877 1.00 37.88 334 VAL A C 1
ATOM 2583 O O . VAL A 1 334 ? -25.134 7.133 39.971 1.00 37.88 334 VAL A O 1
ATOM 2586 N N . ARG A 1 335 ? -24.220 5.828 41.554 1.00 41.47 335 ARG A N 1
ATOM 2587 C CA . ARG A 1 335 ? -22.833 6.052 41.146 1.00 41.47 335 ARG A CA 1
ATOM 2588 C C . ARG A 1 335 ? -22.692 5.627 39.687 1.00 41.47 335 ARG A C 1
ATOM 2590 O O . ARG A 1 335 ? -22.878 4.461 39.349 1.00 41.47 335 ARG A O 1
ATOM 2597 N N . VAL A 1 336 ? -22.331 6.589 38.843 1.00 47.00 336 VAL A N 1
ATOM 2598 C CA . VAL A 1 336 ? -22.093 6.456 37.395 1.00 47.00 336 VAL A CA 1
ATOM 2599 C C . VAL A 1 336 ? -20.792 5.677 37.099 1.00 47.00 336 VAL A C 1
ATOM 2601 O O . VAL A 1 336 ? -20.320 5.637 35.965 1.00 47.00 336 VAL A O 1
ATOM 2604 N N . ASP A 1 337 ? -20.242 4.976 38.096 1.00 47.59 337 ASP A N 1
ATOM 2605 C CA . ASP A 1 337 ? -19.058 4.113 37.997 1.00 47.59 337 ASP A CA 1
ATOM 2606 C C . ASP A 1 337 ? -19.218 3.017 36.912 1.00 47.59 337 ASP A C 1
ATOM 2608 O O . ASP A 1 337 ? -18.235 2.443 36.446 1.00 47.59 337 ASP A O 1
ATOM 2612 N N . SER A 1 338 ? -20.444 2.740 36.450 1.00 54.62 338 SER A N 1
ATOM 2613 C CA . SER A 1 338 ? -20.732 1.747 35.408 1.00 54.62 338 SER A CA 1
ATOM 2614 C C . SER A 1 338 ? -20.473 2.228 33.975 1.00 54.62 338 SER A C 1
ATOM 2616 O O . SER A 1 338 ? -20.078 1.415 33.141 1.00 54.62 338 SER A O 1
ATOM 2618 N N . ALA A 1 339 ? -20.626 3.519 33.658 1.00 51.00 339 ALA A N 1
ATOM 2619 C CA . ALA A 1 339 ? -20.408 4.008 32.291 1.00 51.00 339 ALA A CA 1
ATOM 2620 C C . ALA A 1 339 ? -18.911 4.062 31.940 1.00 51.00 339 ALA A C 1
ATOM 2622 O O . ALA A 1 339 ? -18.506 3.661 30.848 1.00 51.00 339 ALA A O 1
ATOM 2623 N N . GLU A 1 340 ? -18.078 4.486 32.895 1.00 54.84 340 GLU A N 1
ATOM 2624 C CA . GLU A 1 340 ? -16.621 4.506 32.736 1.00 54.84 340 GLU A CA 1
ATOM 2625 C C . GLU A 1 340 ? -16.036 3.081 32.685 1.00 54.84 340 GLU A C 1
ATOM 2627 O O . GLU A 1 340 ? -15.111 2.808 31.917 1.00 54.84 340 GLU A O 1
ATOM 2632 N N . ALA A 1 341 ? -16.613 2.142 33.444 1.00 59.06 341 ALA A N 1
ATOM 2633 C CA . ALA A 1 341 ? -16.221 0.734 33.418 1.00 59.06 341 ALA A CA 1
ATOM 2634 C C . ALA A 1 341 ? -16.588 0.039 32.093 1.00 59.06 341 ALA A C 1
ATOM 2636 O O . ALA A 1 341 ? -15.766 -0.697 31.543 1.00 59.06 341 ALA A O 1
ATOM 2637 N N . ILE A 1 342 ? -17.782 0.308 31.544 1.00 56.31 342 ILE A N 1
ATOM 2638 C CA . ILE A 1 342 ? -18.203 -0.213 30.232 1.00 56.31 342 ILE A CA 1
ATOM 2639 C C . ILE A 1 342 ? -17.327 0.371 29.117 1.00 56.31 342 ILE A C 1
ATOM 2641 O O . ILE A 1 342 ? -16.914 -0.365 28.223 1.00 56.31 342 ILE A O 1
ATOM 2645 N N . ALA A 1 343 ? -16.972 1.658 29.198 1.00 55.19 343 ALA A N 1
ATOM 2646 C CA . ALA A 1 343 ? -16.013 2.263 28.280 1.00 55.19 343 ALA A CA 1
ATOM 2647 C C . ALA A 1 343 ? -14.648 1.554 28.365 1.00 55.19 343 ALA A C 1
ATOM 2649 O O . ALA A 1 343 ? -14.145 1.077 27.355 1.00 55.19 343 ALA A O 1
ATOM 2650 N N . LYS A 1 344 ? -14.069 1.376 29.559 1.00 59.56 344 LYS A N 1
ATOM 2651 C CA . LYS A 1 344 ? -12.750 0.729 29.709 1.00 59.56 344 LYS A CA 1
ATOM 2652 C C . LYS A 1 344 ? -12.678 -0.695 29.147 1.00 59.56 344 LYS A C 1
ATOM 2654 O O . LYS A 1 344 ? -11.654 -1.049 28.573 1.00 59.56 344 LYS A O 1
ATOM 2659 N N . GLN A 1 345 ? -13.729 -1.503 29.287 1.00 56.12 345 GLN A N 1
ATOM 2660 C 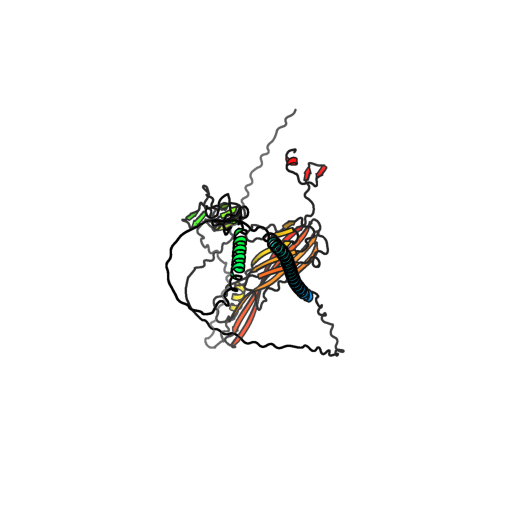CA . GLN A 1 345 ? -13.684 -2.923 28.910 1.00 56.12 345 GLN A CA 1
ATOM 2661 C C . GLN A 1 345 ? -13.772 -3.167 27.392 1.00 56.12 345 GLN A C 1
ATOM 2663 O O . GLN A 1 345 ? -13.297 -4.189 26.902 1.00 56.12 345 GLN A O 1
ATOM 2668 N N . VAL A 1 346 ? -14.359 -2.232 26.641 1.00 58.16 346 VAL A N 1
ATOM 2669 C CA . VAL A 1 346 ? -14.563 -2.353 25.188 1.00 58.16 346 VAL A CA 1
ATOM 2670 C C . VAL A 1 346 ? -13.302 -1.968 24.402 1.00 58.16 346 VAL A C 1
ATOM 2672 O O . VAL A 1 346 ? -13.141 -2.380 23.262 1.00 58.16 346 VAL A O 1
ATOM 2675 N N . PHE A 1 347 ? -12.357 -1.241 24.999 1.00 64.62 347 PHE A N 1
ATOM 2676 C CA . PHE A 1 347 ? -11.293 -0.585 24.236 1.00 64.62 347 PHE A CA 1
ATOM 2677 C C . PHE A 1 347 ? -9.875 -1.158 24.366 1.00 64.62 347 PHE A C 1
ATOM 2679 O O . PHE A 1 347 ? -8.920 -0.563 23.870 1.00 64.62 347 PHE A O 1
ATOM 2686 N N . ASP A 1 348 ? -9.707 -2.329 24.975 1.00 71.56 348 ASP A N 1
ATOM 2687 C CA . ASP A 1 348 ? -8.377 -2.936 25.145 1.00 71.56 348 ASP A CA 1
ATOM 2688 C C . ASP A 1 348 ? -7.809 -3.594 23.866 1.00 71.56 348 ASP A C 1
ATOM 2690 O O . ASP A 1 348 ? -6.732 -4.191 23.896 1.00 71.56 348 ASP A O 1
ATOM 2694 N N . THR A 1 349 ? -8.496 -3.480 22.725 1.00 79.25 349 THR A N 1
ATOM 2695 C CA . THR A 1 349 ? -8.023 -4.017 21.444 1.00 79.25 349 THR A CA 1
ATOM 2696 C C . THR A 1 349 ? -7.068 -3.063 20.729 1.00 79.25 349 THR A C 1
ATOM 2698 O O . THR A 1 349 ? -7.302 -1.858 20.654 1.00 79.25 349 THR A O 1
ATOM 2701 N N . TYR A 1 350 ? -5.999 -3.616 20.157 1.00 83.44 350 TYR A N 1
ATOM 2702 C CA . TYR A 1 350 ? -5.025 -2.870 19.362 1.00 83.44 350 TYR A CA 1
ATOM 2703 C C . TYR A 1 350 ? -5.565 -2.568 17.953 1.00 83.44 350 TYR A C 1
ATOM 2705 O O . TYR A 1 350 ? -6.299 -3.389 17.392 1.00 83.44 350 TYR A O 1
ATOM 2713 N N . PRO A 1 351 ? -5.207 -1.420 17.346 1.00 81.06 351 PRO A N 1
ATOM 2714 C CA . PRO A 1 351 ? -5.460 -1.192 15.930 1.00 81.06 351 PRO A CA 1
ATOM 2715 C C . PRO A 1 351 ? -4.704 -2.210 15.074 1.00 81.06 351 PRO A C 1
ATOM 2717 O O . PRO A 1 351 ? -3.596 -2.626 15.408 1.00 81.06 351 PRO A O 1
ATOM 2720 N N . THR A 1 352 ? -5.295 -2.610 13.950 1.00 81.25 352 THR A N 1
ATOM 2721 C CA . THR A 1 352 ? -4.644 -3.528 13.013 1.00 81.25 352 THR A CA 1
ATOM 2722 C C . THR A 1 352 ? -3.914 -2.727 11.946 1.00 81.25 352 THR A C 1
ATOM 2724 O O . THR A 1 352 ? -4.517 -1.881 11.281 1.00 81.25 352 THR A O 1
ATOM 2727 N N . ILE A 1 353 ? -2.620 -2.995 11.778 1.00 76.31 353 ILE A N 1
ATOM 2728 C CA . ILE A 1 353 ? -1.808 -2.448 10.689 1.00 76.31 353 ILE A CA 1
ATOM 2729 C C . ILE A 1 353 ? -1.773 -3.489 9.568 1.00 76.31 353 ILE A C 1
ATOM 2731 O O . ILE A 1 353 ? -1.433 -4.647 9.795 1.00 76.31 353 ILE A O 1
ATOM 2735 N N . HIS A 1 354 ? -2.124 -3.061 8.362 1.00 77.06 354 HIS A N 1
ATOM 2736 C CA . HIS A 1 354 ? -2.182 -3.870 7.150 1.00 77.06 354 HIS A CA 1
ATOM 2737 C C . HIS A 1 354 ? -1.185 -3.344 6.120 1.00 77.06 354 HIS A C 1
ATOM 2739 O O . HIS A 1 354 ? -0.906 -2.146 6.085 1.00 77.06 354 HIS A O 1
ATOM 2745 N N . ASN A 1 355 ? -0.748 -4.219 5.210 1.00 69.56 355 ASN A N 1
ATOM 2746 C CA . ASN A 1 355 ? -0.195 -3.820 3.912 1.00 69.56 355 ASN A CA 1
ATOM 2747 C C . ASN A 1 355 ? 0.875 -2.714 4.005 1.00 69.56 355 ASN A C 1
ATOM 2749 O O . ASN A 1 355 ? 0.685 -1.594 3.521 1.00 69.56 355 ASN A O 1
ATOM 2753 N N . ASN A 1 356 ? 1.986 -3.036 4.670 1.00 71.00 356 ASN A N 1
ATOM 2754 C CA . ASN A 1 356 ? 3.140 -2.151 4.800 1.00 71.00 356 ASN A CA 1
ATOM 2755 C C . ASN A 1 356 ? 4.081 -2.358 3.605 1.00 71.00 356 ASN A C 1
ATOM 2757 O O . ASN A 1 356 ? 4.539 -3.472 3.360 1.00 71.00 356 ASN A O 1
ATOM 2761 N N . TYR A 1 357 ? 4.407 -1.297 2.876 1.00 76.00 357 TYR A N 1
ATOM 2762 C CA . TYR A 1 357 ? 5.271 -1.351 1.699 1.00 76.00 357 TYR A CA 1
ATOM 2763 C C . TYR A 1 357 ? 6.269 -0.201 1.687 1.00 76.00 357 TYR A C 1
ATOM 2765 O O . TYR A 1 357 ? 5.957 0.917 2.109 1.00 76.00 357 TYR A O 1
ATOM 2773 N N . LEU A 1 358 ? 7.448 -0.487 1.140 1.00 72.94 358 LEU A N 1
ATOM 2774 C CA . LEU A 1 358 ? 8.471 0.499 0.842 1.00 72.94 358 LEU A CA 1
ATOM 2775 C C . LEU A 1 358 ? 8.884 0.367 -0.627 1.00 72.94 358 LEU A C 1
ATOM 2777 O O . LEU A 1 358 ? 9.482 -0.616 -1.054 1.00 72.94 358 LEU A O 1
ATOM 2781 N N . TYR A 1 359 ? 8.590 1.387 -1.409 1.00 73.69 359 TYR A N 1
ATOM 2782 C CA . TYR A 1 359 ? 8.962 1.470 -2.809 1.00 73.69 359 TYR A CA 1
ATOM 2783 C C . TYR A 1 359 ? 10.288 2.220 -2.944 1.00 73.69 359 TYR A C 1
ATOM 2785 O O . TYR A 1 359 ? 10.430 3.341 -2.448 1.00 73.69 359 TYR A O 1
ATOM 2793 N N . ILE A 1 360 ? 11.248 1.611 -3.644 1.00 70.12 360 ILE A N 1
ATOM 2794 C CA . ILE A 1 360 ? 12.502 2.254 -4.039 1.00 70.12 360 ILE A CA 1
ATOM 2795 C C . ILE A 1 360 ? 12.415 2.593 -5.528 1.00 70.12 360 ILE A C 1
ATOM 2797 O O . ILE A 1 360 ? 12.413 1.707 -6.382 1.00 70.12 360 ILE A O 1
ATOM 2801 N N . VAL A 1 361 ? 12.375 3.888 -5.849 1.00 54.56 361 VAL A N 1
ATOM 2802 C CA . VAL A 1 361 ? 12.025 4.405 -7.193 1.00 54.56 361 VAL A CA 1
ATOM 2803 C C . VAL A 1 361 ? 13.085 4.116 -8.276 1.00 54.56 361 VAL A C 1
ATOM 2805 O O . VAL A 1 361 ? 12.858 4.384 -9.448 1.00 54.56 361 VAL A O 1
ATOM 2808 N N . GLN A 1 362 ? 14.215 3.493 -7.937 1.00 58.69 362 GLN A N 1
ATOM 2809 C CA . GLN A 1 362 ? 15.261 3.116 -8.902 1.00 58.69 362 GLN A CA 1
ATOM 2810 C C . GLN A 1 362 ? 15.619 1.625 -8.929 1.00 58.69 362 GLN A C 1
ATOM 2812 O O . GLN A 1 362 ? 16.551 1.243 -9.625 1.00 58.69 362 GLN A O 1
ATOM 2817 N N . GLY A 1 363 ? 14.891 0.778 -8.201 1.00 54.03 363 GLY A N 1
ATOM 2818 C CA . GLY A 1 363 ? 15.291 -0.622 -8.030 1.00 54.03 363 GLY A CA 1
ATOM 2819 C C . GLY A 1 363 ? 14.159 -1.637 -8.037 1.00 54.03 363 GLY A C 1
ATOM 2820 O O . GLY A 1 363 ? 14.401 -2.804 -8.318 1.00 54.03 363 GLY A O 1
ATOM 2821 N N . GLY A 1 364 ? 12.924 -1.212 -7.765 1.00 60.50 364 GLY A N 1
ATOM 2822 C CA . GLY A 1 364 ? 11.783 -2.109 -7.619 1.00 60.50 364 GLY A CA 1
ATOM 2823 C C . GLY A 1 364 ? 11.046 -1.889 -6.301 1.00 60.50 364 GLY A C 1
ATOM 2824 O O . GLY A 1 364 ? 11.393 -1.039 -5.478 1.00 60.50 364 GLY A O 1
ATOM 2825 N N . THR A 1 365 ? 9.975 -2.653 -6.107 1.00 58.44 365 THR A N 1
ATOM 2826 C CA . THR A 1 365 ? 9.178 -2.595 -4.877 1.00 58.44 365 THR A CA 1
ATOM 2827 C C . THR A 1 365 ? 9.783 -3.533 -3.844 1.00 58.44 365 THR A C 1
ATOM 2829 O O . THR A 1 365 ? 9.840 -4.739 -4.077 1.00 58.44 365 THR A O 1
ATOM 2832 N N . MET A 1 366 ? 10.196 -3.004 -2.690 1.00 63.00 366 MET A N 1
ATOM 2833 C CA . MET A 1 366 ? 10.562 -3.841 -1.553 1.00 63.00 366 MET A CA 1
ATOM 2834 C C . MET A 1 366 ? 9.343 -4.025 -0.654 1.00 63.00 366 MET A C 1
ATOM 2836 O O . MET A 1 366 ? 8.788 -3.094 -0.065 1.00 63.00 366 MET A O 1
ATOM 2840 N N . TYR A 1 367 ? 8.902 -5.266 -0.537 1.00 62.06 367 TYR A N 1
ATOM 2841 C CA . TYR A 1 367 ? 7.800 -5.593 0.349 1.00 62.06 367 TYR A CA 1
ATOM 2842 C C . TYR A 1 367 ? 8.303 -5.612 1.789 1.00 62.06 367 TYR A C 1
ATOM 2844 O O . TYR A 1 367 ? 9.354 -6.193 2.080 1.00 62.06 367 TYR A O 1
ATOM 2852 N N . SER A 1 368 ? 7.546 -4.987 2.699 1.00 60.88 368 SER A N 1
ATOM 2853 C CA . SER A 1 368 ? 7.766 -5.233 4.121 1.00 60.88 368 SER A CA 1
ATOM 2854 C C . SER A 1 368 ? 7.672 -6.743 4.352 1.00 60.88 368 SER A C 1
ATOM 2856 O O . SER A 1 368 ? 6.819 -7.397 3.742 1.00 60.88 368 SER A O 1
ATOM 2858 N N . PRO A 1 369 ? 8.503 -7.313 5.239 1.00 55.06 369 PRO A N 1
ATOM 2859 C CA . PRO A 1 369 ? 8.409 -8.720 5.602 1.00 55.06 369 PRO A CA 1
ATOM 2860 C C . PRO A 1 369 ? 6.993 -9.142 6.011 1.00 55.06 369 PRO A C 1
ATOM 2862 O O . PRO A 1 369 ? 6.632 -10.299 5.823 1.00 55.06 369 PRO A O 1
ATOM 2865 N N . HIS A 1 370 ? 6.181 -8.212 6.527 1.00 53.75 370 HIS A N 1
ATOM 2866 C CA . HIS A 1 370 ? 4.791 -8.443 6.912 1.00 53.75 370 HIS A CA 1
ATOM 2867 C C . HIS A 1 370 ? 3.822 -8.250 5.755 1.00 53.75 370 HIS A C 1
ATOM 2869 O O . HIS A 1 370 ? 3.141 -7.233 5.622 1.00 53.75 370 HIS A O 1
ATOM 2875 N N . ASN A 1 371 ? 3.661 -9.305 4.974 1.00 54.50 371 ASN A N 1
ATOM 2876 C CA . ASN A 1 371 ? 2.309 -9.657 4.584 1.00 54.50 371 ASN A CA 1
ATOM 2877 C C . ASN A 1 371 ? 1.720 -10.430 5.776 1.00 54.50 371 ASN A C 1
ATOM 2879 O O . ASN A 1 371 ? 2.279 -11.448 6.177 1.00 54.50 371 ASN A O 1
ATOM 2883 N N . THR A 1 372 ? 0.626 -9.949 6.373 1.00 48.50 372 THR A N 1
ATOM 2884 C CA . THR A 1 372 ? -0.072 -10.633 7.483 1.00 48.50 372 THR A CA 1
ATOM 2885 C C . THR A 1 372 ? -0.525 -12.051 7.109 1.00 48.50 372 THR A C 1
ATOM 2887 O O . THR A 1 372 ? -0.829 -12.852 7.988 1.00 48.50 372 THR A O 1
ATOM 2890 N N . ASN A 1 373 ? -0.488 -12.391 5.816 1.00 48.66 373 ASN A N 1
ATOM 2891 C CA . ASN A 1 373 ? -0.750 -13.723 5.285 1.00 48.66 373 ASN A CA 1
ATOM 2892 C C . ASN A 1 373 ? 0.521 -14.559 4.996 1.00 48.66 373 ASN A C 1
ATOM 2894 O O . ASN A 1 373 ? 0.390 -15.708 4.582 1.00 48.66 373 ASN A O 1
ATOM 2898 N N . ALA A 1 374 ? 1.744 -14.048 5.195 1.00 45.34 374 ALA A N 1
ATOM 2899 C CA . ALA A 1 374 ? 2.997 -14.706 4.792 1.00 45.34 374 ALA A CA 1
ATOM 2900 C C . ALA A 1 374 ? 3.945 -15.022 5.970 1.00 45.34 374 ALA A C 1
ATOM 2902 O O . ALA A 1 374 ? 5.013 -14.435 6.079 1.00 45.34 374 ALA A O 1
ATOM 2903 N N . GLY A 1 375 ? 3.588 -15.993 6.820 1.00 46.94 375 GLY A N 1
ATOM 2904 C CA . GLY A 1 375 ? 4.519 -16.655 7.753 1.00 46.94 375 GLY A CA 1
ATOM 2905 C C . GLY A 1 375 ? 5.233 -15.771 8.799 1.00 46.94 375 GLY A C 1
ATOM 2906 O O . GLY A 1 375 ? 4.978 -14.570 8.904 1.00 46.94 375 GLY A O 1
ATOM 2907 N N . PRO A 1 376 ? 6.121 -16.364 9.626 1.00 50.53 376 PRO A N 1
ATOM 2908 C CA . PRO A 1 376 ? 6.923 -15.622 10.593 1.00 50.53 376 PRO A CA 1
ATOM 2909 C C . PRO A 1 376 ? 7.898 -14.711 9.849 1.00 50.53 376 PRO A C 1
ATOM 2911 O O . PRO A 1 376 ? 8.817 -15.151 9.158 1.00 50.53 376 PRO A O 1
ATOM 2914 N N . THR A 1 377 ? 7.669 -13.413 9.971 1.00 53.91 377 THR A N 1
ATOM 2915 C CA . THR A 1 377 ? 8.430 -12.401 9.256 1.00 53.91 377 THR A CA 1
ATOM 2916 C C . THR A 1 377 ? 9.852 -12.319 9.783 1.00 53.91 377 THR A C 1
ATOM 2918 O O . THR A 1 377 ? 10.054 -12.003 10.955 1.00 53.91 377 THR A O 1
ATOM 2921 N N . GLN A 1 378 ? 10.846 -12.528 8.920 1.00 59.41 378 GLN A N 1
ATOM 2922 C CA . GLN A 1 378 ? 12.196 -12.049 9.209 1.00 59.41 378 GLN A CA 1
ATOM 2923 C C . GLN A 1 378 ? 12.126 -10.525 9.307 1.00 59.41 378 GLN A C 1
ATOM 2925 O O . GLN A 1 378 ? 11.822 -9.862 8.320 1.00 59.41 378 GLN A O 1
ATOM 2930 N N . SER A 1 379 ? 12.376 -9.968 10.491 1.00 68.38 379 SER A N 1
ATOM 2931 C CA . SER A 1 379 ? 12.361 -8.517 10.718 1.00 68.38 379 SER A CA 1
ATOM 2932 C C . SER A 1 379 ? 13.420 -7.780 9.899 1.00 68.38 379 SER A C 1
ATOM 2934 O O . SER A 1 379 ? 13.317 -6.568 9.754 1.00 68.38 379 SER A O 1
ATOM 2936 N N . THR A 1 380 ? 14.408 -8.503 9.366 1.00 78.75 380 THR A N 1
ATOM 2937 C CA . THR A 1 380 ? 15.543 -7.963 8.620 1.00 78.75 380 THR A CA 1
ATOM 2938 C C . THR A 1 380 ? 15.550 -8.484 7.184 1.00 78.75 380 THR A C 1
ATOM 2940 O O . THR A 1 380 ? 15.420 -9.688 6.954 1.00 78.75 380 THR A O 1
ATOM 2943 N N . LYS A 1 381 ? 15.725 -7.583 6.215 1.00 81.88 381 LYS A N 1
ATOM 2944 C CA . LYS A 1 381 ? 15.927 -7.892 4.791 1.00 81.88 381 LYS A CA 1
ATOM 2945 C C . LYS A 1 381 ? 17.240 -7.298 4.310 1.00 81.88 381 LYS A C 1
ATOM 2947 O O . LYS A 1 381 ? 17.563 -6.179 4.674 1.00 81.88 381 LYS A O 1
ATOM 2952 N N . TRP A 1 382 ? 17.963 -8.026 3.474 1.00 82.94 382 TRP A N 1
ATOM 2953 C CA . TRP A 1 382 ? 19.204 -7.551 2.869 1.00 82.94 382 TRP A CA 1
ATOM 2954 C C . TRP A 1 382 ? 18.917 -6.968 1.486 1.00 82.94 382 TRP A C 1
ATOM 2956 O O . TRP A 1 382 ? 18.044 -7.475 0.778 1.00 82.94 382 TRP A O 1
ATOM 2966 N N . THR A 1 383 ? 19.599 -5.887 1.117 1.00 83.44 383 THR A N 1
ATOM 2967 C CA . THR A 1 383 ? 19.434 -5.248 -0.192 1.00 83.44 383 THR A CA 1
ATOM 2968 C C . THR A 1 383 ? 20.732 -4.623 -0.681 1.00 83.44 383 THR A C 1
ATOM 2970 O O . THR A 1 383 ? 21.442 -3.999 0.098 1.00 83.44 383 THR A O 1
ATOM 2973 N N . ASN A 1 384 ? 21.010 -4.748 -1.975 1.00 81.06 384 ASN A N 1
ATOM 2974 C CA . ASN A 1 384 ? 22.174 -4.158 -2.632 1.00 81.06 384 ASN A CA 1
ATOM 2975 C C . ASN A 1 384 ? 21.884 -2.814 -3.315 1.00 81.06 384 ASN A C 1
ATOM 2977 O O . ASN A 1 384 ? 22.732 -2.290 -4.038 1.00 81.06 384 ASN A O 1
ATOM 2981 N N . TYR A 1 385 ? 20.706 -2.223 -3.089 1.00 79.00 385 TYR A N 1
ATOM 2982 C CA . TYR A 1 385 ? 20.397 -0.900 -3.628 1.00 79.00 385 TYR A CA 1
ATOM 2983 C C . TYR A 1 385 ? 21.218 0.180 -2.922 1.00 79.00 385 TYR A C 1
ATOM 2985 O O . TYR A 1 385 ? 20.890 0.626 -1.822 1.00 79.00 385 TYR A O 1
ATOM 2993 N N . ASN A 1 386 ? 22.271 0.633 -3.595 1.00 74.06 386 ASN A N 1
ATOM 2994 C CA . ASN A 1 386 ? 23.063 1.773 -3.166 1.00 74.06 386 ASN A CA 1
ATOM 2995 C C . ASN A 1 386 ? 22.404 3.080 -3.643 1.00 74.06 386 ASN A C 1
ATOM 2997 O O . ASN A 1 386 ? 22.138 3.238 -4.831 1.00 74.06 386 ASN A O 1
ATOM 3001 N N . ASN A 1 387 ? 22.166 4.025 -2.730 1.00 77.19 387 ASN A N 1
ATOM 3002 C CA . ASN A 1 387 ? 21.675 5.384 -3.016 1.00 77.19 387 ASN A CA 1
ATOM 3003 C C . ASN A 1 387 ? 20.335 5.466 -3.784 1.00 77.19 387 ASN A C 1
ATOM 3005 O O . ASN A 1 387 ? 20.293 5.977 -4.905 1.00 77.19 387 ASN A O 1
ATOM 3009 N N . PRO A 1 388 ? 19.211 5.029 -3.186 1.00 77.56 388 PRO A N 1
ATOM 3010 C CA . PRO A 1 388 ? 17.898 5.136 -3.825 1.00 77.56 388 PRO A CA 1
ATOM 3011 C C . PRO A 1 388 ? 17.545 6.594 -4.160 1.00 77.56 388 PRO A C 1
ATOM 3013 O O . PRO A 1 388 ? 17.603 7.442 -3.287 1.00 77.56 388 PRO A O 1
ATOM 3016 N N . SER A 1 389 ? 17.116 6.925 -5.382 1.00 77.62 389 SER A N 1
ATOM 3017 C CA . SER A 1 389 ? 16.752 8.318 -5.715 1.00 77.62 389 SER A CA 1
ATOM 3018 C C . SER A 1 389 ? 15.479 8.829 -5.044 1.00 77.62 389 SER A C 1
ATOM 3020 O O . SER A 1 389 ? 15.285 10.033 -4.975 1.00 77.62 389 SER A O 1
ATOM 3022 N N . ASN A 1 390 ? 14.592 7.948 -4.584 1.00 81.25 390 ASN A N 1
ATOM 3023 C CA . ASN A 1 390 ? 13.443 8.273 -3.743 1.00 81.25 390 ASN A CA 1
ATOM 3024 C C . ASN A 1 390 ? 13.024 7.016 -2.970 1.00 81.25 390 ASN A C 1
ATOM 3026 O O . ASN A 1 390 ? 13.116 5.895 -3.483 1.00 81.25 390 ASN A O 1
ATOM 3030 N N . LEU A 1 391 ? 12.511 7.228 -1.761 1.00 85.12 391 LEU A N 1
ATOM 3031 C CA . LEU A 1 391 ? 11.875 6.212 -0.937 1.00 85.12 391 LEU A CA 1
ATOM 3032 C C . LEU A 1 391 ? 10.417 6.619 -0.806 1.00 85.12 391 LEU A C 1
ATOM 3034 O O . LEU A 1 391 ? 10.124 7.667 -0.243 1.00 85.12 391 LEU A O 1
ATOM 3038 N N . ASN A 1 392 ? 9.499 5.808 -1.303 1.00 87.69 392 ASN A N 1
ATOM 3039 C CA . ASN A 1 392 ? 8.078 5.997 -1.050 1.00 87.69 392 ASN A CA 1
ATOM 3040 C C . ASN A 1 392 ? 7.630 4.934 -0.055 1.00 87.69 392 ASN A C 1
ATOM 3042 O O . ASN A 1 392 ? 7.921 3.756 -0.236 1.00 87.69 392 ASN A O 1
ATOM 3046 N N . PHE A 1 393 ? 6.934 5.329 1.004 1.00 87.94 393 PHE A N 1
ATOM 3047 C CA . PHE A 1 393 ? 6.322 4.356 1.900 1.00 87.94 393 PHE A CA 1
ATOM 3048 C C . PHE A 1 393 ? 4.808 4.401 1.780 1.00 87.94 393 PHE A C 1
ATOM 3050 O O . PHE A 1 393 ? 4.204 5.451 1.544 1.00 87.94 393 PHE A O 1
ATOM 3057 N N . ARG A 1 394 ? 4.195 3.245 2.023 1.00 89.69 394 ARG A N 1
ATOM 3058 C CA . ARG A 1 394 ? 2.753 3.084 2.150 1.00 89.69 394 ARG A CA 1
ATOM 3059 C C . ARG A 1 394 ? 2.459 2.139 3.299 1.00 89.69 394 ARG A C 1
ATOM 3061 O O . ARG A 1 394 ? 2.957 1.022 3.298 1.00 89.69 394 ARG A O 1
ATOM 3068 N N . PHE A 1 395 ? 1.612 2.540 4.235 1.00 90.88 395 PHE A N 1
ATOM 3069 C CA . PHE A 1 395 ? 0.990 1.589 5.151 1.00 90.88 395 PHE A CA 1
ATOM 3070 C C . PHE A 1 395 ? -0.504 1.816 5.264 1.00 90.88 395 PHE A C 1
ATOM 3072 O O . PHE A 1 395 ? -1.007 2.921 5.034 1.00 90.88 395 PHE A O 1
ATOM 3079 N N . GLN A 1 396 ? -1.221 0.753 5.602 1.00 91.81 396 GLN A N 1
ATOM 3080 C CA . GLN A 1 396 ? -2.645 0.813 5.863 1.00 91.81 396 GLN A CA 1
ATOM 3081 C C . GLN A 1 396 ? -2.916 0.463 7.321 1.00 91.81 396 GLN A C 1
ATOM 3083 O O . GLN A 1 396 ? -2.208 -0.323 7.937 1.00 91.81 396 GLN A O 1
ATOM 3088 N N . ALA A 1 397 ? -3.941 1.064 7.903 1.00 92.19 397 ALA A N 1
ATOM 3089 C CA . ALA A 1 397 ? -4.370 0.723 9.250 1.00 92.19 397 ALA A CA 1
ATOM 3090 C C . ALA A 1 397 ? -5.888 0.772 9.324 1.00 92.19 397 ALA A C 1
ATOM 3092 O O . ALA A 1 397 ? -6.531 1.582 8.656 1.00 92.19 397 ALA A O 1
ATOM 3093 N N . SER A 1 398 ? -6.475 -0.082 10.147 1.00 92.81 398 SER A N 1
ATOM 3094 C CA . SER A 1 398 ? -7.903 -0.046 10.434 1.00 92.81 398 SER A CA 1
ATOM 3095 C C . SER A 1 398 ? -8.142 -0.296 11.908 1.00 92.81 398 SER A C 1
ATOM 3097 O O . SER A 1 398 ? -7.497 -1.147 12.521 1.00 92.81 398 SER A O 1
ATOM 3099 N N . TYR A 1 399 ? -9.136 0.390 12.450 1.00 91.75 399 TYR A N 1
ATOM 3100 C CA . TYR A 1 399 ? -9.692 0.058 13.744 1.00 91.75 399 TYR A CA 1
ATOM 3101 C C . TYR A 1 399 ? -11.187 0.321 13.713 1.00 91.75 399 TYR A C 1
ATOM 3103 O O . TYR A 1 399 ? -11.619 1.428 13.401 1.00 91.75 399 TYR A O 1
ATOM 3111 N N . SER A 1 400 ? -11.963 -0.707 14.022 1.00 83.00 400 SER A N 1
ATOM 3112 C CA . SER A 1 400 ? -13.410 -0.615 14.113 1.00 83.00 400 SER A CA 1
ATOM 3113 C C . SER A 1 400 ? -13.877 -1.474 15.268 1.00 83.00 400 SER A C 1
ATOM 3115 O O . SER A 1 400 ? -13.484 -2.636 15.372 1.00 83.00 400 SER A O 1
ATOM 3117 N N . ILE A 1 401 ? -14.757 -0.919 16.085 1.00 85.38 401 ILE A N 1
ATOM 3118 C CA . ILE A 1 401 ? -15.468 -1.665 17.107 1.00 85.38 401 ILE A CA 1
ATOM 3119 C C . ILE A 1 401 ? -16.958 -1.443 16.921 1.00 85.38 401 ILE A C 1
ATOM 3121 O O . ILE A 1 401 ? -17.396 -0.344 16.576 1.00 85.38 401 ILE A O 1
ATOM 3125 N N . SER A 1 402 ? -17.743 -2.499 17.108 1.00 80.81 402 SER A N 1
ATOM 3126 C CA . SER A 1 402 ? -19.193 -2.366 17.107 1.00 80.81 402 SER A CA 1
ATOM 3127 C C . SER A 1 402 ? -19.605 -1.498 18.289 1.00 80.81 402 SER A C 1
ATOM 3129 O O . SER A 1 402 ? -19.148 -1.715 19.412 1.00 80.81 402 SER A O 1
ATOM 3131 N N . ALA A 1 403 ? -20.463 -0.511 18.031 1.00 75.25 403 ALA A N 1
ATOM 3132 C CA . ALA A 1 403 ? -21.034 0.291 19.099 1.00 75.25 403 ALA A CA 1
ATOM 3133 C C . ALA A 1 403 ? -21.751 -0.630 20.104 1.00 75.25 403 ALA A C 1
ATOM 3135 O O . ALA A 1 403 ? -22.403 -1.595 19.683 1.00 75.25 403 ALA A O 1
ATOM 3136 N N . PRO A 1 404 ? -21.642 -0.364 21.418 1.00 74.25 404 PRO A N 1
ATOM 3137 C CA . PRO A 1 404 ? -22.429 -1.095 22.397 1.00 74.25 404 PRO A CA 1
ATOM 3138 C C . PRO A 1 404 ? -23.919 -0.949 22.067 1.00 74.25 404 PRO A C 1
ATOM 3140 O O . PRO A 1 404 ? -24.366 0.109 21.619 1.00 74.25 404 PRO A O 1
ATOM 3143 N N . SER A 1 405 ? -24.688 -2.022 22.271 1.00 76.81 405 SER A N 1
ATOM 3144 C CA . SER A 1 405 ? -26.141 -2.007 22.090 1.00 76.81 405 SER A CA 1
ATOM 3145 C C . SER A 1 405 ? -26.742 -0.845 22.883 1.00 76.81 405 SER A C 1
ATOM 3147 O O . SER A 1 405 ? -26.479 -0.747 24.081 1.00 76.81 405 SER A O 1
ATOM 3149 N N . TYR A 1 406 ? -27.493 0.018 22.191 1.00 68.88 406 TYR A N 1
ATOM 3150 C CA . TYR A 1 406 ? -28.072 1.282 22.660 1.00 68.88 406 TYR A CA 1
ATOM 3151 C C . TYR A 1 406 ? -28.249 1.387 24.180 1.00 68.88 406 TYR A C 1
ATOM 3153 O O . TYR A 1 406 ? -29.057 0.682 24.781 1.00 68.88 406 TYR A O 1
ATOM 3161 N N . HIS A 1 407 ? -27.517 2.320 24.788 1.00 82.25 407 HIS A N 1
ATOM 3162 C CA . HIS A 1 407 ? -27.718 2.724 26.174 1.00 82.25 407 HIS A CA 1
ATOM 3163 C C . HIS A 1 407 ? -28.428 4.081 26.188 1.00 82.25 407 HIS A C 1
ATOM 3165 O O . HIS A 1 407 ? -27.969 5.011 25.531 1.00 82.25 407 HIS A O 1
ATOM 3171 N N . ASN A 1 408 ? -29.505 4.232 26.965 1.00 87.00 408 ASN A N 1
ATOM 3172 C CA . ASN A 1 408 ? -30.368 5.433 26.966 1.00 87.00 408 ASN A CA 1
ATOM 3173 C C . ASN A 1 408 ? -29.655 6.751 27.330 1.00 87.00 408 ASN A C 1
ATOM 3175 O O . ASN A 1 408 ? -30.203 7.835 27.133 1.00 87.00 408 ASN A O 1
ATOM 3179 N N . TYR A 1 409 ? -28.447 6.662 27.882 1.00 87.19 409 TYR A N 1
ATOM 3180 C CA . TYR A 1 409 ? -27.623 7.813 28.242 1.00 87.19 409 TYR A CA 1
ATOM 3181 C C . TYR A 1 409 ? -26.563 8.141 27.189 1.00 87.19 409 TYR A C 1
ATOM 3183 O O . TYR A 1 409 ? -26.008 9.228 27.232 1.00 87.19 409 TYR A O 1
ATOM 3191 N N . VAL A 1 410 ? -26.265 7.245 26.246 1.00 90.62 410 VAL A N 1
ATOM 3192 C CA . VAL A 1 410 ? -25.249 7.476 25.213 1.00 90.62 410 VAL A CA 1
ATOM 3193 C C . VAL A 1 410 ? -25.933 8.020 23.965 1.00 90.62 410 VAL A C 1
ATOM 3195 O O . VAL A 1 410 ? -26.644 7.297 23.274 1.00 90.62 410 VAL A O 1
ATOM 3198 N N . THR A 1 411 ? -25.726 9.303 23.677 1.00 92.00 411 THR A N 1
ATOM 3199 C CA . THR A 1 411 ? -26.318 9.981 22.511 1.00 92.00 411 THR A CA 1
ATOM 3200 C C . THR A 1 411 ? -25.365 10.087 21.328 1.00 92.00 411 THR A C 1
ATOM 3202 O O . THR A 1 411 ? -25.802 10.361 20.215 1.00 92.00 411 THR A O 1
ATOM 3205 N N . GLY A 1 412 ? -24.072 9.860 21.549 1.00 92.00 412 GLY A N 1
ATOM 3206 C CA . GLY A 1 412 ? -23.055 9.869 20.506 1.00 92.00 412 GLY A CA 1
ATOM 3207 C C . GLY A 1 412 ? -21.898 8.954 20.871 1.00 92.00 412 GLY A C 1
ATOM 3208 O O . GLY A 1 412 ? -21.529 8.838 22.035 1.00 92.00 412 GLY A O 1
ATOM 3209 N N . PHE A 1 413 ? -21.331 8.286 19.878 1.00 92.44 413 PHE A N 1
ATOM 3210 C CA . PHE A 1 413 ? -20.215 7.369 20.058 1.00 92.44 413 PHE A CA 1
ATOM 3211 C C . PHE A 1 413 ? -19.471 7.249 18.735 1.00 92.44 413 PHE A C 1
ATOM 3213 O O . PHE A 1 413 ? -20.090 6.986 17.704 1.00 92.44 413 PHE A O 1
ATOM 3220 N N . SER A 1 414 ? -18.157 7.432 18.758 1.00 93.38 414 SER A N 1
ATOM 3221 C CA . SER A 1 414 ? -17.313 7.141 17.604 1.00 93.38 414 SER A CA 1
ATOM 3222 C C . SER A 1 414 ? -15.935 6.731 18.077 1.00 93.38 414 SER A C 1
ATOM 3224 O O . SER A 1 414 ? -15.363 7.365 18.963 1.00 93.38 414 SER A O 1
ATOM 3226 N N . VAL A 1 415 ? -15.414 5.649 17.506 1.00 92.81 415 VAL A N 1
ATOM 3227 C CA . VAL A 1 415 ? -14.141 5.053 17.902 1.00 92.81 415 VAL A CA 1
ATOM 3228 C C . VAL A 1 415 ? -13.455 4.534 16.651 1.00 92.81 415 VAL A C 1
ATOM 3230 O O . VAL A 1 415 ? -14.059 3.825 15.849 1.00 92.81 415 VAL A O 1
ATOM 3233 N N . GLY A 1 416 ? -12.193 4.896 16.482 1.00 95.19 416 GLY A N 1
ATOM 3234 C CA . GLY A 1 416 ? -11.435 4.650 15.266 1.00 95.19 416 GLY A CA 1
ATOM 3235 C C . GLY A 1 416 ? -9.972 5.027 15.449 1.00 95.19 416 GLY A C 1
ATOM 3236 O O . GLY A 1 416 ? -9.463 5.073 16.568 1.00 95.19 416 GLY A O 1
ATOM 3237 N N . LEU A 1 417 ? -9.290 5.306 14.344 1.00 96.69 417 LEU A N 1
ATOM 3238 C CA . LEU A 1 417 ? -7.905 5.764 14.344 1.00 96.69 417 LEU A CA 1
ATOM 3239 C C . LEU A 1 417 ? -7.835 7.265 14.642 1.00 96.69 417 LEU A C 1
ATOM 3241 O O . LEU A 1 417 ? -8.468 8.073 13.956 1.00 96.69 417 LEU A O 1
ATOM 3245 N N . THR A 1 418 ? -7.041 7.628 15.644 1.00 96.88 418 THR A N 1
ATOM 3246 C CA . THR A 1 418 ? -6.829 9.009 16.117 1.00 96.88 418 THR A CA 1
ATOM 3247 C C . THR A 1 418 ? -5.412 9.511 15.859 1.00 96.88 418 THR A C 1
ATOM 3249 O O . THR A 1 418 ? -5.127 10.693 16.035 1.00 96.88 418 THR A O 1
ATOM 3252 N N . GLY A 1 419 ? -4.519 8.617 15.442 1.00 97.19 419 GLY A N 1
ATOM 3253 C CA . GLY A 1 419 ? -3.145 8.936 15.110 1.00 97.19 419 GLY A CA 1
ATOM 3254 C C . GLY A 1 419 ? -2.555 7.869 14.207 1.00 97.19 419 GLY A C 1
ATOM 3255 O O . GLY A 1 419 ? -2.884 6.688 14.306 1.00 97.19 419 GLY A O 1
ATOM 3256 N N . ALA A 1 420 ? -1.692 8.292 13.293 1.00 96.69 420 ALA A N 1
ATOM 3257 C CA . ALA A 1 420 ? -0.870 7.384 12.519 1.00 96.69 420 ALA A CA 1
ATOM 3258 C C . ALA A 1 420 ? 0.431 8.090 12.150 1.00 96.69 420 ALA A C 1
ATOM 3260 O O . ALA A 1 420 ? 0.422 9.231 11.675 1.00 96.69 420 ALA A O 1
ATOM 3261 N N . ARG A 1 421 ? 1.553 7.434 12.429 1.00 96.06 421 ARG A N 1
ATOM 3262 C CA . ARG A 1 421 ? 2.889 8.004 12.281 1.00 96.06 421 ARG A CA 1
ATOM 3263 C C . ARG A 1 421 ? 3.824 6.991 11.655 1.00 96.06 421 ARG A C 1
ATOM 3265 O O . ARG A 1 421 ? 3.679 5.785 11.828 1.00 96.06 421 ARG A O 1
ATOM 3272 N N . PHE A 1 422 ? 4.800 7.512 10.944 1.00 93.69 422 PHE A N 1
ATOM 3273 C CA . PHE A 1 422 ? 5.866 6.764 10.321 1.00 93.69 422 PHE A CA 1
ATOM 3274 C C . PHE A 1 422 ? 7.195 7.389 10.720 1.00 93.69 422 PHE A C 1
ATOM 3276 O O . PHE A 1 422 ? 7.326 8.612 10.757 1.00 93.69 422 PHE A O 1
ATOM 3283 N N . TYR A 1 423 ? 8.173 6.544 10.998 1.00 93.31 423 TYR A N 1
ATOM 3284 C CA . TYR A 1 423 ? 9.522 6.920 11.355 1.00 93.31 423 TYR A CA 1
ATOM 3285 C C . TYR A 1 423 ? 10.494 6.065 10.547 1.00 93.31 423 TYR A C 1
ATOM 3287 O O . TYR A 1 423 ? 10.300 4.860 10.386 1.00 93.31 423 TYR A O 1
ATOM 3295 N N . LEU A 1 424 ? 11.548 6.699 10.053 1.00 92.38 424 LEU A N 1
ATOM 3296 C CA . LEU A 1 424 ? 12.642 6.057 9.343 1.00 92.38 424 LEU A CA 1
ATOM 3297 C C . LEU A 1 424 ? 13.944 6.443 10.032 1.00 92.38 424 LEU A C 1
ATOM 3299 O O . LEU A 1 424 ? 14.243 7.630 10.132 1.00 92.38 424 LEU A O 1
ATOM 3303 N N . TYR A 1 425 ? 14.722 5.462 10.477 1.00 92.12 425 TYR A N 1
ATOM 3304 C CA . TYR A 1 425 ? 16.052 5.682 11.035 1.00 92.12 425 TYR A CA 1
ATOM 3305 C C . TYR A 1 425 ? 17.106 5.021 10.158 1.00 92.12 425 TYR A C 1
ATOM 3307 O O . TYR A 1 425 ? 16.977 3.849 9.826 1.00 92.12 425 TYR A O 1
ATOM 3315 N N . GLN A 1 426 ? 18.167 5.750 9.819 1.00 91.75 426 GLN A N 1
ATOM 3316 C CA . GLN A 1 426 ? 19.381 5.148 9.270 1.00 91.75 426 GLN A CA 1
ATOM 3317 C C . GLN A 1 426 ? 20.354 4.916 10.419 1.00 91.75 426 GLN A C 1
ATOM 3319 O O . GLN A 1 426 ? 20.716 5.863 11.128 1.00 91.75 426 GLN A O 1
ATOM 3324 N N . ARG A 1 427 ? 20.786 3.671 10.598 1.00 93.56 427 ARG A N 1
ATOM 3325 C CA . ARG A 1 427 ? 21.744 3.259 11.617 1.00 93.56 427 ARG A CA 1
ATOM 3326 C C . ARG A 1 427 ? 23.035 2.785 10.983 1.00 93.56 427 ARG A C 1
ATOM 3328 O O . ARG A 1 427 ? 23.019 2.114 9.962 1.00 93.56 427 ARG A O 1
ATOM 3335 N N . ARG A 1 428 ? 24.143 3.091 11.646 1.00 93.38 428 ARG A N 1
ATOM 3336 C CA . ARG A 1 428 ? 25.471 2.553 11.340 1.00 93.38 428 ARG A CA 1
ATOM 3337 C C . ARG A 1 428 ? 26.128 2.182 12.645 1.00 93.38 428 ARG A C 1
ATOM 3339 O O . ARG A 1 428 ? 26.141 2.994 13.573 1.00 93.38 428 ARG A O 1
ATOM 3346 N N . SER A 1 429 ? 26.632 0.958 12.735 1.00 92.62 429 SER A N 1
ATOM 3347 C CA . SER A 1 429 ? 27.276 0.464 13.958 1.00 92.62 429 SER A CA 1
ATOM 3348 C C . SER A 1 429 ? 26.408 0.697 15.205 1.00 92.62 429 SER A C 1
ATOM 3350 O O . SER A 1 429 ? 26.893 1.135 16.242 1.00 92.62 429 SER A O 1
ATOM 3352 N N . SER A 1 430 ? 25.098 0.446 15.087 1.00 90.50 430 SER A N 1
ATOM 3353 C CA . SER A 1 430 ? 24.071 0.656 16.124 1.00 90.50 430 SER A CA 1
ATOM 3354 C C . SER A 1 430 ? 23.697 2.101 16.493 1.00 90.50 430 SER A C 1
ATOM 3356 O O . SER A 1 430 ? 22.738 2.292 17.247 1.00 90.50 430 SER A O 1
ATOM 3358 N N . SER A 1 431 ? 24.358 3.118 15.944 1.00 93.31 431 SER A N 1
ATOM 3359 C CA . SER A 1 431 ? 24.007 4.524 16.180 1.00 93.31 431 SER A CA 1
ATOM 3360 C C . SER A 1 431 ? 23.050 5.038 15.111 1.00 93.31 431 SER A C 1
ATOM 3362 O O . SER A 1 431 ? 23.301 4.846 13.922 1.00 93.31 431 SER A O 1
ATOM 3364 N N . ASN A 1 432 ? 21.976 5.724 15.517 1.00 92.06 432 ASN A N 1
ATOM 3365 C CA . ASN A 1 432 ? 21.109 6.452 14.589 1.00 92.06 432 ASN A CA 1
ATOM 3366 C C . ASN A 1 432 ? 21.896 7.638 14.020 1.00 92.06 432 ASN A C 1
ATOM 3368 O O . ASN A 1 432 ? 22.156 8.602 14.735 1.00 92.06 432 ASN A O 1
ATOM 3372 N N . ILE A 1 433 ? 22.266 7.580 12.744 1.00 91.44 433 ILE A N 1
ATOM 3373 C CA . ILE A 1 433 ? 22.885 8.722 12.061 1.00 91.44 433 ILE A CA 1
ATOM 3374 C C . ILE A 1 433 ? 21.798 9.710 11.632 1.00 91.44 433 ILE A C 1
ATOM 3376 O O . ILE A 1 4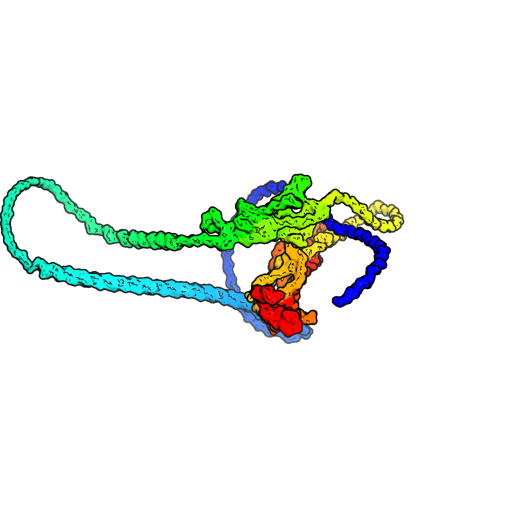33 ? 22.016 10.921 11.639 1.00 91.44 433 ILE A O 1
ATOM 3380 N N . ARG A 1 434 ? 20.619 9.206 11.244 1.00 87.88 434 ARG A N 1
ATOM 3381 C CA . ARG A 1 434 ? 19.515 10.025 10.728 1.00 87.88 434 ARG A CA 1
ATOM 3382 C C . ARG A 1 434 ? 18.172 9.505 11.192 1.00 87.88 434 ARG A C 1
ATOM 3384 O O . ARG A 1 434 ? 18.002 8.305 11.393 1.00 87.88 434 ARG A O 1
ATOM 3391 N N . SER A 1 435 ? 17.217 10.420 11.297 1.00 91.12 435 SER A N 1
ATOM 3392 C CA . SER A 1 435 ? 15.817 10.111 11.555 1.00 91.12 435 SER A CA 1
ATOM 3393 C C . SER A 1 435 ? 14.910 10.990 10.704 1.00 91.12 435 SER A C 1
ATOM 3395 O O . SER A 1 435 ? 15.089 12.205 10.664 1.00 91.12 435 SER A O 1
ATOM 3397 N N . TYR A 1 436 ? 13.903 10.388 10.094 1.00 91.81 436 TYR A N 1
ATOM 3398 C CA . TYR A 1 436 ? 12.800 11.059 9.427 1.00 91.81 436 TYR A CA 1
ATOM 3399 C C . TYR A 1 436 ? 11.500 10.644 10.112 1.00 91.81 436 TYR A C 1
ATOM 3401 O O . TYR A 1 436 ? 11.366 9.502 10.548 1.00 91.81 436 TYR A O 1
ATOM 3409 N N . SER A 1 437 ? 10.545 11.566 10.217 1.00 93.81 437 SER A N 1
ATOM 3410 C CA . SER A 1 437 ? 9.223 11.268 10.763 1.00 93.81 437 SER A CA 1
ATOM 3411 C C . SER A 1 437 ? 8.137 11.911 9.915 1.00 93.81 437 SER A C 1
ATOM 3413 O O . SER A 1 437 ? 8.311 13.018 9.407 1.00 93.81 437 SER A O 1
ATOM 3415 N N . TYR A 1 438 ? 7.015 11.217 9.783 1.00 94.56 438 TYR A N 1
ATOM 3416 C CA . TYR A 1 438 ? 5.849 11.669 9.047 1.00 94.56 438 TYR A CA 1
ATOM 3417 C C . TYR A 1 438 ? 4.588 11.333 9.834 1.00 94.56 438 TYR A C 1
ATOM 3419 O O . TYR A 1 438 ? 4.385 10.192 10.246 1.00 94.56 438 TYR A O 1
ATOM 3427 N N . THR A 1 439 ? 3.727 12.327 10.040 1.00 96.12 439 THR A N 1
ATOM 3428 C CA . THR A 1 439 ? 2.404 12.123 10.640 1.00 96.12 439 THR A CA 1
ATOM 3429 C C . THR A 1 439 ? 1.369 12.136 9.533 1.00 96.12 439 THR A C 1
ATOM 3431 O O . THR A 1 439 ? 1.292 13.101 8.778 1.00 96.12 439 THR A O 1
ATOM 3434 N N . CYS A 1 440 ? 0.576 11.073 9.443 1.00 95.81 440 CYS A N 1
ATOM 3435 C CA . CYS A 1 440 ? -0.421 10.895 8.399 1.00 95.81 440 CYS A CA 1
ATOM 3436 C C . CYS A 1 440 ? -1.570 11.899 8.588 1.00 95.81 440 CYS A C 1
ATOM 3438 O O . CYS A 1 440 ? -2.335 11.751 9.543 1.00 95.81 440 CYS A O 1
ATOM 3440 N N . PRO A 1 441 ? -1.762 12.879 7.684 1.00 93.75 441 PRO A N 1
ATOM 3441 C CA . PRO A 1 441 ? -2.816 13.888 7.835 1.00 93.75 441 PRO A CA 1
ATOM 3442 C C . PRO A 1 441 ? -4.224 13.297 7.728 1.00 93.75 441 PRO A C 1
ATOM 3444 O O . PRO A 1 441 ? -5.194 13.887 8.184 1.00 93.75 441 PRO A O 1
ATOM 3447 N N . SER A 1 442 ? -4.330 12.131 7.091 1.00 93.19 442 SER A N 1
ATOM 3448 C CA . SER A 1 442 ? -5.570 11.387 6.907 1.00 93.19 442 SER A CA 1
ATOM 3449 C C . SER A 1 442 ? -5.998 10.597 8.147 1.00 93.19 442 SER A C 1
ATOM 3451 O O . SER A 1 442 ? -7.089 10.020 8.123 1.00 93.19 442 SER A O 1
ATOM 3453 N N . ALA A 1 443 ? -5.176 10.547 9.204 1.00 92.62 443 ALA A N 1
ATOM 3454 C CA . ALA A 1 443 ? -5.595 10.029 10.500 1.00 92.62 443 ALA A CA 1
ATOM 3455 C C . ALA A 1 443 ? -6.680 10.937 11.104 1.00 92.62 443 ALA A C 1
ATOM 3457 O O . ALA A 1 443 ? -6.679 12.147 10.888 1.00 92.62 443 ALA A O 1
ATOM 3458 N N . GLY A 1 444 ? -7.629 10.343 11.831 1.00 94.50 444 GLY A N 1
ATOM 3459 C CA . GLY A 1 444 ? -8.653 11.110 12.535 1.00 94.50 444 GLY A CA 1
ATOM 3460 C C . GLY A 1 444 ? -8.086 11.840 13.751 1.00 94.50 444 GLY A C 1
ATOM 3461 O O . GLY A 1 444 ? -6.884 11.857 13.992 1.00 94.50 444 GLY A O 1
ATOM 3462 N N . SER A 1 445 ? -8.970 12.402 14.563 1.00 96.31 445 SER A N 1
ATOM 3463 C CA . SER A 1 445 ? -8.642 12.959 15.879 1.00 96.31 445 SER A CA 1
ATOM 3464 C C . SER A 1 445 ? -9.514 12.315 16.951 1.00 96.31 445 SER A C 1
ATOM 3466 O O . SER A 1 445 ? -10.455 11.595 16.634 1.00 96.31 445 SER A O 1
ATOM 3468 N N . ALA A 1 446 ? -9.259 12.584 18.232 1.00 95.12 446 ALA A N 1
ATOM 3469 C CA . ALA A 1 446 ? -10.120 12.065 19.297 1.00 95.12 446 ALA A CA 1
ATOM 3470 C C . ALA A 1 446 ? -11.595 12.499 19.143 1.00 95.12 446 ALA A C 1
ATOM 3472 O O . ALA A 1 446 ? -12.485 11.730 19.485 1.00 95.12 446 ALA A O 1
ATOM 3473 N N . GLY A 1 447 ? -11.862 13.693 18.592 1.00 96.12 447 GLY A N 1
ATOM 3474 C CA . GLY A 1 447 ? -13.223 14.192 18.332 1.00 96.12 447 GLY A CA 1
ATOM 3475 C C . GLY A 1 447 ? -13.798 13.833 16.962 1.00 96.12 447 GLY A C 1
ATOM 3476 O O . GLY A 1 447 ? -14.990 14.000 16.740 1.00 96.12 447 GLY A O 1
ATOM 3477 N N . SER A 1 448 ? -12.973 13.331 16.046 1.00 96.31 448 SER A N 1
ATOM 3478 C CA . SER A 1 448 ? -13.408 12.826 14.743 1.00 96.31 448 SER A CA 1
ATOM 3479 C C . SER A 1 448 ? -12.526 11.637 14.357 1.00 96.31 448 SER A C 1
ATOM 3481 O O . SER A 1 448 ? -11.636 11.764 13.506 1.00 96.31 448 SER A O 1
ATOM 3483 N N . PRO A 1 449 ? -12.663 10.498 15.062 1.00 96.50 449 PRO A N 1
ATOM 3484 C CA . PRO A 1 449 ? -11.795 9.357 14.838 1.00 96.50 449 PRO A CA 1
ATOM 3485 C C . PRO A 1 449 ? -12.149 8.706 13.504 1.00 96.50 449 PRO A C 1
ATOM 3487 O O . PRO A 1 449 ? -13.315 8.620 13.111 1.00 96.50 449 PRO A O 1
ATOM 3490 N N . ARG A 1 450 ? -11.135 8.220 12.791 1.00 96.25 450 ARG A N 1
ATOM 3491 C CA . ARG A 1 450 ? -11.333 7.597 11.484 1.00 96.25 450 ARG A CA 1
ATOM 3492 C C . ARG A 1 450 ? -11.760 6.143 11.651 1.00 96.25 450 ARG A C 1
ATOM 3494 O O . ARG A 1 450 ? -10.960 5.312 12.067 1.00 96.25 450 ARG A O 1
ATOM 3501 N N . THR A 1 451 ? -13.003 5.841 11.297 1.00 93.62 451 THR A N 1
ATOM 3502 C CA . THR A 1 451 ? -13.596 4.495 11.401 1.00 93.62 451 THR A CA 1
ATOM 3503 C C . THR A 1 451 ? -13.367 3.629 10.159 1.00 93.62 451 THR A C 1
ATOM 3505 O O . THR A 1 451 ? -13.523 2.411 10.210 1.00 93.62 451 THR A O 1
ATOM 3508 N N . SER A 1 452 ? -12.995 4.240 9.031 1.00 93.88 452 SER A N 1
ATOM 3509 C CA . SER A 1 452 ? -12.685 3.547 7.780 1.00 93.88 452 SER A CA 1
ATOM 3510 C C . SER A 1 452 ? -11.203 3.172 7.683 1.00 93.88 452 SER A C 1
ATOM 3512 O O . SER A 1 452 ? -10.361 3.689 8.420 1.00 93.88 452 SER A O 1
ATOM 3514 N N . LEU A 1 453 ? -10.854 2.328 6.705 1.00 94.50 453 LEU A N 1
ATOM 3515 C CA . LEU A 1 453 ? -9.459 2.029 6.380 1.00 94.50 453 LEU A CA 1
ATOM 3516 C C . LEU A 1 453 ? -8.667 3.332 6.147 1.00 94.50 453 LEU A C 1
ATOM 3518 O O . LEU A 1 453 ? -9.051 4.205 5.355 1.00 94.50 453 LEU A O 1
ATOM 3522 N N . LEU A 1 454 ? -7.559 3.474 6.865 1.00 94.69 454 LEU A N 1
ATOM 3523 C CA . LEU A 1 454 ? -6.552 4.503 6.664 1.00 94.69 454 LEU A CA 1
ATOM 3524 C C . LEU A 1 454 ? -5.522 3.980 5.672 1.00 94.69 454 LEU A C 1
ATOM 3526 O O . LEU A 1 454 ? -5.024 2.871 5.822 1.00 94.69 454 LEU A O 1
ATOM 3530 N N . THR A 1 455 ? -5.181 4.794 4.678 1.00 95.06 455 THR A N 1
ATOM 3531 C CA . THR A 1 455 ? 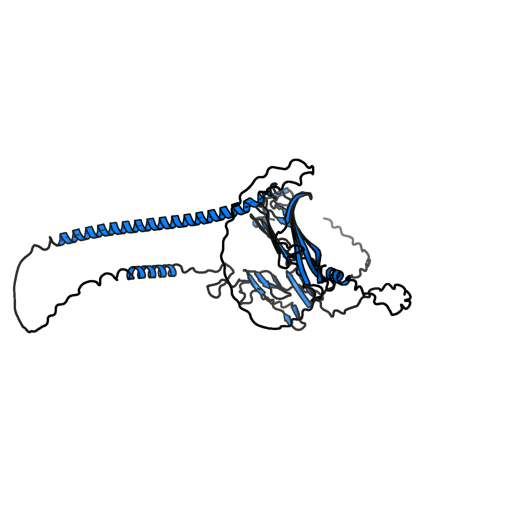-3.986 4.596 3.855 1.00 95.06 455 THR A CA 1
ATOM 3532 C C . THR A 1 455 ? -3.097 5.813 4.052 1.00 95.06 455 THR A C 1
ATOM 3534 O O . THR A 1 455 ? -3.544 6.943 3.851 1.00 95.06 455 THR A O 1
ATOM 3537 N N . CYS A 1 456 ? -1.866 5.574 4.492 1.00 93.56 456 CYS A N 1
ATOM 3538 C CA . CYS A 1 456 ? -0.860 6.597 4.701 1.00 93.56 456 CYS A CA 1
ATOM 3539 C C . CYS A 1 456 ? 0.290 6.380 3.729 1.00 93.56 456 CYS A C 1
ATOM 3541 O O . CYS A 1 456 ? 0.899 5.311 3.715 1.00 93.56 456 CYS A O 1
ATOM 3543 N N . THR A 1 457 ? 0.552 7.392 2.910 1.00 92.50 457 THR A N 1
ATOM 3544 C CA . THR A 1 457 ? 1.581 7.379 1.873 1.00 92.50 457 THR A CA 1
ATOM 3545 C C . THR A 1 457 ? 2.393 8.655 1.948 1.00 92.50 457 THR A C 1
ATOM 3547 O O . THR A 1 457 ? 1.808 9.732 2.076 1.00 92.50 457 THR A O 1
ATOM 3550 N N . SER A 1 458 ? 3.710 8.549 1.814 1.00 90.25 458 SER A N 1
ATOM 3551 C CA . SER A 1 458 ? 4.565 9.717 1.618 1.00 90.25 458 SER A CA 1
ATOM 3552 C C . SER A 1 458 ? 5.755 9.370 0.742 1.00 90.25 458 SER A C 1
ATOM 3554 O O . SER A 1 458 ? 6.364 8.308 0.895 1.00 90.25 458 SER A O 1
ATOM 3556 N N . ASP A 1 459 ? 6.114 10.320 -0.113 1.00 88.00 459 ASP A N 1
ATOM 3557 C CA . ASP A 1 459 ? 7.387 10.339 -0.814 1.00 88.00 459 ASP A CA 1
ATOM 3558 C C . ASP A 1 459 ? 8.425 10.998 0.086 1.00 88.00 459 ASP A C 1
ATOM 3560 O O . ASP A 1 459 ? 8.298 12.155 0.498 1.00 88.00 459 ASP A O 1
ATOM 3564 N N . ILE A 1 460 ? 9.463 10.247 0.417 1.00 86.06 460 ILE A N 1
ATOM 3565 C CA . ILE A 1 460 ? 10.633 10.756 1.102 1.00 86.06 460 ILE A CA 1
ATOM 3566 C C . ILE A 1 460 ? 11.631 11.133 0.005 1.00 86.06 460 ILE A C 1
ATOM 3568 O O . ILE A 1 460 ? 12.156 10.275 -0.716 1.00 86.06 460 ILE A O 1
ATOM 3572 N N . SER A 1 461 ? 11.883 12.438 -0.120 1.00 81.12 461 SER A N 1
ATOM 3573 C CA . SER A 1 461 ? 12.835 13.005 -1.083 1.00 81.12 461 SER A CA 1
ATOM 3574 C C . SER A 1 461 ? 14.275 12.950 -0.558 1.00 81.12 461 SER A C 1
ATOM 3576 O O . SER A 1 461 ? 14.485 13.150 0.643 1.00 81.12 461 SER A O 1
ATOM 3578 N N . PRO A 1 462 ? 15.288 12.714 -1.411 1.00 71.00 462 PRO A N 1
ATOM 3579 C CA . PRO A 1 462 ? 16.678 12.571 -0.990 1.00 71.00 462 PRO A CA 1
ATOM 3580 C C . PRO A 1 462 ? 17.231 13.702 -0.147 1.00 71.00 462 PRO A C 1
ATOM 3582 O O . PRO A 1 462 ? 17.973 13.468 0.800 1.00 71.00 462 PRO A O 1
ATOM 3585 N N . SER A 1 463 ? 16.836 14.938 -0.418 1.00 70.44 463 SER A N 1
ATOM 3586 C CA . SER A 1 463 ? 17.258 16.078 0.396 1.00 70.44 463 SER A CA 1
ATOM 3587 C C . SER A 1 463 ? 16.856 15.937 1.871 1.00 70.44 463 SER A C 1
ATOM 3589 O O . SER A 1 463 ? 17.519 16.498 2.739 1.00 70.44 463 SER A O 1
ATOM 3591 N N . SER A 1 464 ? 15.821 15.143 2.164 1.00 67.69 464 SER A N 1
ATOM 3592 C CA . SER A 1 464 ? 15.290 14.916 3.509 1.00 67.69 464 SER A CA 1
ATOM 3593 C C . SER A 1 464 ? 15.986 13.777 4.276 1.00 67.69 464 SER A C 1
ATOM 3595 O O . SER A 1 464 ? 15.829 13.705 5.492 1.00 67.69 464 SER A O 1
ATOM 3597 N N . TYR A 1 465 ? 16.744 12.886 3.611 1.00 67.19 465 TYR A N 1
ATOM 3598 C CA . TYR A 1 465 ? 17.404 11.732 4.267 1.00 67.19 465 TYR A CA 1
ATOM 3599 C C . TYR A 1 465 ? 18.711 11.226 3.613 1.00 67.19 465 TYR A C 1
ATOM 3601 O O . TYR A 1 465 ? 19.512 10.619 4.315 1.00 67.19 465 TYR A O 1
ATOM 3609 N N . LEU A 1 466 ? 19.005 11.531 2.344 1.00 59.69 466 LEU A N 1
ATOM 3610 C CA . LEU A 1 466 ? 20.123 11.017 1.515 1.00 59.69 466 LEU A CA 1
ATOM 3611 C C . LEU A 1 466 ? 21.317 11.959 1.313 1.00 59.69 466 LEU A C 1
ATOM 3613 O O . LEU A 1 466 ? 22.186 11.677 0.497 1.00 59.69 466 LEU A O 1
ATOM 3617 N N . SER A 1 467 ? 21.443 13.064 2.049 1.00 62.31 467 SER A N 1
ATOM 3618 C CA . SER A 1 467 ? 22.689 13.857 1.977 1.00 62.31 467 SER A CA 1
ATOM 3619 C C . SER A 1 467 ? 23.958 13.126 2.473 1.00 62.31 467 SER A C 1
ATOM 3621 O O . SER A 1 467 ? 25.033 13.711 2.436 1.00 62.31 467 SER A O 1
ATOM 3623 N N . LEU A 1 468 ? 23.860 11.869 2.929 1.00 66.44 468 LEU A N 1
ATOM 3624 C CA . LEU A 1 468 ? 25.000 10.970 3.124 1.00 66.44 468 LEU A CA 1
ATOM 3625 C C . LEU A 1 468 ? 24.765 9.676 2.331 1.00 66.44 468 LEU A C 1
ATOM 3627 O O . LEU A 1 468 ? 23.664 9.127 2.424 1.00 66.44 468 LEU A O 1
ATOM 3631 N N . PRO A 1 469 ? 25.776 9.177 1.597 1.00 82.00 469 PRO A N 1
ATOM 3632 C CA . PRO A 1 469 ? 25.681 7.896 0.912 1.00 82.00 469 PRO A CA 1
ATOM 3633 C C . PRO A 1 469 ? 25.470 6.756 1.917 1.00 82.00 469 PRO A C 1
ATOM 3635 O O . PRO A 1 469 ? 25.927 6.824 3.067 1.00 82.00 469 PRO A O 1
ATOM 3638 N N . MET A 1 470 ? 24.758 5.718 1.479 1.00 87.19 470 MET A N 1
ATOM 3639 C CA . MET A 1 470 ? 24.607 4.492 2.262 1.00 87.19 470 MET A CA 1
ATOM 3640 C C . MET A 1 470 ? 25.907 3.683 2.210 1.00 87.19 470 MET A C 1
ATOM 3642 O O . MET A 1 470 ? 26.510 3.538 1.149 1.00 87.19 470 MET A O 1
ATOM 3646 N N . ASN A 1 471 ? 26.333 3.154 3.357 1.00 90.81 471 ASN A N 1
ATOM 3647 C CA . ASN A 1 471 ? 27.492 2.267 3.453 1.00 90.81 471 ASN A CA 1
ATOM 3648 C C . ASN A 1 471 ? 27.047 0.803 3.589 1.00 90.81 471 ASN A C 1
ATOM 3650 O O . ASN A 1 471 ? 25.937 0.522 4.041 1.00 90.81 471 ASN A O 1
ATOM 3654 N N . HIS A 1 472 ? 27.940 -0.133 3.253 1.00 91.62 472 HIS A N 1
ATOM 3655 C CA . HIS A 1 472 ? 27.764 -1.546 3.596 1.00 91.62 472 HIS A CA 1
ATOM 3656 C C . HIS A 1 472 ? 27.502 -1.692 5.107 1.00 91.62 472 HIS A C 1
ATOM 3658 O O . HIS A 1 472 ? 28.177 -1.054 5.918 1.00 91.62 472 HIS A O 1
ATOM 3664 N N . LEU A 1 473 ? 26.519 -2.524 5.459 1.00 92.12 473 LEU A N 1
ATOM 3665 C CA . LEU A 1 473 ? 25.979 -2.755 6.806 1.00 92.12 473 LEU A CA 1
ATOM 3666 C C . LEU A 1 473 ? 25.236 -1.576 7.446 1.00 92.12 473 LEU A C 1
ATOM 3668 O O . LEU A 1 473 ? 24.888 -1.654 8.627 1.00 92.12 473 LEU A O 1
ATOM 3672 N N . ASP A 1 474 ? 24.944 -0.505 6.705 1.00 93.12 474 ASP A N 1
ATOM 3673 C CA . ASP A 1 474 ? 23.957 0.461 7.182 1.00 93.12 474 ASP A CA 1
ATOM 3674 C C . ASP A 1 474 ? 22.590 -0.233 7.308 1.00 93.12 474 ASP A C 1
ATOM 3676 O O . ASP A 1 474 ? 22.195 -1.038 6.466 1.00 93.12 474 ASP A O 1
ATOM 3680 N N . GLU A 1 475 ? 21.845 0.088 8.361 1.00 92.81 475 GLU A N 1
ATOM 3681 C CA . GLU A 1 475 ? 20.490 -0.415 8.568 1.00 92.81 475 GLU A CA 1
ATOM 3682 C C . GLU A 1 475 ? 19.478 0.717 8.390 1.00 92.81 475 GLU A C 1
ATOM 3684 O O . GLU A 1 475 ? 19.613 1.791 8.972 1.00 92.81 475 GLU A O 1
ATOM 3689 N N . LEU A 1 476 ? 18.409 0.465 7.650 1.00 91.00 476 LEU A N 1
ATOM 3690 C CA . LEU A 1 476 ? 17.240 1.324 7.563 1.00 91.00 476 LEU A CA 1
ATOM 3691 C C . LEU A 1 476 ? 16.121 0.714 8.401 1.00 91.00 476 LEU A C 1
ATOM 3693 O O . LEU A 1 476 ? 15.560 -0.324 8.054 1.00 91.00 476 LEU A O 1
ATOM 3697 N N . TRP A 1 477 ? 15.811 1.352 9.522 1.00 91.88 477 TRP A N 1
ATOM 3698 C CA . TRP A 1 477 ? 14.748 0.962 10.437 1.00 91.88 477 TRP A CA 1
ATOM 3699 C C . TRP A 1 477 ? 13.479 1.728 10.104 1.00 91.88 477 TRP A C 1
ATOM 3701 O O . TRP A 1 477 ? 13.431 2.952 10.211 1.00 91.88 477 TRP A O 1
ATOM 3711 N N . PHE A 1 478 ? 12.437 0.994 9.756 1.00 89.81 478 PHE A N 1
ATOM 3712 C CA . PHE A 1 478 ? 11.123 1.515 9.438 1.00 89.81 478 PHE A CA 1
ATOM 3713 C C . PHE A 1 478 ? 10.182 1.188 10.577 1.00 89.81 478 PHE A C 1
ATOM 3715 O O . PHE A 1 478 ? 9.904 0.023 10.857 1.00 89.81 478 PHE A O 1
ATOM 3722 N N . TYR A 1 479 ? 9.685 2.227 11.225 1.00 92.00 479 TYR A N 1
ATOM 3723 C CA . TYR A 1 479 ? 8.810 2.116 12.373 1.00 92.00 479 TYR A CA 1
ATOM 3724 C C . TYR A 1 479 ? 7.500 2.835 12.065 1.00 92.00 479 TYR A C 1
ATOM 3726 O O . TYR A 1 479 ? 7.469 4.048 11.870 1.00 92.00 479 TYR A O 1
ATOM 3734 N N . CYS A 1 480 ? 6.407 2.086 11.985 1.00 93.62 480 CYS A N 1
ATOM 3735 C CA . CYS A 1 480 ? 5.071 2.640 11.797 1.00 93.62 480 CYS A CA 1
ATOM 3736 C C . CYS A 1 480 ? 4.229 2.426 13.051 1.00 93.62 480 CYS A C 1
ATOM 3738 O O . CYS A 1 480 ? 4.354 1.424 13.755 1.00 93.62 480 CYS A O 1
ATOM 3740 N N . GLN A 1 481 ? 3.395 3.416 13.332 1.00 95.31 481 GLN A N 1
ATOM 3741 C CA . GLN A 1 481 ? 2.598 3.531 14.537 1.00 95.31 481 GLN A CA 1
ATOM 3742 C C . GLN A 1 481 ? 1.166 3.888 14.143 1.00 95.31 481 GLN A C 1
ATOM 3744 O O . GLN A 1 481 ? 0.951 4.801 13.342 1.00 95.31 481 GLN A O 1
ATOM 3749 N N . ALA A 1 482 ? 0.190 3.208 14.736 1.00 96.38 482 ALA A N 1
ATOM 3750 C CA . ALA A 1 482 ? -1.222 3.552 14.650 1.00 96.38 482 ALA A CA 1
ATOM 3751 C C . ALA A 1 482 ? -1.813 3.638 16.059 1.00 96.38 482 ALA A C 1
ATOM 3753 O O . ALA A 1 482 ? -1.662 2.714 16.858 1.00 96.38 482 ALA A O 1
ATOM 3754 N N . ASP A 1 483 ? -2.500 4.739 16.344 1.00 96.06 483 ASP A N 1
ATOM 3755 C CA . ASP A 1 483 ? -3.168 4.996 17.614 1.00 96.06 483 ASP A CA 1
ATOM 3756 C C . ASP A 1 483 ? -4.680 4.906 17.401 1.00 96.06 483 ASP A C 1
ATOM 3758 O O . ASP A 1 483 ? -5.219 5.487 16.449 1.00 96.06 483 ASP A O 1
ATOM 3762 N N . ASN A 1 484 ? -5.375 4.189 18.282 1.00 95.12 484 ASN A N 1
ATOM 3763 C CA . ASN A 1 484 ? -6.829 4.223 18.325 1.00 95.12 484 ASN A CA 1
ATOM 3764 C C . ASN A 1 484 ? -7.346 5.099 19.474 1.00 95.12 484 ASN A C 1
ATOM 3766 O O . ASN A 1 484 ? -6.654 5.423 20.441 1.00 95.12 484 ASN A O 1
ATOM 3770 N N . GLY A 1 485 ? -8.592 5.525 19.338 1.00 95.12 485 GLY A N 1
ATOM 3771 C CA . GLY A 1 485 ? -9.256 6.374 20.311 1.00 95.12 485 GLY A CA 1
ATOM 3772 C C . GLY A 1 485 ? -10.625 6.805 19.814 1.00 95.12 485 GLY A C 1
ATOM 3773 O O . GLY A 1 485 ? -11.155 6.249 18.850 1.00 95.12 485 GLY A O 1
ATOM 3774 N N . GLY A 1 486 ? -11.196 7.810 20.463 1.00 94.31 486 GLY A N 1
ATOM 3775 C CA . GLY A 1 486 ? -12.473 8.371 20.048 1.00 94.31 486 GLY A CA 1
ATOM 3776 C C . GLY A 1 486 ? -13.183 9.106 21.166 1.00 94.31 486 GLY A C 1
ATOM 3777 O O . GLY A 1 486 ? -12.541 9.666 22.056 1.00 94.31 486 GLY A O 1
ATOM 3778 N N . TYR A 1 487 ? -14.510 9.089 21.125 1.00 94.06 487 TYR A N 1
ATOM 3779 C CA . TYR A 1 487 ? -15.336 9.756 22.116 1.00 94.06 487 TYR A CA 1
ATOM 3780 C C . TYR A 1 487 ? -16.672 9.047 22.348 1.00 94.06 487 TYR A C 1
ATOM 3782 O O . TYR A 1 487 ? -17.201 8.344 21.483 1.00 94.06 487 TYR A O 1
ATOM 3790 N N . VAL A 1 488 ? -17.242 9.302 23.522 1.00 92.00 488 VAL A N 1
ATOM 3791 C CA . VAL A 1 488 ? -18.628 8.994 23.868 1.00 92.00 488 VAL A CA 1
ATOM 3792 C C . VAL A 1 488 ? -19.297 10.252 24.414 1.00 92.00 488 VAL A C 1
ATOM 3794 O O . VAL A 1 488 ? -18.725 10.971 25.230 1.00 92.00 488 VAL A O 1
ATOM 3797 N N . VAL A 1 489 ? -20.504 10.540 23.945 1.00 93.56 489 VAL A N 1
ATOM 3798 C CA . VAL A 1 489 ? -21.342 11.640 24.421 1.00 93.56 489 VAL A CA 1
ATOM 3799 C C . VAL A 1 489 ? -22.413 11.046 25.313 1.00 93.56 489 VAL A C 1
ATOM 3801 O O . VAL A 1 489 ? -23.225 10.233 24.865 1.00 93.56 489 VAL A O 1
ATOM 3804 N N . VAL A 1 490 ? -22.402 11.450 26.579 1.00 93.06 490 VAL A N 1
ATOM 3805 C CA . VAL A 1 490 ? -23.359 11.000 27.584 1.00 93.06 490 VAL A CA 1
ATOM 3806 C C . VAL A 1 490 ? -24.310 12.145 27.901 1.00 93.06 490 VAL A C 1
ATOM 3808 O O . VAL A 1 490 ? -23.883 13.212 28.346 1.00 93.06 490 VAL A O 1
ATOM 3811 N N . ARG A 1 491 ? -25.605 11.936 27.673 1.00 93.88 491 ARG A N 1
ATOM 3812 C CA . ARG A 1 491 ? -26.665 12.868 28.050 1.00 93.88 491 ARG A CA 1
ATOM 3813 C C . ARG A 1 491 ? -27.032 12.667 29.512 1.00 93.88 491 ARG A C 1
ATOM 3815 O O . ARG A 1 491 ? -27.378 11.564 29.930 1.00 93.88 491 ARG A O 1
ATOM 3822 N N . ASN A 1 492 ? -27.002 13.754 30.268 1.00 91.06 492 ASN A N 1
ATOM 3823 C CA . ASN A 1 492 ? -27.585 13.820 31.592 1.00 91.06 492 ASN A CA 1
ATOM 3824 C C . ASN A 1 492 ? -29.075 14.170 31.442 1.00 91.06 492 ASN A C 1
ATOM 3826 O O . ASN A 1 492 ? -29.427 15.266 31.009 1.00 91.06 492 ASN A O 1
ATOM 3830 N N . HIS A 1 493 ? -29.957 13.222 31.762 1.00 89.56 493 HIS A N 1
ATOM 3831 C CA . HIS A 1 493 ? -31.408 13.424 31.669 1.00 89.56 493 HIS A CA 1
ATOM 3832 C C . HIS A 1 493 ? -31.960 14.360 32.752 1.00 89.56 493 HIS A C 1
ATOM 3834 O O . HIS A 1 493 ? -33.016 14.944 32.544 1.00 89.56 493 HIS A O 1
ATOM 3840 N N . GLU A 1 494 ? -31.247 14.551 33.863 1.00 91.75 494 GLU A N 1
ATOM 3841 C CA . GLU A 1 494 ? -31.671 15.436 34.955 1.00 91.75 494 GLU A CA 1
ATOM 3842 C C . GLU A 1 494 ? -31.391 16.907 34.635 1.00 91.75 494 GLU A C 1
ATOM 3844 O O . GLU A 1 494 ? -32.227 17.768 34.891 1.00 91.75 494 GLU A O 1
ATOM 3849 N N . SER A 1 495 ? -30.230 17.205 34.041 1.00 93.62 495 SER A N 1
ATOM 3850 C CA . SER A 1 495 ? -29.852 18.579 33.674 1.00 93.62 495 SER A CA 1
ATOM 3851 C C . SER A 1 495 ? -30.175 18.947 32.226 1.00 93.62 495 SER A C 1
ATOM 3853 O O . SER A 1 495 ? -30.033 20.104 31.837 1.00 93.62 495 SER A O 1
ATOM 3855 N N . GLY A 1 496 ? -30.540 17.968 31.394 1.00 93.12 496 GLY A N 1
ATOM 3856 C CA . GLY A 1 496 ? -30.707 18.135 29.949 1.00 93.12 496 GLY A CA 1
ATOM 3857 C C . GLY A 1 496 ? -29.399 18.351 29.172 1.00 93.12 496 GLY A C 1
ATOM 3858 O O . GLY A 1 496 ? -29.435 18.379 27.942 1.00 93.12 496 GLY A O 1
ATOM 3859 N N . GLY A 1 497 ? -28.255 18.477 29.857 1.00 95.19 497 GLY A N 1
ATOM 3860 C CA . GLY A 1 497 ? -26.938 18.679 29.255 1.00 95.19 497 GLY A CA 1
ATOM 3861 C C . GLY A 1 497 ? -26.291 17.388 28.746 1.00 95.19 497 GLY A C 1
ATOM 3862 O O . GLY A 1 497 ? -26.714 16.278 29.069 1.00 95.19 497 GLY A O 1
ATOM 3863 N N . SER A 1 498 ? -25.223 17.524 27.961 1.00 95.56 498 SER A N 1
ATOM 3864 C CA . SER A 1 498 ? -24.411 16.400 27.484 1.00 95.56 498 SER A CA 1
ATOM 3865 C C . SER A 1 498 ? -22.934 16.627 27.767 1.00 95.56 498 SER A C 1
ATOM 3867 O O . SER A 1 498 ? -22.427 17.717 27.511 1.00 95.56 498 SER A O 1
ATOM 3869 N N . ASN A 1 499 ? -22.242 15.583 28.213 1.00 95.25 499 ASN A N 1
ATOM 3870 C CA . ASN A 1 499 ? -20.799 15.588 28.425 1.00 95.25 499 ASN A CA 1
ATOM 3871 C C . ASN A 1 499 ? -20.121 14.667 27.409 1.00 95.25 499 ASN A C 1
ATOM 3873 O O . ASN A 1 499 ? -20.544 13.524 27.224 1.00 95.25 499 ASN A O 1
ATOM 3877 N N . THR A 1 500 ? -19.056 15.155 26.776 1.00 94.88 500 THR A N 1
ATOM 3878 C CA . THR A 1 500 ? -18.221 14.355 25.874 1.00 94.88 500 THR A CA 1
ATOM 3879 C C . THR A 1 500 ? -17.009 13.839 26.630 1.00 94.88 500 THR A C 1
ATOM 3881 O O . THR A 1 500 ? -16.222 14.620 27.161 1.00 94.88 500 THR A O 1
ATOM 3884 N N . TYR A 1 501 ? -16.840 12.524 26.640 1.00 92.81 501 TYR A N 1
ATOM 3885 C CA . TYR A 1 501 ? -15.688 11.849 27.217 1.00 92.81 501 TYR A CA 1
ATOM 3886 C C . TYR A 1 501 ? -14.822 11.313 26.088 1.00 92.81 501 TYR A C 1
ATOM 3888 O O . TYR A 1 501 ? -15.294 10.549 25.245 1.00 92.81 501 TYR A O 1
ATOM 3896 N N . TYR A 1 502 ? -13.559 11.727 26.068 1.00 93.88 502 TYR A N 1
ATOM 3897 C CA . TYR A 1 502 ? -12.588 11.262 25.088 1.00 93.88 502 TYR A CA 1
ATOM 3898 C C . TYR A 1 502 ? -11.880 10.014 25.589 1.00 93.88 502 TYR A C 1
ATOM 3900 O O . TYR A 1 502 ? -11.556 9.891 26.771 1.00 93.88 502 TYR A O 1
ATOM 3908 N N . TYR A 1 503 ? -11.614 9.108 24.661 1.00 87.62 503 TYR A N 1
ATOM 3909 C CA . TYR A 1 503 ? -10.890 7.883 24.914 1.00 87.62 503 TYR A CA 1
ATOM 3910 C C . TYR A 1 503 ? -9.565 7.880 24.151 1.00 87.62 503 TYR A C 1
ATOM 3912 O O . TYR A 1 503 ? -9.534 8.057 22.929 1.00 87.62 503 TYR A O 1
ATOM 3920 N N . SER A 1 504 ? -8.486 7.636 24.892 1.00 91.56 504 SER A N 1
ATOM 3921 C CA . SER A 1 504 ? -7.158 7.343 24.358 1.00 91.56 504 SER A CA 1
ATOM 3922 C C . SER A 1 504 ? -6.928 5.847 24.476 1.00 91.56 504 SER A C 1
ATOM 3924 O O . SER A 1 504 ? -6.932 5.315 25.587 1.00 91.56 504 SER A O 1
ATOM 3926 N N . GLY A 1 505 ? -6.774 5.174 23.341 1.00 88.44 505 GLY A N 1
ATOM 3927 C CA . GLY A 1 505 ? -6.660 3.729 23.316 1.00 88.44 505 GLY A CA 1
ATOM 3928 C C . GLY A 1 505 ? -5.242 3.201 23.326 1.00 88.44 505 GLY A C 1
ATOM 3929 O O . GLY A 1 505 ? -4.352 3.732 23.990 1.00 88.44 505 GLY A O 1
ATOM 3930 N N . LYS A 1 506 ? -5.058 2.082 22.636 1.00 93.56 506 LYS A N 1
ATOM 3931 C CA . LYS A 1 506 ? -3.776 1.430 22.435 1.00 93.56 506 LYS A CA 1
ATOM 3932 C C . LYS A 1 506 ? -3.092 1.959 21.184 1.00 93.56 506 LYS A C 1
ATOM 3934 O O . LYS A 1 506 ? -3.702 2.296 20.169 1.00 93.56 506 LYS A O 1
ATOM 3939 N N . THR A 1 507 ? -1.778 1.903 21.260 1.00 95.06 507 THR A N 1
ATOM 3940 C CA . THR A 1 507 ? -0.887 2.133 20.141 1.00 95.06 507 THR A CA 1
ATOM 3941 C C . THR A 1 507 ? -0.397 0.784 19.628 1.00 95.06 507 THR A C 1
ATOM 3943 O O . THR A 1 507 ? 0.185 0.013 20.393 1.00 95.06 507 THR A O 1
ATOM 3946 N N . GLN A 1 508 ? -0.607 0.502 18.343 1.00 93.56 508 GLN A N 1
ATOM 3947 C CA . GLN A 1 508 ? 0.067 -0.598 17.659 1.00 93.56 508 GLN A CA 1
ATOM 3948 C C . GLN A 1 508 ? 1.296 -0.056 16.944 1.00 93.56 508 GLN A C 1
ATOM 3950 O O . GLN A 1 508 ? 1.208 0.920 16.200 1.00 93.56 508 GLN A O 1
ATOM 3955 N N . ASN A 1 509 ? 2.422 -0.734 17.139 1.00 92.50 509 ASN A N 1
ATOM 3956 C CA . ASN A 1 509 ? 3.678 -0.409 16.484 1.00 92.50 509 ASN A CA 1
ATOM 3957 C C . ASN A 1 509 ? 4.134 -1.583 15.625 1.00 92.50 509 ASN A C 1
ATOM 3959 O O . ASN A 1 509 ? 3.890 -2.743 15.972 1.00 92.50 509 ASN A O 1
ATOM 3963 N N . TYR A 1 510 ? 4.818 -1.281 14.529 1.00 88.19 510 TYR A N 1
ATOM 3964 C CA . TYR A 1 510 ? 5.462 -2.276 13.689 1.00 88.19 510 TYR A CA 1
ATOM 3965 C C . TYR A 1 510 ? 6.833 -1.771 13.237 1.00 88.19 510 TYR A C 1
ATOM 3967 O O . TYR A 1 510 ? 6.949 -0.647 12.746 1.00 88.19 510 TYR A O 1
ATOM 3975 N N . LEU A 1 511 ? 7.860 -2.602 13.432 1.00 89.06 511 LEU A N 1
ATOM 3976 C CA . LEU A 1 511 ? 9.256 -2.315 13.109 1.00 89.06 511 LEU A CA 1
ATOM 3977 C C . LEU A 1 511 ? 9.766 -3.341 12.096 1.00 89.06 511 LEU A C 1
ATOM 3979 O O . LEU A 1 511 ? 9.627 -4.544 12.312 1.00 89.06 511 LEU A O 1
ATOM 3983 N N . PHE A 1 512 ? 10.397 -2.867 11.029 1.00 86.69 512 PHE A N 1
ATOM 3984 C CA . PHE A 1 512 ? 11.145 -3.700 10.092 1.00 86.69 512 PHE A CA 1
ATOM 3985 C C . PHE A 1 512 ? 12.449 -3.015 9.696 1.00 86.69 512 PHE A C 1
ATOM 3987 O O . PHE A 1 512 ? 12.541 -1.789 9.675 1.00 86.69 512 PHE A O 1
ATOM 3994 N N . THR A 1 513 ? 13.449 -3.822 9.376 1.00 90.50 513 THR A N 1
ATOM 3995 C CA . THR A 1 513 ? 14.818 -3.388 9.120 1.00 90.50 513 THR A CA 1
ATOM 3996 C C . THR A 1 513 ? 15.253 -3.839 7.733 1.00 90.50 513 THR A C 1
ATOM 3998 O O . THR A 1 513 ? 15.056 -4.993 7.354 1.00 90.50 513 THR A O 1
ATOM 4001 N N . PHE A 1 514 ? 15.880 -2.943 6.980 1.00 88.38 514 PHE A N 1
ATOM 4002 C CA . PHE A 1 514 ? 16.644 -3.299 5.788 1.00 88.38 514 PHE A CA 1
ATOM 4003 C C . PHE A 1 514 ? 18.122 -3.080 6.057 1.00 88.38 514 PHE A C 1
ATOM 4005 O O . PHE A 1 514 ? 18.504 -1.992 6.466 1.00 88.38 514 PHE A O 1
ATOM 4012 N N . THR A 1 515 ? 18.945 -4.087 5.822 1.00 90.44 515 THR A N 1
ATOM 4013 C CA . THR A 1 515 ? 20.398 -3.978 5.897 1.00 90.44 515 THR A CA 1
ATOM 4014 C C . THR A 1 515 ? 20.944 -3.805 4.488 1.00 90.44 515 THR A C 1
ATOM 4016 O O . THR A 1 515 ? 20.624 -4.582 3.586 1.00 90.44 515 THR A O 1
ATOM 4019 N N . ILE A 1 516 ? 21.734 -2.754 4.299 1.00 89.25 516 ILE A N 1
ATOM 4020 C CA . ILE A 1 516 ? 22.363 -2.417 3.031 1.00 89.25 516 ILE A CA 1
ATOM 4021 C C . ILE A 1 516 ? 23.606 -3.285 2.853 1.00 89.25 516 ILE A C 1
ATOM 4023 O O . ILE A 1 516 ? 24.522 -3.252 3.673 1.00 89.25 516 ILE A O 1
ATOM 4027 N N . ASP A 1 517 ? 23.651 -4.033 1.762 1.00 89.25 517 ASP A N 1
ATOM 4028 C CA . ASP A 1 517 ? 24.788 -4.843 1.362 1.00 89.25 517 ASP A CA 1
ATOM 4029 C C . ASP A 1 517 ? 25.234 -4.490 -0.052 1.00 89.25 517 ASP A C 1
ATOM 4031 O O . ASP A 1 517 ? 24.725 -5.003 -1.040 1.00 89.25 517 ASP A O 1
ATOM 4035 N N . ILE A 1 518 ? 26.185 -3.566 -0.127 1.00 86.69 518 ILE A N 1
ATOM 4036 C CA . ILE A 1 518 ? 26.798 -3.123 -1.383 1.00 86.69 518 ILE A CA 1
ATOM 4037 C C . ILE A 1 518 ? 28.060 -3.918 -1.736 1.00 86.69 518 ILE A C 1
ATOM 4039 O O . ILE A 1 518 ? 28.798 -3.499 -2.623 1.00 86.69 518 ILE A O 1
ATOM 4043 N N . VAL A 1 519 ? 28.365 -4.994 -1.004 1.00 84.38 519 VAL A N 1
ATOM 4044 C CA . VAL A 1 519 ? 29.503 -5.851 -1.334 1.00 84.38 519 VAL A CA 1
ATOM 4045 C C . VAL A 1 519 ? 29.023 -6.855 -2.369 1.00 84.38 519 VAL A C 1
ATOM 4047 O O . VAL A 1 519 ? 28.104 -7.630 -2.110 1.00 84.38 519 VAL A O 1
ATOM 4050 N N . ASP A 1 520 ? 29.639 -6.827 -3.550 1.00 78.81 520 ASP A N 1
ATOM 4051 C CA . ASP A 1 520 ? 29.352 -7.822 -4.575 1.00 78.81 520 ASP A CA 1
ATOM 4052 C C . ASP A 1 520 ? 29.632 -9.227 -4.018 1.00 78.81 520 ASP A C 1
ATOM 4054 O O . ASP A 1 520 ? 30.633 -9.430 -3.317 1.00 78.81 520 ASP A O 1
ATOM 4058 N N . PRO A 1 521 ? 28.757 -10.209 -4.293 1.00 72.69 521 PRO A N 1
ATOM 4059 C CA . PRO A 1 521 ? 28.976 -11.567 -3.831 1.00 72.69 521 PRO A CA 1
ATOM 4060 C C . PRO A 1 521 ? 30.293 -12.089 -4.409 1.00 72.69 521 PRO A C 1
ATOM 4062 O O . PRO A 1 521 ? 30.503 -12.070 -5.620 1.00 72.69 521 PRO A O 1
ATOM 4065 N N . TYR A 1 522 ? 31.173 -12.575 -3.538 1.00 70.56 522 TYR A N 1
ATOM 4066 C CA . TYR A 1 522 ? 32.444 -13.177 -3.921 1.00 70.56 522 TYR A CA 1
ATOM 4067 C C . TYR A 1 522 ? 32.482 -14.636 -3.480 1.00 70.56 522 TYR A C 1
ATOM 4069 O O . TYR A 1 522 ? 31.942 -15.009 -2.435 1.00 70.56 522 TYR A O 1
ATOM 4077 N N . HIS A 1 523 ? 33.142 -15.470 -4.278 1.00 70.75 523 HIS A N 1
ATOM 4078 C CA . HIS A 1 523 ? 33.375 -16.869 -3.951 1.00 70.75 523 HIS A CA 1
ATOM 4079 C C . HIS A 1 523 ? 34.860 -17.078 -3.649 1.00 70.75 523 HIS A C 1
ATOM 4081 O O . HIS A 1 523 ? 35.725 -16.685 -4.432 1.00 70.75 523 HIS A O 1
ATOM 4087 N N . CYS A 1 524 ? 35.171 -17.701 -2.512 1.00 73.12 524 CYS A N 1
ATOM 4088 C CA . CYS A 1 524 ? 36.541 -18.061 -2.154 1.00 73.12 524 CYS A CA 1
ATOM 4089 C C . CYS A 1 524 ? 36.744 -19.558 -2.365 1.00 73.12 524 CYS A C 1
ATOM 4091 O O . CYS A 1 524 ? 36.160 -20.373 -1.651 1.00 73.12 524 CYS A O 1
ATOM 4093 N N . TYR A 1 525 ? 37.605 -19.923 -3.315 1.00 72.44 525 TYR A N 1
ATOM 4094 C CA . TYR A 1 525 ? 38.026 -21.309 -3.474 1.00 72.44 525 TYR A CA 1
ATOM 4095 C C . TYR A 1 525 ? 39.154 -21.600 -2.477 1.00 72.44 525 TYR A C 1
ATOM 4097 O O . TYR A 1 525 ? 40.193 -20.940 -2.493 1.00 72.44 525 TYR A O 1
ATOM 4105 N N . SER A 1 526 ? 38.893 -22.535 -1.558 1.00 64.19 526 SER A N 1
ATOM 4106 C CA . SER A 1 526 ? 39.821 -23.165 -0.603 1.00 64.19 526 SER A CA 1
ATOM 4107 C C . SER A 1 526 ? 41.201 -22.501 -0.434 1.00 64.19 526 SER A C 1
ATOM 4109 O O . SER A 1 526 ? 42.229 -23.057 -0.818 1.00 64.19 526 SER A O 1
ATOM 4111 N N . GLY A 1 527 ? 41.227 -21.338 0.224 1.00 67.12 527 GLY A N 1
ATOM 4112 C CA . GLY A 1 527 ? 42.364 -20.929 1.053 1.00 67.12 527 GLY A CA 1
ATOM 4113 C C . GLY A 1 527 ? 43.220 -19.740 0.618 1.00 67.12 527 GLY A C 1
ATOM 4114 O O . GLY A 1 527 ? 43.938 -19.244 1.480 1.00 67.12 527 GLY A O 1
ATOM 4115 N N . THR A 1 528 ? 43.172 -19.229 -0.618 1.00 59.94 528 THR A N 1
ATOM 4116 C CA . THR A 1 528 ? 44.047 -18.078 -0.972 1.00 59.94 528 THR A CA 1
ATOM 4117 C C . THR A 1 528 ? 43.515 -17.086 -2.001 1.00 59.94 528 THR A C 1
ATOM 4119 O O . THR A 1 528 ? 44.048 -15.980 -2.062 1.00 59.94 528 THR A O 1
ATOM 4122 N N . THR A 1 529 ? 42.478 -17.401 -2.781 1.00 74.25 529 THR A N 1
ATOM 4123 C CA . THR A 1 529 ? 41.955 -16.458 -3.782 1.00 74.25 529 THR A CA 1
ATOM 4124 C C . THR A 1 529 ? 40.431 -16.420 -3.751 1.00 74.25 529 THR A C 1
ATOM 4126 O O . THR A 1 529 ? 39.751 -17.427 -3.942 1.00 74.25 529 THR A O 1
ATOM 4129 N N . CYS A 1 530 ? 39.895 -15.239 -3.448 1.00 74.62 530 CYS A N 1
ATOM 4130 C CA . CYS A 1 530 ? 38.482 -14.940 -3.617 1.00 74.62 530 CYS A CA 1
ATOM 4131 C C . CYS A 1 530 ? 38.319 -14.255 -4.969 1.00 74.62 530 CYS A C 1
ATOM 4133 O O . CYS A 1 530 ? 39.001 -13.267 -5.248 1.00 74.62 530 CYS A O 1
ATOM 4135 N N . LEU A 1 531 ? 37.460 -14.808 -5.816 1.00 72.88 531 LEU A N 1
ATOM 4136 C CA . LEU A 1 531 ? 37.103 -14.202 -7.089 1.00 72.88 531 LEU A CA 1
ATOM 4137 C C . LEU A 1 531 ? 35.834 -13.372 -6.882 1.00 72.88 531 LEU A C 1
ATOM 4139 O O . LEU A 1 531 ? 34.867 -13.836 -6.278 1.00 72.88 531 LEU A O 1
ATOM 4143 N N . ASN A 1 532 ? 35.840 -12.146 -7.409 1.00 68.44 532 ASN A N 1
ATOM 4144 C CA . ASN A 1 532 ? 34.686 -11.236 -7.412 1.00 68.44 532 ASN A CA 1
ATOM 4145 C C . ASN A 1 532 ? 33.657 -11.596 -8.504 1.00 68.44 532 ASN A C 1
ATOM 4147 O O . ASN A 1 532 ? 32.836 -10.768 -8.883 1.00 68.44 532 ASN A O 1
ATOM 4151 N N . GLN A 1 533 ? 33.746 -12.800 -9.068 1.00 68.00 533 GLN A N 1
ATOM 4152 C CA . GLN A 1 533 ? 32.819 -13.313 -10.067 1.00 68.00 533 GLN A CA 1
ATOM 4153 C C . GLN A 1 533 ? 31.959 -14.386 -9.396 1.00 68.00 533 GLN A C 1
ATOM 4155 O O . GLN A 1 533 ? 32.479 -15.272 -8.714 1.00 68.00 533 GLN A O 1
ATOM 4160 N N . MET A 1 534 ? 30.637 -14.268 -9.548 1.00 60.12 534 MET A N 1
ATOM 4161 C CA . MET A 1 534 ? 29.707 -15.357 -9.243 1.00 60.12 534 MET A CA 1
ATOM 4162 C C . MET A 1 534 ? 30.111 -16.576 -10.076 1.00 60.12 534 MET A C 1
ATOM 4164 O O . MET A 1 534 ? 30.485 -16.410 -11.231 1.00 60.12 534 MET A O 1
ATOM 4168 N N . LEU A 1 535 ? 30.049 -17.773 -9.483 1.00 56.19 535 LEU A N 1
ATOM 4169 C CA . LEU A 1 535 ? 30.322 -19.015 -10.205 1.00 56.19 535 LEU A CA 1
ATOM 4170 C C . LEU A 1 535 ? 29.373 -19.104 -11.400 1.00 56.19 535 LEU A C 1
ATOM 4172 O O . LEU A 1 535 ? 28.153 -19.178 -11.216 1.00 56.19 535 LEU A O 1
ATOM 4176 N N . ASP A 1 536 ? 29.927 -19.131 -12.605 1.00 59.22 536 ASP A N 1
ATOM 4177 C CA . ASP A 1 536 ? 29.147 -19.501 -13.772 1.00 59.22 536 ASP A CA 1
ATOM 4178 C C . ASP A 1 536 ? 28.988 -21.034 -13.758 1.00 59.22 536 ASP A C 1
ATOM 4180 O O . ASP A 1 536 ? 29.818 -21.765 -13.217 1.00 59.22 536 ASP A O 1
ATOM 4184 N N . VAL A 1 537 ? 27.916 -21.566 -14.358 1.00 53.62 537 VAL A N 1
ATOM 4185 C CA . VAL A 1 537 ? 27.668 -23.025 -14.456 1.00 53.62 537 VAL A CA 1
ATOM 4186 C C . VAL A 1 537 ? 28.902 -23.853 -14.896 1.00 53.62 537 VAL A C 1
ATOM 4188 O O . VAL A 1 537 ? 29.054 -24.969 -14.392 1.00 53.62 537 VAL A O 1
ATOM 4191 N N . PRO A 1 538 ? 29.808 -23.363 -15.773 1.00 56.12 538 PRO A N 1
ATOM 4192 C CA . PRO A 1 538 ? 31.046 -24.063 -16.114 1.00 56.12 538 PRO A CA 1
ATOM 4193 C C . PRO A 1 538 ? 32.008 -24.283 -14.934 1.00 56.12 538 PRO A C 1
ATOM 4195 O O . PRO A 1 538 ? 32.717 -25.285 -14.936 1.00 56.12 538 PRO A O 1
ATOM 4198 N N . ASP A 1 539 ? 32.014 -23.415 -13.919 1.00 54.03 539 ASP A N 1
ATOM 4199 C CA . ASP A 1 539 ? 32.956 -23.488 -12.790 1.00 54.03 539 ASP A CA 1
ATOM 4200 C C . ASP A 1 539 ? 32.609 -24.616 -11.807 1.00 54.03 539 ASP A C 1
ATOM 4202 O O . ASP A 1 539 ? 33.488 -25.172 -11.152 1.00 54.03 539 ASP A O 1
ATOM 4206 N N . VAL A 1 540 ? 31.332 -25.013 -11.748 1.00 55.47 540 VAL A N 1
ATOM 4207 C CA . VAL A 1 540 ? 30.863 -26.154 -10.939 1.00 55.47 540 VAL A CA 1
ATOM 4208 C C . VAL A 1 540 ? 31.292 -27.492 -11.554 1.00 55.47 540 VAL A C 1
ATOM 4210 O O . VAL A 1 540 ? 31.358 -28.500 -10.860 1.00 55.47 540 VAL A O 1
ATOM 4213 N N . ALA A 1 541 ? 31.599 -27.526 -12.855 1.00 54.72 541 ALA A N 1
ATOM 4214 C CA . ALA A 1 541 ? 31.965 -28.759 -13.551 1.00 54.72 541 ALA A CA 1
ATOM 4215 C C . ALA A 1 541 ? 33.446 -29.150 -13.385 1.00 54.72 541 ALA A C 1
ATOM 4217 O O . ALA A 1 541 ? 33.825 -30.249 -13.792 1.00 54.72 541 ALA A O 1
ATOM 4218 N N . VAL A 1 542 ? 34.279 -28.267 -12.819 1.00 55.94 542 VAL A N 1
ATOM 4219 C CA . VAL A 1 542 ? 35.735 -28.474 -12.677 1.00 55.94 542 VAL A CA 1
ATOM 4220 C C . VAL A 1 542 ? 36.185 -28.601 -11.212 1.00 55.94 542 VAL A C 1
ATOM 4222 O O . VAL A 1 542 ? 37.358 -28.882 -10.965 1.00 55.94 542 VAL A O 1
ATOM 4225 N N . SER A 1 543 ? 35.269 -28.429 -10.251 1.00 49.94 543 SER A N 1
ATOM 4226 C CA . SER A 1 543 ? 35.455 -28.752 -8.826 1.00 49.94 543 SER A CA 1
ATOM 4227 C C . SER A 1 543 ? 34.916 -30.140 -8.512 1.00 49.94 543 SER A C 1
ATOM 4229 O O . SER A 1 543 ? 35.595 -30.888 -7.775 1.00 49.94 543 SER A O 1
#

Radius of gyration: 44.97 Å; chains: 1; bounding box: 98×101×172 Å

InterPro domains:
  IPR038359 Connexin, N-terminal domain superfamily [G3DSA:1.20.1440.80] (90-233)

Organism: NCBI:txid1093978

Secondary structure (DSSP, 8-state):
------------------PPP---PPP-------------------------------------------PPP------GGGTHHHHHHHHHHHHHHHHHHHHHHHHHHHHHHHHHHHHHHHHHHHHHHHHHHHHHTTTTTSSS----------------------------S-TTSHHHHHHHHHHHHHHHHHHHHT----PPPTTEE-SSSS---EE-BTTB-GGGTTT--B-TT--EEEETTEEE-B--EEEEETTEEEE-STTEEEETTEEEEPPP-TTEEEEEEEETTEEEEEEESS------PPP----------PPPPS---------THHHHHHHHHH--PPPEEEEEEEEETTTEEEEPS--TTSSS--SEEEE---S-S-EEEEEEEE---PPPS--TTEEEEEEEEEEEEEEEEEEETTEEEEEEEEE-TTS-BTTB-B-SPEEEEEEE-GGGT-SSPPPTT-EEEEEEEEEEEEEEEEE-TTTS-EEEEEEEEEEEEEEEEEEE--SPP-EEETTTEEESSPPPHHHHT--